Protein AF-A0A9P5R6T9-F1 (afdb_monomer_lite)

Organism: NCBI:txid64567

pLDDT: mean 70.82, std 24.65, range [28.92, 97.56]

Secondary structure (DSSP, 8-state):
-PPP-------------PPP----------HHHHHHHHHHHHHHHHHHHHHHHHHHHHHHHHHHHHHHHHHHHHHHHHHHHHHHHHHHHHHHHHHHHHHHHHHHHHHHHHHHHHHHHHHHHHHHHHHHHHHHHHHHHHHHHHHHHHHHHHHHHHHHHHTTS-S--TTTHHHHHHHHHHHHHHHHHHHHHHHHHHHHHHHHTTTT-------------------------------------PPPP------------HHHHHHHHHHHHHHHHHHHHTPPPPPPP----HHHHHHHHHHHHHHHHHHHHHHHHHHHHHHHH--HHHHHHHHHHHHHHHHHHHHGGGT--SS-HHHHHHHHHHHHHHHHHHHHHHHHHHH------PPP----------------------------------------------------------------------------------------

Radius of gyration: 55.45 Å; chains: 1; bounding box: 126×115×166 Å

Structure (mmCIF, N/CA/C/O backbone):
data_AF-A0A9P5R6T9-F1
#
_entry.id   AF-A0A9P5R6T9-F1
#
loop_
_atom_site.group_PDB
_atom_site.id
_atom_site.type_symbol
_atom_site.label_atom_id
_atom_site.label_alt_id
_atom_site.label_comp_id
_atom_site.label_asym_id
_atom_site.label_entity_id
_atom_site.label_seq_id
_atom_site.pdbx_PDB_ins_code
_atom_site.Cartn_x
_atom_site.Cartn_y
_atom_site.Cartn_z
_atom_site.occupancy
_atom_site.B_iso_or_equiv
_atom_site.auth_seq_id
_atom_site.auth_comp_id
_atom_site.auth_asym_id
_atom_site.auth_atom_id
_atom_site.pdbx_PDB_model_num
ATOM 1 N N . MET A 1 1 ? 32.211 8.532 -21.595 1.00 44.50 1 MET A N 1
ATOM 2 C CA . MET A 1 1 ? 33.312 9.165 -22.358 1.00 44.50 1 MET A CA 1
ATOM 3 C C . MET A 1 1 ? 33.066 8.912 -23.836 1.00 44.50 1 MET A C 1
ATOM 5 O O . MET A 1 1 ? 32.585 7.833 -24.157 1.00 44.50 1 MET A O 1
ATOM 9 N N . VAL A 1 2 ? 33.325 9.889 -24.707 1.00 40.09 2 VAL A N 1
ATOM 10 C CA . VAL A 1 2 ? 33.076 9.775 -26.157 1.00 40.09 2 VAL A CA 1
ATOM 11 C C . VAL A 1 2 ? 34.384 9.386 -26.859 1.00 40.09 2 VAL A C 1
ATOM 13 O O . VAL A 1 2 ? 35.378 10.079 -26.640 1.00 40.09 2 VAL A O 1
ATOM 16 N N . PRO A 1 3 ? 34.430 8.317 -27.676 1.00 58.09 3 PRO A N 1
ATOM 17 C CA . PRO A 1 3 ? 35.602 8.021 -28.494 1.00 58.09 3 PRO A CA 1
ATOM 18 C C . PRO A 1 3 ? 35.717 9.045 -29.632 1.00 58.09 3 PRO A C 1
ATOM 20 O O . PRO A 1 3 ? 34.727 9.379 -30.283 1.00 58.09 3 PRO A O 1
ATOM 23 N N . GLN A 1 4 ? 36.923 9.560 -29.870 1.00 46.44 4 GLN A N 1
ATOM 24 C CA . GLN A 1 4 ? 37.165 10.563 -30.910 1.00 46.44 4 GLN A CA 1
ATOM 25 C C . GLN A 1 4 ? 36.967 9.975 -32.313 1.00 46.44 4 GLN A C 1
ATOM 27 O O . GLN A 1 4 ? 37.387 8.852 -32.597 1.00 46.44 4 GLN A O 1
ATOM 32 N N . ALA A 1 5 ? 36.388 10.768 -33.217 1.00 46.50 5 ALA A N 1
ATOM 33 C CA . ALA A 1 5 ? 36.327 10.435 -34.634 1.00 46.50 5 ALA A CA 1
ATOM 34 C C . ALA A 1 5 ? 37.737 10.492 -35.245 1.00 46.50 5 ALA A C 1
ATOM 36 O O . ALA A 1 5 ? 38.254 11.570 -35.540 1.00 46.50 5 ALA A O 1
ATOM 37 N N . ASN A 1 6 ? 38.366 9.330 -35.437 1.00 44.59 6 ASN A N 1
ATOM 38 C CA . ASN A 1 6 ? 39.660 9.229 -36.110 1.00 44.59 6 ASN A CA 1
ATOM 39 C C . ASN A 1 6 ? 39.474 9.277 -37.638 1.00 44.59 6 ASN A C 1
ATOM 41 O O . ASN A 1 6 ? 39.642 8.278 -38.338 1.00 44.59 6 ASN A O 1
ATOM 45 N N . THR A 1 7 ? 39.064 10.442 -38.146 1.00 48.03 7 THR A N 1
ATOM 46 C CA . THR A 1 7 ? 38.859 10.703 -39.578 1.00 48.03 7 THR A CA 1
ATOM 47 C C . THR A 1 7 ? 40.209 10.785 -40.288 1.00 48.03 7 THR A C 1
ATOM 49 O O . THR A 1 7 ? 40.734 11.867 -40.556 1.00 48.03 7 THR A O 1
ATOM 52 N N . GLN A 1 8 ? 40.802 9.626 -40.573 1.00 47.12 8 GLN A N 1
ATOM 53 C CA . GLN A 1 8 ? 42.080 9.546 -41.267 1.00 47.12 8 GLN A CA 1
ATOM 54 C C . GLN A 1 8 ? 41.912 10.010 -42.720 1.00 47.12 8 GLN A C 1
ATOM 56 O O . GLN A 1 8 ? 41.405 9.278 -43.569 1.00 47.12 8 GLN A O 1
ATOM 61 N N . MET A 1 9 ? 42.353 11.239 -43.009 1.00 45.03 9 MET A N 1
ATOM 62 C CA . MET A 1 9 ? 42.434 11.775 -44.368 1.00 45.03 9 MET A CA 1
ATOM 63 C C . MET A 1 9 ? 43.420 10.952 -45.200 1.00 45.03 9 MET A C 1
ATOM 65 O O . MET A 1 9 ? 44.615 11.244 -45.250 1.00 45.03 9 MET A O 1
ATOM 69 N N . GLN A 1 10 ? 42.916 9.925 -45.880 1.00 49.75 10 GLN A N 1
ATOM 70 C CA . GLN A 1 10 ? 43.674 9.193 -46.885 1.00 49.75 10 GLN A CA 1
ATOM 71 C C . GLN A 1 10 ? 43.697 10.029 -48.170 1.00 49.75 10 GLN A C 1
ATOM 73 O O . GLN A 1 10 ? 42.886 9.861 -49.079 1.00 49.75 10 GLN A O 1
ATOM 78 N N . LEU A 1 11 ? 44.596 11.016 -48.180 1.00 45.94 11 LEU A N 1
ATOM 79 C CA . LEU A 1 11 ? 44.782 11.951 -49.279 1.00 45.94 11 LEU A CA 1
ATOM 80 C C . LEU A 1 11 ? 45.221 11.176 -50.530 1.00 45.94 11 LEU A C 1
ATOM 82 O O . LEU A 1 11 ? 46.373 10.752 -50.630 1.00 45.94 11 LEU A O 1
ATOM 86 N N . ASN A 1 12 ? 44.302 10.994 -51.483 1.00 43.62 12 ASN A N 1
ATOM 87 C CA . ASN A 1 12 ? 44.602 10.393 -52.780 1.00 43.62 12 ASN A CA 1
ATOM 88 C C . ASN A 1 12 ? 45.628 11.263 -53.517 1.00 43.62 12 ASN A C 1
ATOM 90 O O . ASN A 1 12 ? 45.273 12.243 -54.175 1.00 43.62 12 ASN A O 1
ATOM 94 N N . GLN A 1 13 ? 46.908 10.903 -53.411 1.00 43.53 13 GLN A N 1
ATOM 95 C CA . GLN A 1 13 ? 47.971 11.538 -54.178 1.00 43.53 13 GLN A CA 1
ATOM 96 C C . GLN A 1 13 ? 47.786 11.189 -55.653 1.00 43.53 13 GLN A C 1
ATOM 98 O O . GLN A 1 13 ? 48.180 10.117 -56.119 1.00 43.53 13 GLN A O 1
ATOM 103 N N . ALA A 1 14 ? 47.170 12.116 -56.387 1.00 44.53 14 ALA A N 1
ATOM 104 C CA . ALA A 1 14 ? 47.051 12.057 -57.831 1.00 44.53 14 ALA A CA 1
ATOM 105 C C . ALA A 1 14 ? 48.454 11.910 -58.433 1.00 44.53 14 ALA A C 1
ATOM 107 O O . ALA A 1 14 ? 49.233 12.866 -58.481 1.00 44.53 14 ALA A O 1
ATOM 108 N N . THR A 1 15 ? 48.785 10.690 -58.867 1.00 54.41 15 THR A N 1
ATOM 109 C CA . THR A 1 15 ? 50.095 10.362 -59.436 1.00 54.41 15 THR A CA 1
ATOM 110 C C . THR A 1 15 ? 50.171 10.973 -60.828 1.00 54.41 15 THR A C 1
ATOM 112 O O . THR A 1 15 ? 49.876 10.340 -61.840 1.00 54.41 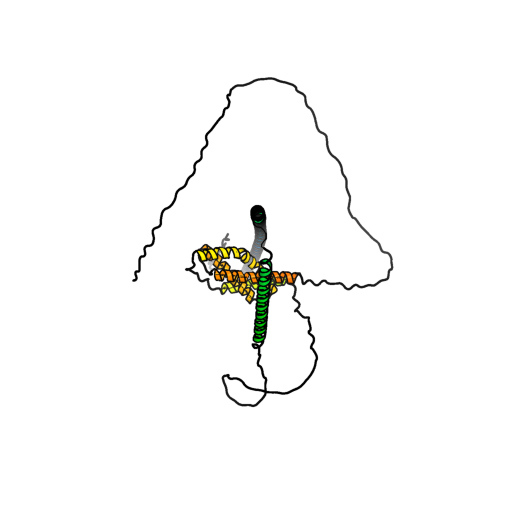15 THR A O 1
ATOM 115 N N . THR A 1 16 ? 50.504 12.262 -60.850 1.00 50.28 16 THR A N 1
ATOM 116 C CA . THR A 1 16 ? 50.553 13.106 -62.042 1.00 50.28 16 THR A CA 1
ATOM 117 C C . THR A 1 16 ? 51.776 12.705 -62.853 1.00 50.28 16 THR A C 1
ATOM 119 O O . THR A 1 16 ? 52.848 13.293 -62.733 1.00 50.28 16 THR A O 1
ATOM 122 N N . GLN A 1 17 ? 51.621 11.640 -63.638 1.00 43.62 17 GLN A N 1
ATOM 123 C CA . GLN A 1 17 ? 52.671 11.060 -64.464 1.00 43.62 17 GLN A CA 1
ATOM 124 C C . GLN A 1 17 ? 53.011 12.023 -65.611 1.00 43.62 17 GLN A C 1
ATOM 126 O O . GLN A 1 17 ? 52.458 11.945 -66.710 1.00 43.62 17 GLN A O 1
ATOM 131 N N . GLN A 1 18 ? 53.903 12.971 -65.322 1.00 45.81 18 GLN A N 1
ATOM 132 C CA . GLN A 1 18 ? 54.442 13.913 -66.294 1.00 45.81 18 GLN A CA 1
ATOM 133 C C . GLN A 1 18 ? 55.076 13.133 -67.448 1.00 45.81 18 GLN A C 1
ATOM 135 O O . GLN A 1 18 ? 56.031 12.382 -67.253 1.00 45.81 18 GLN A O 1
ATOM 140 N N . ARG A 1 19 ? 54.550 13.313 -68.663 1.00 45.69 19 ARG A N 1
ATOM 141 C CA . ARG A 1 19 ? 55.180 12.771 -69.869 1.00 45.69 19 ARG A CA 1
ATOM 142 C C . ARG A 1 19 ? 56.381 13.653 -70.219 1.00 45.69 19 ARG A C 1
ATOM 144 O O . ARG A 1 19 ? 56.161 14.831 -70.506 1.00 45.69 19 ARG A O 1
ATOM 151 N N . PRO A 1 20 ? 57.620 13.135 -70.257 1.00 47.53 20 PRO A N 1
ATOM 152 C CA . PRO A 1 20 ? 58.711 13.867 -70.878 1.00 47.53 20 PRO A CA 1
ATOM 153 C C . PRO A 1 20 ? 58.434 13.972 -72.382 1.00 47.53 20 PRO A C 1
ATOM 155 O O . PRO A 1 20 ? 58.334 12.964 -73.083 1.00 47.53 20 PRO A O 1
ATOM 158 N N . ILE A 1 21 ? 58.305 15.199 -72.882 1.00 52.38 21 ILE A N 1
ATOM 159 C CA . ILE A 1 21 ? 58.229 15.481 -74.317 1.00 52.38 21 ILE A CA 1
ATOM 160 C C . ILE A 1 21 ? 59.602 15.257 -74.960 1.00 52.38 21 ILE A C 1
ATOM 162 O O . ILE A 1 21 ? 60.427 16.163 -75.020 1.00 52.38 21 ILE A O 1
ATOM 166 N N . GLN A 1 22 ? 59.846 14.045 -75.457 1.00 42.41 22 GLN A N 1
ATOM 167 C CA . GLN A 1 22 ? 60.947 13.783 -76.382 1.00 42.41 22 GLN A CA 1
ATOM 168 C C . GLN A 1 22 ? 60.394 13.620 -77.797 1.00 42.41 22 GLN A C 1
ATOM 170 O O . GLN A 1 22 ? 59.603 12.720 -78.072 1.00 42.41 22 GLN A O 1
ATOM 175 N N . ALA A 1 23 ? 60.809 14.513 -78.695 1.00 52.50 23 ALA A N 1
ATOM 176 C CA . ALA A 1 23 ? 60.601 14.331 -80.122 1.00 52.50 23 ALA A CA 1
ATOM 177 C C . ALA A 1 23 ? 61.530 13.215 -80.620 1.00 52.50 23 ALA A C 1
ATOM 179 O O . ALA A 1 23 ? 62.699 13.158 -80.238 1.00 52.50 23 ALA A O 1
ATOM 180 N N . THR A 1 24 ? 61.040 12.325 -81.480 1.00 47.81 24 THR A N 1
ATOM 181 C CA . THR A 1 24 ? 61.881 11.291 -82.096 1.00 47.81 24 THR A CA 1
ATOM 182 C C . THR A 1 24 ? 61.506 11.104 -83.560 1.00 47.81 24 THR A C 1
ATOM 184 O O . THR A 1 24 ? 60.334 11.098 -83.932 1.00 47.81 24 THR A O 1
ATOM 187 N N . VAL A 1 25 ? 62.545 11.013 -84.388 1.00 52.53 25 VAL A N 1
ATOM 188 C CA . VAL A 1 25 ? 62.497 10.905 -85.851 1.00 52.53 25 VAL A CA 1
ATOM 189 C C . VAL A 1 25 ? 61.764 9.619 -86.275 1.00 52.53 25 VAL A C 1
ATOM 191 O O . VAL A 1 25 ? 61.969 8.584 -85.639 1.00 52.53 25 VAL A O 1
ATOM 194 N N . PRO A 1 26 ? 60.954 9.625 -87.355 1.00 48.91 26 PRO A N 1
ATOM 195 C CA . PRO A 1 26 ? 60.348 8.405 -87.889 1.00 48.91 26 PRO A CA 1
ATOM 196 C C . PRO A 1 26 ? 61.426 7.478 -88.474 1.00 48.91 26 PRO A C 1
ATOM 198 O O . PRO A 1 26 ? 61.849 7.636 -89.618 1.00 48.91 26 PRO A O 1
ATOM 201 N N . GLY A 1 27 ? 61.883 6.507 -87.680 1.00 50.19 27 GLY A N 1
ATOM 202 C CA . GLY A 1 27 ? 62.983 5.616 -88.042 1.00 50.19 27 GLY A CA 1
ATOM 203 C C . GLY A 1 27 ? 62.749 4.168 -87.623 1.00 50.19 27 GLY A C 1
ATOM 204 O O . GLY A 1 27 ? 62.982 3.825 -86.474 1.00 50.19 27 GLY A O 1
ATOM 205 N N . ARG A 1 28 ? 62.367 3.332 -88.601 1.00 55.91 28 ARG A N 1
ATOM 206 C CA . ARG A 1 28 ? 62.479 1.856 -88.625 1.00 55.91 28 ARG A CA 1
ATOM 207 C C . ARG A 1 28 ? 61.884 1.103 -87.414 1.00 55.91 28 ARG A C 1
ATOM 209 O O . ARG A 1 28 ? 62.506 0.974 -86.368 1.00 55.91 28 ARG A O 1
ATOM 216 N N . ASN A 1 29 ? 60.706 0.503 -87.611 1.00 54.03 29 ASN A N 1
ATOM 217 C CA . ASN A 1 29 ? 60.069 -0.385 -86.630 1.00 54.03 29 ASN A CA 1
ATOM 218 C C . ASN A 1 29 ? 60.934 -1.626 -86.349 1.00 54.03 29 ASN A C 1
ATOM 220 O O . ASN A 1 29 ? 60.885 -2.590 -87.113 1.00 54.03 29 ASN A O 1
ATOM 224 N N . ASP A 1 30 ? 61.687 -1.613 -85.251 1.00 58.16 30 ASP A N 1
ATOM 225 C CA . ASP A 1 30 ? 62.461 -2.764 -84.788 1.00 58.16 30 ASP A CA 1
ATOM 226 C C . ASP A 1 30 ? 61.652 -3.546 -83.727 1.00 58.16 30 ASP A C 1
ATOM 228 O O . ASP A 1 30 ? 61.455 -3.055 -82.606 1.00 58.16 30 ASP A O 1
ATOM 232 N N . PRO A 1 31 ? 61.094 -4.731 -84.056 1.00 67.38 31 PRO A N 1
ATOM 233 C CA . PRO A 1 31 ? 60.093 -5.397 -83.217 1.00 67.38 31 PRO A CA 1
ATOM 234 C C . PRO A 1 31 ? 60.647 -5.869 -81.865 1.00 67.38 31 PRO A C 1
ATOM 236 O O . PRO A 1 31 ? 59.881 -6.047 -80.914 1.00 67.38 31 PRO A O 1
ATOM 239 N N . LEU A 1 32 ? 61.971 -6.023 -81.749 1.00 71.50 32 LEU A N 1
ATOM 240 C CA . LEU A 1 32 ? 62.636 -6.449 -80.519 1.00 71.50 32 LEU A CA 1
ATOM 241 C C . LEU A 1 32 ? 62.435 -5.444 -79.370 1.00 71.50 32 LEU A C 1
ATOM 243 O O . LEU A 1 32 ? 62.255 -5.841 -78.217 1.00 71.50 32 LEU A O 1
ATOM 247 N N . LEU A 1 33 ? 62.415 -4.142 -79.680 1.00 74.25 33 LEU A N 1
ATOM 248 C CA . LEU A 1 33 ? 62.308 -3.082 -78.675 1.00 74.25 33 LEU A CA 1
ATOM 249 C C . LEU A 1 33 ? 60.892 -2.989 -78.084 1.00 74.25 33 LEU A C 1
ATOM 251 O O . LEU A 1 33 ? 60.737 -2.823 -76.873 1.00 74.25 33 LEU A O 1
ATOM 255 N N . MET A 1 34 ? 59.857 -3.180 -78.913 1.00 75.69 34 MET A N 1
ATOM 256 C CA . MET A 1 34 ? 58.469 -3.286 -78.438 1.00 75.69 34 MET A CA 1
ATOM 257 C C . MET A 1 34 ? 58.273 -4.502 -77.527 1.00 75.69 34 MET A C 1
ATOM 259 O O . MET A 1 34 ? 57.606 -4.386 -76.499 1.00 75.69 34 MET A O 1
ATOM 263 N N . LEU A 1 35 ? 58.889 -5.646 -77.846 1.00 78.50 35 LEU A N 1
ATOM 264 C CA . LEU A 1 35 ? 58.815 -6.838 -76.997 1.00 78.50 35 LEU A CA 1
ATOM 265 C C . LEU A 1 35 ? 59.484 -6.613 -75.628 1.00 78.50 35 LEU A C 1
ATOM 267 O O . LEU A 1 35 ? 58.970 -7.083 -74.611 1.00 78.50 35 LEU A O 1
ATOM 271 N N . HIS A 1 36 ? 60.585 -5.857 -75.578 1.00 83.12 36 HIS A N 1
ATOM 272 C CA . HIS A 1 36 ? 61.239 -5.491 -74.319 1.00 83.12 36 HIS A CA 1
ATOM 273 C C . HIS A 1 36 ? 60.385 -4.519 -73.485 1.00 83.12 36 HIS A C 1
ATOM 275 O O . HIS A 1 36 ? 60.162 -4.762 -72.299 1.00 83.12 36 HIS A O 1
ATOM 281 N N . GLN A 1 37 ? 59.827 -3.472 -74.106 1.00 85.06 37 GLN A N 1
ATOM 282 C CA . GLN A 1 37 ? 58.917 -2.530 -73.438 1.00 85.06 37 GLN A CA 1
ATOM 283 C C . GLN A 1 37 ? 57.652 -3.230 -72.908 1.00 85.06 37 GLN A C 1
ATOM 285 O O . GLN A 1 37 ? 57.215 -2.960 -71.789 1.00 85.06 37 GLN A O 1
ATOM 290 N N . HIS A 1 38 ? 57.091 -4.174 -73.671 1.00 85.50 38 HIS A N 1
ATOM 291 C CA . HIS A 1 38 ? 55.942 -4.966 -73.237 1.00 85.50 38 HIS A CA 1
ATOM 292 C C . HIS A 1 38 ? 56.278 -5.844 -72.021 1.00 85.50 38 HIS A C 1
ATOM 294 O O . HIS A 1 38 ? 55.526 -5.846 -71.049 1.00 85.50 38 HIS A O 1
ATOM 300 N N . ASN A 1 39 ? 57.431 -6.527 -72.022 1.00 88.81 39 ASN A N 1
ATOM 301 C CA . ASN A 1 39 ? 57.886 -7.303 -70.863 1.00 88.81 39 ASN A CA 1
ATOM 302 C C . ASN A 1 39 ? 58.109 -6.424 -69.624 1.00 88.81 39 ASN A C 1
ATOM 304 O O . ASN A 1 39 ? 57.662 -6.791 -68.538 1.00 88.81 39 ASN A O 1
ATOM 308 N N . GLN A 1 40 ? 58.725 -5.248 -69.781 1.00 90.56 40 GLN A N 1
ATOM 309 C CA . GLN A 1 40 ? 58.912 -4.295 -68.684 1.00 90.56 40 GLN A CA 1
ATOM 310 C C . GLN A 1 40 ? 57.567 -3.846 -68.092 1.00 90.56 40 GLN A C 1
ATOM 312 O O . GLN A 1 40 ? 57.403 -3.868 -66.871 1.00 90.56 40 GLN A O 1
ATOM 317 N N . LYS A 1 41 ? 56.574 -3.520 -68.935 1.00 89.56 41 LYS A N 1
ATOM 318 C CA . LYS A 1 41 ? 55.224 -3.178 -68.462 1.00 89.56 41 LYS A CA 1
ATOM 319 C C . LYS A 1 41 ? 54.566 -4.354 -67.733 1.00 89.56 41 LYS A C 1
ATOM 321 O O . LYS A 1 41 ? 54.070 -4.165 -66.630 1.00 89.56 41 LYS A O 1
ATOM 326 N N . VAL A 1 42 ? 54.605 -5.566 -68.291 1.00 91.75 42 VAL A N 1
ATOM 327 C CA . VAL A 1 42 ? 54.033 -6.772 -67.655 1.00 91.75 42 VAL A CA 1
ATOM 328 C C . VAL A 1 42 ? 54.702 -7.075 -66.307 1.00 91.75 42 VAL A C 1
ATOM 330 O O . VAL A 1 42 ? 54.034 -7.506 -65.367 1.00 91.75 42 VAL A O 1
ATOM 333 N N . GLN A 1 43 ? 56.006 -6.822 -66.174 1.00 91.56 43 GLN A N 1
ATOM 334 C CA . GLN A 1 43 ? 56.726 -6.966 -64.908 1.00 91.56 43 GLN A CA 1
ATOM 335 C C . GLN A 1 43 ? 56.293 -5.908 -63.879 1.00 91.56 43 GLN A C 1
ATOM 337 O O . GLN A 1 43 ? 56.087 -6.248 -62.713 1.00 91.56 43 GLN A O 1
ATOM 342 N N . GLN A 1 44 ? 56.089 -4.659 -64.308 1.00 91.56 44 GLN A N 1
ATOM 343 C CA . GLN A 1 44 ? 55.607 -3.564 -63.460 1.00 91.56 44 GLN A CA 1
ATOM 344 C C . GLN A 1 44 ? 54.139 -3.756 -63.034 1.00 91.56 44 GLN A C 1
ATOM 346 O O . GLN A 1 44 ? 53.824 -3.610 -61.854 1.00 91.56 44 GLN A O 1
ATOM 351 N N . ASP A 1 45 ? 53.262 -4.172 -63.954 1.00 91.62 45 ASP A N 1
ATOM 352 C CA . ASP A 1 45 ? 51.866 -4.533 -63.670 1.00 91.62 45 ASP A CA 1
ATOM 353 C C . ASP A 1 45 ? 51.808 -5.666 -62.626 1.00 91.62 45 ASP A C 1
ATOM 355 O O . ASP A 1 45 ? 51.067 -5.578 -61.646 1.00 91.62 45 ASP A O 1
ATOM 359 N N . ARG A 1 46 ? 52.646 -6.707 -62.779 1.00 92.88 46 ARG A N 1
ATOM 360 C CA . ARG A 1 46 ? 52.733 -7.827 -61.825 1.00 92.88 46 ARG A CA 1
ATOM 361 C C . ARG A 1 46 ? 53.245 -7.383 -60.448 1.00 92.88 46 ARG A C 1
ATOM 363 O O . ARG A 1 46 ? 52.748 -7.874 -59.436 1.00 92.88 46 ARG A O 1
ATOM 370 N N . GLN A 1 47 ? 54.201 -6.453 -60.385 1.00 93.62 47 GLN A N 1
ATOM 371 C CA . GLN A 1 47 ? 54.669 -5.872 -59.118 1.00 93.62 47 GLN A CA 1
ATOM 372 C C . GLN A 1 47 ? 53.571 -5.058 -58.421 1.00 93.62 47 GLN A C 1
ATOM 374 O O . GLN A 1 47 ? 53.345 -5.250 -57.227 1.00 93.62 47 GLN A O 1
ATOM 379 N N . ALA A 1 48 ? 52.846 -4.210 -59.156 1.00 92.25 48 ALA A N 1
ATOM 380 C CA . ALA A 1 48 ? 51.721 -3.446 -58.616 1.00 92.25 48 ALA A CA 1
ATOM 381 C C . ALA A 1 48 ? 50.597 -4.369 -58.106 1.00 92.25 48 ALA A C 1
ATOM 383 O O . ALA A 1 48 ? 50.056 -4.158 -57.021 1.00 92.25 48 ALA A O 1
ATOM 384 N N . GLN A 1 49 ? 50.293 -5.445 -58.839 1.00 95.44 49 GLN A N 1
ATOM 385 C CA . GLN A 1 49 ? 49.291 -6.436 -58.445 1.00 95.44 49 GLN A CA 1
ATOM 386 C C . GLN A 1 49 ? 49.701 -7.219 -57.182 1.00 95.44 49 GLN A C 1
ATOM 388 O O . GLN A 1 49 ? 48.860 -7.473 -56.318 1.00 95.44 49 GLN A O 1
ATOM 393 N N . ALA A 1 50 ? 50.991 -7.537 -57.020 1.00 93.88 50 ALA A N 1
ATOM 394 C CA . ALA A 1 50 ? 51.519 -8.146 -55.797 1.00 93.88 50 ALA A CA 1
ATOM 395 C C . ALA A 1 50 ? 51.461 -7.184 -54.592 1.00 93.88 50 ALA A C 1
ATOM 397 O O . ALA A 1 50 ? 51.038 -7.580 -53.506 1.00 93.88 50 ALA A O 1
ATOM 398 N N . GLN A 1 51 ? 51.812 -5.906 -54.781 1.00 95.50 51 GLN A N 1
ATOM 399 C CA . GLN A 1 51 ? 51.676 -4.876 -53.741 1.00 95.50 51 GLN A CA 1
ATOM 400 C C . GLN A 1 51 ? 50.212 -4.683 -53.314 1.00 95.50 51 GLN A C 1
ATOM 402 O O . GLN A 1 51 ? 49.932 -4.575 -52.120 1.00 95.50 51 GLN A O 1
ATOM 407 N N . ALA A 1 52 ? 49.268 -4.718 -54.260 1.00 94.75 52 ALA A N 1
ATOM 408 C CA . ALA A 1 52 ? 47.838 -4.653 -53.967 1.00 94.75 52 ALA A CA 1
ATOM 409 C C . ALA A 1 52 ? 47.355 -5.850 -53.122 1.00 94.75 52 ALA A C 1
ATOM 411 O O . ALA A 1 52 ? 46.621 -5.649 -52.155 1.00 94.75 52 ALA A O 1
ATOM 412 N N . GLN A 1 53 ? 47.808 -7.077 -53.419 1.00 95.88 53 GLN A N 1
ATOM 413 C CA . GLN A 1 53 ? 47.497 -8.255 -52.593 1.00 95.88 53 GLN A CA 1
ATOM 414 C C . GLN A 1 53 ? 48.070 -8.145 -51.172 1.00 95.88 53 GLN A C 1
ATOM 416 O O . GLN A 1 53 ? 47.362 -8.437 -50.208 1.00 95.88 53 GLN A O 1
ATOM 421 N N . ILE A 1 54 ? 49.317 -7.683 -51.023 1.00 94.88 54 ILE A N 1
ATOM 422 C CA . ILE A 1 54 ? 49.952 -7.474 -49.710 1.00 94.88 54 ILE A CA 1
ATOM 423 C C . ILE A 1 54 ? 49.182 -6.425 -48.892 1.00 94.88 54 ILE A C 1
ATOM 425 O O . ILE A 1 54 ? 48.909 -6.643 -47.712 1.00 94.88 54 ILE A O 1
ATOM 429 N N . SER A 1 55 ? 48.783 -5.316 -49.522 1.00 96.81 55 SER A N 1
ATOM 430 C CA . SER A 1 55 ? 48.007 -4.249 -48.879 1.00 96.81 55 SER A CA 1
ATOM 431 C C . SER A 1 55 ? 46.621 -4.733 -48.426 1.00 96.81 55 SER A C 1
ATOM 433 O O . SER A 1 55 ? 46.223 -4.499 -47.285 1.00 96.81 55 SER A O 1
ATOM 435 N N . LEU A 1 56 ? 45.918 -5.502 -49.268 1.00 97.06 56 LEU A N 1
ATOM 436 C CA . LEU A 1 56 ? 44.622 -6.100 -48.925 1.00 97.06 56 LEU A CA 1
ATOM 437 C C . LEU A 1 56 ? 44.731 -7.095 -47.755 1.00 97.06 56 LEU A C 1
ATOM 439 O O . LEU A 1 56 ? 43.895 -7.079 -46.850 1.00 97.06 56 LEU A O 1
ATOM 443 N N . LEU A 1 57 ? 45.774 -7.931 -47.735 1.00 97.25 57 LEU A N 1
ATOM 444 C CA . LEU A 1 57 ? 46.025 -8.871 -46.638 1.00 97.25 57 LEU A CA 1
ATOM 445 C C . LEU A 1 57 ? 46.342 -8.139 -45.322 1.00 97.25 57 LEU A C 1
ATOM 447 O O . LEU A 1 57 ? 45.845 -8.525 -44.263 1.00 97.25 57 LEU A O 1
ATOM 451 N N . GLN A 1 58 ? 47.118 -7.052 -45.383 1.00 96.62 58 GLN A N 1
ATOM 452 C CA . GLN A 1 58 ? 47.415 -6.212 -44.222 1.00 96.62 58 GLN A CA 1
ATOM 453 C C . GLN A 1 58 ? 46.154 -5.513 -43.683 1.00 96.62 58 GLN A C 1
ATOM 455 O O . GLN A 1 58 ? 45.928 -5.514 -42.472 1.00 96.62 58 GLN A O 1
ATOM 460 N N . GLN A 1 59 ? 45.294 -4.991 -44.564 1.00 96.38 59 GLN A N 1
ATOM 461 C CA . GLN A 1 59 ? 44.001 -4.408 -44.191 1.00 96.38 59 GLN A CA 1
ATOM 462 C C . GLN A 1 59 ? 43.083 -5.441 -43.514 1.00 96.38 59 GLN A C 1
ATOM 464 O O . GLN A 1 59 ? 42.499 -5.155 -42.467 1.00 96.38 59 GLN A O 1
ATOM 469 N N . GLN A 1 60 ? 42.999 -6.662 -44.054 1.00 97.06 60 GLN A N 1
ATOM 470 C CA . GLN A 1 60 ? 42.222 -7.749 -43.448 1.00 97.06 60 GLN A CA 1
ATOM 471 C C . GLN A 1 60 ? 42.743 -8.111 -42.045 1.00 97.06 60 GLN A C 1
ATOM 473 O O . GLN A 1 60 ? 41.951 -8.316 -41.123 1.00 97.06 60 GLN A O 1
ATOM 478 N N . GLN A 1 61 ? 44.066 -8.154 -41.855 1.00 96.56 61 GLN A N 1
ATOM 479 C CA . GLN A 1 61 ? 44.664 -8.460 -40.553 1.00 96.56 61 GLN A CA 1
ATOM 480 C C . GLN A 1 61 ? 44.392 -7.354 -39.515 1.00 96.56 61 GLN A C 1
ATOM 482 O O . GLN A 1 61 ? 44.052 -7.662 -38.371 1.00 96.56 61 GLN A O 1
ATOM 487 N N . GLN A 1 62 ? 44.456 -6.076 -39.912 1.00 96.50 62 GLN A N 1
ATOM 488 C CA . GLN A 1 62 ? 44.067 -4.952 -39.048 1.00 96.50 62 GLN A CA 1
ATOM 489 C C . GLN A 1 62 ? 42.588 -5.031 -38.637 1.00 96.50 62 GLN A C 1
ATOM 491 O O . GLN A 1 62 ? 42.266 -4.828 -37.465 1.00 96.50 62 GLN A O 1
ATOM 496 N N . GLN A 1 63 ? 41.696 -5.383 -39.569 1.00 96.69 63 GLN A N 1
ATOM 497 C CA . GLN A 1 63 ? 40.264 -5.525 -39.291 1.00 96.69 63 GLN A CA 1
ATOM 498 C C . GLN A 1 63 ? 39.977 -6.655 -38.286 1.00 96.69 63 GLN A C 1
ATOM 500 O O . GLN A 1 63 ? 39.191 -6.458 -37.358 1.00 96.69 63 GLN A O 1
ATOM 505 N N . GLN A 1 64 ? 40.658 -7.804 -38.398 1.00 96.69 64 GLN A N 1
ATOM 506 C CA . GLN A 1 64 ? 40.554 -8.873 -37.394 1.00 96.69 64 GLN A CA 1
ATOM 507 C C . GLN A 1 64 ? 41.073 -8.434 -36.016 1.00 96.69 64 GLN A C 1
ATOM 509 O O . GLN A 1 64 ? 40.418 -8.698 -35.006 1.00 96.69 64 GLN A O 1
ATOM 514 N N . HIS A 1 65 ? 42.207 -7.726 -35.954 1.00 96.94 65 HIS A N 1
ATOM 515 C CA . HIS A 1 65 ? 42.757 -7.238 -34.685 1.00 96.94 65 HIS A CA 1
ATOM 516 C C . HIS A 1 65 ? 41.807 -6.252 -33.984 1.00 96.94 65 HIS A C 1
ATOM 518 O O . HIS A 1 65 ? 41.576 -6.359 -32.779 1.00 96.94 65 HIS A O 1
ATOM 524 N N . GLN A 1 66 ? 41.195 -5.332 -34.738 1.00 97.00 66 GLN A N 1
ATOM 525 C CA . GLN A 1 66 ? 40.229 -4.370 -34.205 1.00 97.00 66 GLN A CA 1
ATOM 526 C C . GLN A 1 66 ? 38.954 -5.050 -33.674 1.00 97.00 66 GLN A C 1
ATOM 528 O O . GLN A 1 66 ? 38.452 -4.671 -32.614 1.00 97.00 66 GLN A O 1
ATOM 533 N N . LEU A 1 67 ? 38.459 -6.092 -34.354 1.00 97.00 67 LEU A N 1
ATOM 534 C CA . LEU A 1 67 ? 37.311 -6.877 -33.889 1.00 97.00 67 LEU A CA 1
ATOM 535 C C . LEU A 1 67 ? 37.638 -7.676 -32.615 1.00 97.00 67 LEU A C 1
ATOM 537 O O . LEU A 1 67 ? 36.830 -7.708 -31.687 1.00 97.00 67 LEU A O 1
ATOM 541 N N . HIS A 1 68 ? 38.837 -8.261 -32.525 1.00 97.56 68 HIS A N 1
ATOM 542 C CA . HIS A 1 68 ? 39.283 -8.974 -31.324 1.00 97.56 68 HIS A CA 1
ATOM 543 C C . HIS A 1 68 ? 39.429 -8.033 -30.114 1.00 97.56 68 HIS A C 1
ATOM 545 O O . HIS A 1 68 ? 38.940 -8.339 -29.027 1.00 97.56 68 HIS A O 1
ATOM 551 N N . GLN A 1 69 ? 40.010 -6.843 -30.312 1.00 97.19 69 GLN A N 1
ATOM 552 C CA . GLN A 1 69 ? 40.109 -5.810 -29.275 1.00 97.19 69 GLN A CA 1
ATOM 553 C C . GLN A 1 69 ? 38.722 -5.357 -28.779 1.00 97.19 69 GLN A C 1
ATOM 555 O O . GLN A 1 69 ? 38.512 -5.216 -27.573 1.00 97.19 69 GLN A O 1
ATOM 560 N N . GLN A 1 70 ? 37.752 -5.185 -29.685 1.00 97.38 70 GLN A N 1
ATOM 561 C CA . GLN A 1 70 ? 36.374 -4.839 -29.318 1.00 97.38 70 GLN A CA 1
ATOM 562 C C . GLN A 1 70 ? 35.700 -5.946 -28.488 1.00 97.38 70 GLN A C 1
ATOM 564 O O . GLN A 1 70 ? 35.040 -5.649 -27.491 1.00 97.38 70 GLN A O 1
ATOM 569 N N . GLN A 1 71 ? 35.901 -7.217 -28.850 1.00 97.31 71 GLN A N 1
ATOM 570 C CA . GLN A 1 71 ? 35.378 -8.362 -28.100 1.00 97.31 71 GLN A CA 1
ATOM 571 C C . GLN A 1 71 ? 35.984 -8.456 -26.687 1.00 97.31 71 GLN A C 1
ATOM 573 O O . GLN A 1 71 ? 35.255 -8.675 -25.717 1.00 97.31 71 GLN A O 1
ATOM 578 N N . GLN A 1 72 ? 37.294 -8.227 -26.548 1.00 97.31 72 GLN A N 1
ATOM 579 C CA . GLN A 1 72 ? 37.976 -8.230 -25.250 1.00 97.31 72 GLN A CA 1
ATOM 5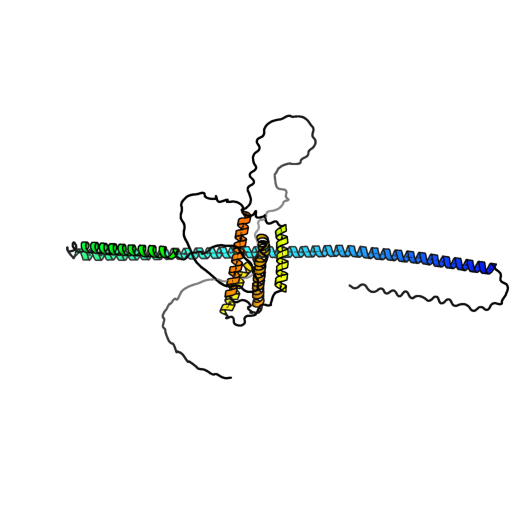80 C C . GLN A 1 72 ? 37.483 -7.094 -24.336 1.00 97.31 72 GLN A C 1
ATOM 582 O O . GLN A 1 72 ? 37.188 -7.326 -23.160 1.00 97.31 72 GLN A O 1
ATOM 587 N N . ALA A 1 73 ? 37.316 -5.883 -24.880 1.00 96.88 73 ALA A N 1
ATOM 588 C CA . ALA A 1 73 ? 36.756 -4.747 -24.146 1.00 96.88 73 ALA A CA 1
ATOM 589 C C . ALA A 1 73 ? 35.308 -5.009 -23.686 1.00 96.88 73 ALA A C 1
ATOM 591 O O . ALA A 1 73 ? 34.937 -4.656 -22.565 1.00 96.88 73 ALA A O 1
ATOM 592 N N . GLN A 1 74 ? 34.499 -5.679 -24.514 1.00 97.38 74 GLN A N 1
ATOM 593 C CA . GLN A 1 74 ? 33.125 -6.048 -24.168 1.00 97.38 74 GLN A CA 1
ATOM 594 C C . GLN A 1 74 ? 33.065 -7.075 -23.021 1.00 97.38 74 GLN A C 1
ATOM 596 O O . GLN A 1 74 ? 32.224 -6.931 -22.132 1.00 97.38 74 GLN A O 1
ATOM 601 N N . GLN A 1 75 ? 33.978 -8.056 -22.975 1.00 97.25 75 GLN A N 1
ATOM 602 C CA . GLN A 1 75 ? 34.080 -8.981 -21.835 1.00 97.25 75 GLN A CA 1
ATOM 603 C C . GLN A 1 75 ? 34.479 -8.270 -20.532 1.00 97.25 75 GLN A C 1
ATOM 605 O O . GLN A 1 75 ? 33.855 -8.515 -19.498 1.00 97.25 75 GLN A O 1
ATOM 610 N N . GLN A 1 76 ? 35.466 -7.365 -20.565 1.00 97.44 76 GLN A N 1
ATOM 611 C CA . GLN A 1 76 ? 35.855 -6.596 -19.373 1.00 97.44 76 GLN A CA 1
ATOM 612 C C . GLN A 1 76 ? 34.704 -5.726 -18.852 1.00 97.44 76 GLN A C 1
ATOM 614 O O . GLN A 1 76 ? 34.407 -5.756 -17.657 1.00 97.44 76 GLN A O 1
ATOM 619 N N . ALA A 1 77 ? 34.002 -5.015 -19.741 1.00 96.50 77 ALA A N 1
ATOM 620 C CA . ALA A 1 77 ? 32.838 -4.212 -19.370 1.00 96.50 77 ALA A CA 1
ATOM 621 C C . ALA A 1 77 ? 31.722 -5.063 -18.733 1.00 96.50 77 ALA A C 1
ATOM 623 O O . ALA A 1 77 ? 31.111 -4.647 -17.748 1.00 96.50 77 ALA A O 1
ATOM 624 N N . GLN A 1 78 ? 31.483 -6.275 -19.248 1.00 97.44 78 GLN A N 1
ATOM 625 C CA . GLN A 1 78 ? 30.478 -7.190 -18.705 1.00 97.44 78 GLN A CA 1
ATOM 626 C C . GLN A 1 78 ? 30.857 -7.723 -17.311 1.00 97.44 78 GLN A C 1
ATOM 628 O O . GLN A 1 78 ? 30.000 -7.752 -16.426 1.00 97.44 78 GLN A O 1
ATOM 633 N N . GLN A 1 79 ? 32.127 -8.078 -17.074 1.00 97.38 79 GLN A N 1
ATOM 634 C CA . GLN A 1 79 ? 32.602 -8.468 -15.737 1.00 97.38 79 GLN A CA 1
ATOM 635 C C . GLN A 1 79 ? 32.504 -7.311 -14.732 1.00 97.38 79 GLN A C 1
ATOM 637 O O . GLN A 1 79 ? 32.027 -7.505 -13.613 1.00 97.38 79 GLN A O 1
ATOM 642 N N . GLN A 1 80 ? 32.901 -6.098 -15.131 1.00 97.38 80 GLN A N 1
ATOM 643 C CA . GLN A 1 80 ? 32.858 -4.921 -14.261 1.00 97.38 80 GLN A CA 1
ATOM 644 C C . GLN A 1 80 ? 31.416 -4.550 -13.875 1.00 97.38 80 GLN A C 1
ATOM 646 O O . GLN A 1 80 ? 31.134 -4.319 -12.698 1.00 97.38 80 GLN A O 1
ATOM 651 N N . ALA A 1 81 ? 30.484 -4.579 -14.834 1.00 96.00 81 ALA A N 1
ATOM 652 C CA . ALA A 1 81 ? 29.061 -4.370 -14.572 1.00 96.00 81 ALA A CA 1
ATOM 653 C C . ALA A 1 81 ? 28.478 -5.437 -13.625 1.00 96.00 81 ALA A C 1
ATOM 655 O O . ALA A 1 81 ? 27.689 -5.113 -12.737 1.00 96.00 81 ALA A O 1
ATOM 656 N N . GLN A 1 82 ? 28.893 -6.702 -13.767 1.00 97.31 82 GLN A N 1
ATOM 657 C CA . GLN A 1 82 ? 28.431 -7.795 -12.910 1.00 97.31 82 GLN A CA 1
ATOM 658 C C . GLN A 1 82 ? 28.932 -7.656 -11.460 1.00 97.31 82 GLN A C 1
ATOM 660 O O . GLN A 1 82 ? 28.150 -7.859 -10.531 1.00 97.31 82 GLN A O 1
ATOM 665 N N . GLN A 1 83 ? 30.186 -7.234 -11.247 1.00 97.12 83 GLN A N 1
ATOM 666 C CA . GLN A 1 83 ? 30.695 -6.907 -9.907 1.00 97.12 83 GLN A CA 1
ATOM 667 C C . GLN A 1 83 ? 29.951 -5.718 -9.282 1.00 97.12 83 GLN A C 1
ATOM 669 O O . GLN A 1 83 ? 29.557 -5.780 -8.116 1.00 97.12 83 GLN A O 1
ATOM 674 N N . GLN A 1 84 ? 29.712 -4.652 -10.054 1.00 97.00 84 GLN A N 1
ATOM 675 C CA . GLN A 1 84 ? 29.030 -3.454 -9.559 1.00 97.00 84 GLN A CA 1
ATOM 676 C C . GLN A 1 84 ? 27.574 -3.747 -9.155 1.00 97.00 84 GLN A C 1
ATOM 678 O O . GLN A 1 84 ? 27.137 -3.334 -8.080 1.00 97.00 84 GLN A O 1
ATOM 683 N N . ALA A 1 85 ? 26.850 -4.537 -9.956 1.00 94.88 85 ALA A N 1
ATOM 684 C CA . ALA A 1 85 ? 25.506 -5.006 -9.617 1.00 94.88 85 ALA A CA 1
ATOM 685 C C . ALA A 1 85 ? 25.492 -5.875 -8.343 1.00 94.88 85 ALA A C 1
ATOM 687 O O . ALA A 1 85 ? 24.591 -5.747 -7.514 1.00 94.88 85 ALA A O 1
ATOM 688 N N . GLN A 1 86 ? 26.505 -6.727 -8.149 1.00 97.25 86 GLN A N 1
ATOM 689 C CA . GLN A 1 86 ? 26.611 -7.589 -6.969 1.00 97.25 86 GLN A CA 1
ATOM 690 C C . GLN A 1 86 ? 26.894 -6.793 -5.680 1.00 97.25 86 GLN A C 1
ATOM 692 O O . GLN A 1 86 ? 26.299 -7.090 -4.643 1.00 97.25 86 GLN A O 1
ATOM 697 N N . GLN A 1 87 ? 27.717 -5.738 -5.742 1.00 96.88 87 GLN A N 1
ATOM 698 C CA . GLN A 1 87 ? 27.906 -4.807 -4.618 1.00 96.88 87 GLN A CA 1
ATOM 699 C C . GLN A 1 87 ? 26.618 -4.038 -4.287 1.00 96.88 87 GLN A C 1
ATOM 701 O O . GLN A 1 87 ? 26.244 -3.934 -3.117 1.00 96.88 87 GLN A O 1
ATOM 706 N N . GLN A 1 88 ? 25.907 -3.539 -5.303 1.00 96.38 88 GLN A N 1
ATOM 707 C CA . GLN A 1 88 ? 24.657 -2.801 -5.105 1.00 96.38 88 GLN A CA 1
ATOM 708 C C . GLN A 1 88 ? 23.564 -3.689 -4.480 1.00 96.38 88 GLN A C 1
ATOM 710 O O . GLN A 1 88 ? 22.864 -3.256 -3.564 1.00 96.38 88 GLN A O 1
ATOM 715 N N . ALA A 1 89 ? 23.478 -4.957 -4.898 1.00 94.06 89 ALA A N 1
ATOM 716 C CA . ALA A 1 89 ? 22.588 -5.948 -4.295 1.00 94.06 89 ALA A CA 1
ATOM 717 C C . ALA A 1 89 ? 22.927 -6.237 -2.818 1.00 94.06 89 ALA A C 1
ATOM 719 O O . ALA A 1 89 ? 22.015 -6.336 -1.996 1.00 94.06 89 ALA A O 1
ATOM 720 N N . GLN A 1 90 ? 24.215 -6.323 -2.450 1.00 96.94 90 GLN A N 1
ATOM 721 C CA . GLN A 1 90 ? 24.620 -6.487 -1.046 1.00 96.94 90 GLN A CA 1
ATOM 722 C C . GLN A 1 90 ? 24.227 -5.279 -0.184 1.00 96.94 90 GLN A C 1
ATOM 724 O O . GLN A 1 90 ? 23.656 -5.469 0.890 1.00 96.94 90 GLN A O 1
ATOM 729 N N . GLN A 1 91 ? 24.461 -4.049 -0.656 1.00 96.19 91 GLN A N 1
ATOM 730 C CA . GLN A 1 91 ? 24.050 -2.837 0.067 1.00 96.19 91 GLN A CA 1
ATOM 731 C C . GLN A 1 91 ? 22.531 -2.792 0.283 1.00 96.19 91 GLN A C 1
ATOM 733 O O . GLN A 1 91 ? 22.069 -2.527 1.394 1.00 96.19 91 GLN A O 1
ATOM 738 N N . GLN A 1 92 ? 21.746 -3.114 -0.749 1.00 95.19 92 GLN A N 1
ATOM 739 C CA . GLN A 1 92 ? 20.285 -3.106 -0.667 1.00 95.19 92 GLN A CA 1
ATOM 740 C C . GLN A 1 92 ? 19.745 -4.197 0.278 1.00 95.19 92 GLN A C 1
ATOM 742 O O . GLN A 1 92 ? 18.825 -3.938 1.056 1.00 95.19 92 GLN A O 1
ATOM 747 N N . ALA A 1 93 ? 20.350 -5.390 0.281 1.00 93.69 93 ALA A N 1
ATOM 748 C CA . ALA A 1 93 ? 20.021 -6.452 1.234 1.00 93.69 93 ALA A CA 1
ATOM 749 C C . ALA A 1 93 ? 20.354 -6.055 2.685 1.00 93.69 93 ALA A C 1
ATOM 751 O O . ALA A 1 93 ? 19.559 -6.296 3.595 1.00 93.69 93 ALA A O 1
ATOM 752 N N . GLN A 1 94 ? 21.495 -5.398 2.904 1.00 96.50 94 GLN A N 1
ATOM 753 C CA . GLN A 1 94 ? 21.934 -4.958 4.229 1.00 96.50 94 GLN A CA 1
ATOM 754 C C . GLN A 1 94 ? 21.059 -3.815 4.779 1.00 96.50 94 GLN A C 1
ATOM 756 O O . GLN A 1 94 ? 20.704 -3.826 5.958 1.00 96.50 94 GLN A O 1
ATOM 761 N N . GLN A 1 95 ? 20.616 -2.889 3.920 1.00 94.94 95 GLN A N 1
ATOM 762 C CA . GLN A 1 95 ? 19.632 -1.861 4.274 1.00 94.94 95 GLN A CA 1
ATOM 763 C C . GLN A 1 95 ? 18.269 -2.476 4.641 1.00 94.94 95 GLN A C 1
ATOM 765 O O . GLN A 1 95 ? 17.673 -2.100 5.652 1.00 94.94 95 GLN A O 1
ATOM 770 N N . ALA A 1 96 ? 17.794 -3.463 3.871 1.00 92.25 96 ALA A N 1
ATOM 771 C CA . ALA A 1 96 ? 16.551 -4.175 4.171 1.00 92.25 96 ALA A CA 1
ATOM 772 C C . ALA A 1 96 ? 16.621 -4.935 5.512 1.00 92.25 96 ALA A C 1
ATOM 774 O O . ALA A 1 96 ? 15.656 -4.926 6.278 1.00 92.25 96 ALA A O 1
ATOM 775 N N . GLN A 1 97 ? 17.772 -5.537 5.836 1.00 96.12 97 GLN A N 1
ATOM 776 C CA . GLN A 1 97 ? 17.997 -6.208 7.119 1.00 96.12 97 GLN A CA 1
ATOM 777 C C . GLN A 1 97 ? 17.934 -5.227 8.302 1.00 96.12 97 GLN A C 1
ATOM 779 O O . GLN A 1 97 ? 17.256 -5.511 9.290 1.00 96.12 97 GLN A O 1
ATOM 784 N N . GLN A 1 98 ? 18.569 -4.053 8.190 1.00 94.06 98 GLN A N 1
ATOM 785 C CA . GLN A 1 98 ? 18.485 -3.000 9.212 1.00 94.06 98 GLN A CA 1
ATOM 786 C C . GLN A 1 98 ? 17.045 -2.499 9.401 1.00 94.06 98 GLN A C 1
ATOM 788 O O . GLN A 1 98 ? 16.581 -2.365 10.534 1.00 94.06 98 GLN A O 1
ATOM 793 N N . GLN A 1 99 ? 16.309 -2.278 8.306 1.00 93.50 99 GLN A N 1
ATOM 794 C CA . GLN A 1 99 ? 14.919 -1.820 8.367 1.00 93.50 99 GLN A CA 1
ATOM 795 C C . GLN A 1 99 ? 14.000 -2.853 9.043 1.00 93.50 99 GLN A C 1
ATOM 797 O O . GLN A 1 99 ? 13.181 -2.483 9.886 1.00 93.50 99 GLN A O 1
ATOM 802 N N . ALA A 1 100 ? 14.171 -4.144 8.739 1.00 91.31 100 ALA A N 1
ATOM 803 C CA . ALA A 1 100 ? 13.437 -5.224 9.398 1.00 91.31 100 ALA A CA 1
ATOM 804 C C . ALA A 1 100 ? 13.756 -5.313 10.904 1.00 91.31 100 ALA A C 1
ATOM 806 O O . ALA A 1 100 ? 12.853 -5.494 11.721 1.00 91.31 100 ALA A O 1
ATOM 807 N N . GLN A 1 101 ? 15.025 -5.134 11.287 1.00 95.62 101 GLN A N 1
ATOM 808 C CA . GLN A 1 101 ? 15.458 -5.179 12.686 1.00 95.62 101 GLN A CA 1
ATOM 809 C C . GLN A 1 101 ? 14.903 -4.000 13.506 1.00 95.62 101 GLN A C 1
ATOM 811 O O . GLN A 1 101 ? 14.402 -4.203 14.614 1.00 95.62 101 GLN A O 1
ATOM 816 N N . ALA A 1 102 ? 14.899 -2.789 12.938 1.00 92.25 102 ALA A N 1
ATOM 817 C CA . ALA A 1 102 ? 14.270 -1.615 13.546 1.00 92.25 102 ALA A CA 1
ATOM 818 C C . ALA A 1 102 ? 12.744 -1.783 13.692 1.00 92.25 102 ALA A C 1
ATOM 820 O O . ALA A 1 102 ? 12.171 -1.444 14.728 1.00 92.25 102 ALA A O 1
ATOM 821 N N . GLN A 1 103 ? 12.080 -2.361 12.684 1.00 92.75 103 GLN A N 1
ATOM 822 C CA . GLN A 1 103 ? 10.640 -2.623 12.726 1.00 92.75 103 GLN A CA 1
ATOM 823 C C . GLN A 1 103 ? 10.271 -3.665 13.800 1.00 92.75 103 GLN A C 1
ATOM 825 O O . GLN A 1 103 ? 9.266 -3.495 14.492 1.00 92.75 103 GLN A O 1
ATOM 830 N N . ALA A 1 104 ? 11.107 -4.689 14.003 1.00 91.88 104 ALA A N 1
ATOM 831 C CA . ALA A 1 104 ? 10.938 -5.669 15.076 1.00 91.88 104 ALA A CA 1
ATOM 832 C C . ALA A 1 104 ? 11.105 -5.049 16.480 1.00 91.88 104 ALA A C 1
ATOM 834 O O . ALA A 1 104 ? 10.290 -5.320 17.365 1.00 91.88 104 ALA A O 1
ATOM 835 N N . GLN A 1 105 ? 12.101 -4.173 16.683 1.00 94.75 105 GLN A N 1
ATOM 836 C CA . GLN A 1 105 ? 12.264 -3.433 17.945 1.00 94.75 105 GLN A CA 1
ATOM 837 C C . GLN A 1 105 ? 11.056 -2.538 18.250 1.00 94.75 105 GLN A C 1
ATOM 839 O O . GLN A 1 105 ? 10.514 -2.599 19.355 1.00 94.75 105 GLN A O 1
ATOM 844 N N . ALA A 1 106 ? 10.587 -1.761 17.269 1.00 90.44 106 ALA A N 1
ATOM 845 C CA . ALA A 1 106 ? 9.405 -0.914 17.431 1.00 90.44 106 ALA A CA 1
ATOM 846 C C . ALA A 1 106 ? 8.152 -1.736 17.795 1.00 90.44 106 ALA A C 1
ATOM 848 O O . ALA A 1 106 ? 7.347 -1.317 18.629 1.00 90.44 106 ALA A O 1
ATOM 849 N N . GLN A 1 107 ? 8.004 -2.934 17.217 1.00 93.25 107 GLN A N 1
ATOM 850 C CA . GLN A 1 107 ? 6.885 -3.827 17.509 1.00 93.25 107 GLN A CA 1
ATOM 851 C C . GLN A 1 107 ? 6.955 -4.420 18.929 1.00 93.25 107 GLN A C 1
ATOM 853 O O . GLN A 1 107 ? 5.929 -4.447 19.611 1.00 93.25 107 GLN A O 1
ATOM 858 N N . GLN A 1 108 ? 8.141 -4.814 19.415 1.00 93.25 108 GLN A N 1
ATOM 859 C CA . GLN A 1 108 ? 8.324 -5.214 20.820 1.00 93.25 108 GLN A CA 1
ATOM 860 C C . GLN A 1 108 ? 8.031 -4.065 21.792 1.00 93.25 108 GLN A C 1
ATOM 862 O O . GLN A 1 108 ? 7.330 -4.271 22.782 1.00 93.25 108 GLN A O 1
ATOM 867 N N . GLN A 1 109 ? 8.526 -2.854 21.512 1.00 94.31 109 GLN A N 1
ATOM 868 C CA . GLN A 1 109 ? 8.317 -1.697 22.384 1.00 94.31 109 GLN A CA 1
ATOM 869 C C . GLN A 1 109 ? 6.827 -1.337 22.497 1.00 94.31 109 GLN A C 1
ATOM 871 O O . GLN A 1 109 ? 6.324 -1.146 23.605 1.00 94.31 109 GLN A O 1
ATOM 876 N N . ALA A 1 110 ? 6.100 -1.330 21.375 1.00 90.50 110 ALA A N 1
ATOM 877 C CA . ALA A 1 110 ? 4.655 -1.109 21.363 1.00 90.50 110 ALA A CA 1
ATOM 878 C C . ALA A 1 110 ? 3.886 -2.202 22.132 1.00 90.50 110 ALA A C 1
ATOM 880 O O . ALA A 1 110 ? 2.944 -1.897 22.864 1.00 90.50 110 ALA A O 1
ATOM 881 N N . GLN A 1 111 ? 4.298 -3.470 22.011 1.00 93.94 111 GLN A N 1
ATOM 882 C CA . GLN A 1 111 ? 3.663 -4.583 22.721 1.00 93.94 111 GLN A CA 1
ATOM 883 C C . GLN A 1 111 ? 3.892 -4.505 24.240 1.00 93.94 111 GLN A C 1
ATOM 885 O O . GLN A 1 111 ? 2.942 -4.673 25.005 1.00 93.94 111 GLN A O 1
ATOM 890 N N . ALA A 1 112 ? 5.111 -4.177 24.679 1.00 92.62 112 ALA A N 1
ATOM 891 C CA . ALA A 1 112 ? 5.428 -3.961 26.091 1.00 92.62 112 ALA A CA 1
ATOM 892 C C . ALA A 1 112 ? 4.649 -2.771 26.683 1.00 92.62 112 ALA A C 1
ATOM 894 O O . ALA A 1 112 ? 4.094 -2.875 27.778 1.00 92.62 112 ALA A O 1
ATOM 895 N N . GLN A 1 113 ? 4.546 -1.660 25.944 1.00 95.00 113 GLN A N 1
ATOM 896 C CA . GLN A 1 113 ? 3.801 -0.477 26.381 1.00 95.00 113 GLN A CA 1
ATOM 897 C C . GLN A 1 113 ? 2.295 -0.758 26.510 1.00 95.00 113 GLN A C 1
ATOM 899 O O . GLN A 1 113 ? 1.687 -0.387 27.514 1.00 95.00 113 GLN A O 1
ATOM 904 N N . ALA A 1 114 ? 1.703 -1.478 25.549 1.00 91.56 114 ALA A N 1
ATOM 905 C CA . ALA A 1 114 ? 0.305 -1.902 25.616 1.00 91.56 114 ALA A CA 1
ATOM 906 C C . ALA A 1 114 ? 0.037 -2.856 26.796 1.00 91.56 114 ALA A C 1
ATOM 908 O O . ALA A 1 114 ? -0.980 -2.727 27.477 1.00 91.56 114 ALA A O 1
ATOM 909 N N . GLN A 1 115 ? 0.960 -3.783 27.077 1.00 95.31 115 GLN A N 1
ATOM 910 C CA . GLN A 1 115 ? 0.835 -4.719 28.196 1.00 95.31 115 GLN A CA 1
ATOM 911 C C . GLN A 1 115 ? 0.915 -4.003 29.555 1.00 95.31 115 GLN A C 1
ATOM 913 O O . GLN A 1 115 ? 0.085 -4.263 30.426 1.00 95.31 115 GLN A O 1
ATOM 918 N N . ALA A 1 116 ? 1.839 -3.049 29.713 1.00 93.00 116 ALA A N 1
ATOM 919 C CA . ALA A 1 116 ? 1.932 -2.214 30.912 1.00 93.00 116 ALA A CA 1
ATOM 920 C C . ALA A 1 116 ? 0.671 -1.353 31.122 1.00 93.00 116 ALA A C 1
ATOM 922 O O . ALA A 1 116 ? 0.156 -1.267 32.238 1.00 93.00 116 ALA A O 1
ATOM 923 N N . GLN A 1 117 ? 0.130 -0.760 30.051 1.00 95.00 117 GLN A N 1
ATOM 924 C CA . GLN A 1 117 ? -1.086 0.055 30.119 1.00 95.00 117 GLN A CA 1
ATOM 925 C C . GLN A 1 117 ? -2.318 -0.778 30.509 1.00 95.00 117 GLN A C 1
ATOM 927 O O . GLN A 1 117 ? -3.089 -0.362 31.375 1.00 95.00 117 GLN A O 1
ATOM 932 N N . ALA A 1 118 ? -2.471 -1.979 29.941 1.00 92.88 118 ALA A N 1
ATOM 933 C CA . ALA A 1 118 ? -3.539 -2.908 30.309 1.00 92.88 118 ALA A CA 1
ATOM 934 C C . ALA A 1 118 ? -3.431 -3.367 31.776 1.00 92.88 118 ALA A C 1
ATOM 936 O O . ALA A 1 118 ? -4.439 -3.426 32.480 1.00 92.88 118 ALA A O 1
ATOM 937 N N . GLN A 1 119 ? -2.215 -3.643 32.260 1.00 96.06 119 GLN A N 1
ATOM 938 C CA . GLN A 1 119 ? -1.977 -4.066 33.642 1.00 96.06 119 GLN A CA 1
ATOM 939 C C . GLN A 1 119 ? -2.303 -2.949 34.649 1.00 96.06 119 GLN A C 1
ATOM 941 O O . GLN A 1 119 ? -2.985 -3.205 35.643 1.00 96.06 119 GLN A O 1
ATOM 946 N N . ALA A 1 120 ? -1.909 -1.704 34.358 1.00 93.06 120 ALA A N 1
ATOM 947 C CA . ALA A 1 120 ? -2.269 -0.538 35.166 1.00 93.06 120 ALA A CA 1
ATOM 948 C C . ALA A 1 120 ? -3.791 -0.295 35.194 1.00 93.06 120 ALA A C 1
ATOM 950 O O . ALA A 1 120 ? -4.358 -0.023 36.254 1.00 93.06 120 ALA A O 1
ATOM 951 N N . GLN A 1 121 ? -4.473 -0.445 34.052 1.00 95.44 121 GLN A N 1
ATOM 952 C CA . GLN A 1 121 ? -5.925 -0.271 33.962 1.00 95.44 121 GLN A CA 1
ATOM 953 C C . GLN A 1 121 ? -6.688 -1.344 34.759 1.00 95.44 121 GLN A C 1
ATOM 955 O O . GLN A 1 121 ? -7.613 -1.007 35.499 1.00 95.44 121 GLN A O 1
ATOM 960 N N . ALA A 1 122 ? -6.267 -2.612 34.681 1.00 93.50 122 ALA A N 1
ATOM 961 C CA . ALA A 1 122 ? -6.830 -3.695 35.492 1.00 93.50 122 ALA A CA 1
ATOM 962 C C . ALA A 1 122 ? -6.622 -3.463 37.000 1.00 93.50 122 ALA A C 1
ATOM 964 O O . ALA A 1 122 ? -7.545 -3.673 37.789 1.00 93.50 122 ALA A O 1
ATOM 965 N N . GLN A 1 123 ? -5.440 -2.989 37.409 1.00 96.19 123 GLN A N 1
ATOM 966 C CA . GLN A 1 123 ? -5.140 -2.711 38.816 1.00 96.19 123 GLN A CA 1
ATOM 967 C C . GLN A 1 123 ? -5.998 -1.560 39.371 1.00 96.19 123 GLN A C 1
ATOM 969 O O . GLN A 1 123 ? -6.568 -1.691 40.454 1.00 96.19 123 GLN A O 1
ATOM 974 N N . ALA A 1 124 ? -6.168 -0.477 38.604 1.00 93.56 124 ALA A N 1
ATOM 975 C CA . ALA A 1 124 ? -7.054 0.630 38.966 1.00 93.56 124 ALA A CA 1
ATOM 976 C C . ALA A 1 124 ? -8.529 0.191 39.063 1.00 93.56 124 ALA A C 1
ATOM 978 O O . ALA A 1 124 ? -9.232 0.574 40.000 1.00 93.56 124 ALA A O 1
ATOM 979 N N . GLN A 1 125 ? -8.995 -0.652 38.134 1.00 95.94 125 GLN A N 1
ATOM 980 C CA . GLN A 1 125 ? -10.369 -1.159 38.134 1.00 95.94 125 GLN A CA 1
ATOM 981 C C . GLN A 1 125 ? -10.648 -2.072 39.340 1.00 95.94 125 GLN A C 1
ATOM 983 O O . GLN A 1 125 ? -11.681 -1.920 39.993 1.00 95.94 125 GLN A O 1
ATOM 988 N N . ALA A 1 126 ? -9.708 -2.958 39.691 1.00 93.81 126 ALA A N 1
ATOM 989 C CA . ALA A 1 126 ? -9.804 -3.797 40.886 1.00 93.81 126 ALA A CA 1
ATOM 990 C C . ALA A 1 126 ? -9.820 -2.964 42.182 1.00 93.81 126 ALA A C 1
ATOM 992 O O . ALA A 1 126 ? -10.616 -3.234 43.083 1.00 93.81 126 ALA A O 1
ATOM 993 N N . GLN A 1 127 ? -8.991 -1.917 42.265 1.00 96.44 127 GLN A N 1
ATOM 994 C CA . GLN A 1 127 ? -8.939 -1.028 43.429 1.00 96.44 127 GLN A CA 1
ATOM 995 C C . GLN A 1 127 ? -10.248 -0.239 43.609 1.00 96.44 127 GLN A C 1
ATOM 997 O O . GLN A 1 127 ? -10.780 -0.182 44.719 1.00 96.44 127 GLN A O 1
ATOM 1002 N N . ALA A 1 128 ? -10.816 0.293 42.521 1.00 93.75 128 ALA A N 1
ATOM 1003 C CA . ALA A 1 128 ? -12.116 0.965 42.542 1.00 93.75 128 ALA A CA 1
ATOM 1004 C C . ALA A 1 128 ? -13.259 0.015 42.951 1.00 93.75 128 ALA A C 1
ATOM 1006 O O . ALA A 1 128 ? -14.121 0.387 43.749 1.00 93.75 128 ALA A O 1
ATOM 1007 N N . GLN A 1 129 ? -13.250 -1.228 42.456 1.00 95.88 129 GLN A N 1
ATOM 1008 C CA . GLN A 1 129 ? -14.267 -2.227 42.792 1.00 95.88 129 GLN A CA 1
ATOM 1009 C C . GLN A 1 129 ? -14.206 -2.639 44.273 1.00 95.88 129 GLN A C 1
ATOM 1011 O O . GLN A 1 129 ? -15.245 -2.701 44.931 1.00 95.88 129 GLN A O 1
ATOM 1016 N N . ALA A 1 130 ? -13.003 -2.837 44.824 1.00 93.94 130 ALA A N 1
ATOM 1017 C CA . ALA A 1 130 ? -12.809 -3.112 46.248 1.00 93.94 130 ALA A CA 1
ATOM 1018 C C . ALA A 1 130 ? -13.276 -1.942 47.136 1.00 93.94 130 ALA A C 1
ATOM 1020 O O . ALA A 1 130 ? -13.943 -2.156 48.150 1.00 93.94 130 ALA A O 1
ATOM 1021 N N . GLN A 1 131 ? -12.983 -0.699 46.736 1.00 96.25 131 GLN A N 1
ATOM 1022 C CA . GLN A 1 131 ? -13.398 0.498 47.472 1.00 96.25 131 GLN A CA 1
ATOM 1023 C C . GLN A 1 131 ? -14.928 0.670 47.477 1.00 96.25 131 GLN A C 1
ATOM 1025 O O . GLN A 1 131 ? -15.511 0.930 48.531 1.00 96.25 131 GLN A O 1
ATOM 1030 N N . ALA A 1 132 ? -15.589 0.445 46.337 1.00 93.62 132 ALA A N 1
ATOM 1031 C CA . ALA A 1 132 ? -17.049 0.461 46.238 1.00 93.62 132 ALA A CA 1
ATOM 1032 C C . ALA A 1 132 ? -17.704 -0.643 47.091 1.00 93.62 132 ALA A C 1
ATOM 1034 O O . ALA A 1 132 ? -18.695 -0.391 47.778 1.00 93.62 132 ALA A O 1
ATOM 1035 N N . GLN A 1 133 ? -17.132 -1.852 47.103 1.00 95.94 133 GLN A N 1
ATOM 1036 C CA . GLN A 1 133 ? -17.646 -2.970 47.898 1.00 95.94 133 GLN A CA 1
ATOM 1037 C C . GLN A 1 133 ? -17.529 -2.704 49.409 1.00 95.94 133 GLN A C 1
ATOM 1039 O O . GLN A 1 133 ? -18.490 -2.935 50.144 1.00 95.94 133 GLN A O 1
ATOM 1044 N N . ALA A 1 134 ? -16.403 -2.144 49.866 1.00 93.75 134 ALA A N 1
ATOM 1045 C CA . ALA A 1 134 ? -16.225 -1.726 51.258 1.00 93.75 134 ALA A CA 1
ATOM 1046 C C . ALA A 1 134 ? -17.219 -0.619 51.665 1.00 93.75 134 ALA A C 1
ATOM 1048 O O . ALA A 1 134 ? -17.814 -0.680 52.742 1.00 93.75 134 ALA A O 1
ATOM 1049 N N . GLN A 1 135 ? -17.454 0.366 50.790 1.00 95.81 135 GLN A N 1
ATOM 1050 C CA . GLN A 1 135 ? -18.390 1.463 51.052 1.00 95.81 135 GLN A CA 1
ATOM 1051 C C . GLN A 1 135 ? -19.850 0.979 51.136 1.00 95.81 135 GLN A C 1
ATOM 1053 O O . GLN A 1 135 ? -20.587 1.402 52.030 1.00 95.81 135 GLN A O 1
ATOM 1058 N N . ALA A 1 136 ? -20.252 0.042 50.271 1.00 93.62 136 ALA A N 1
ATOM 1059 C CA . ALA A 1 136 ? -21.564 -0.601 50.333 1.00 93.62 136 ALA A CA 1
ATOM 1060 C C . ALA A 1 136 ? -21.743 -1.433 51.618 1.00 93.62 136 ALA A C 1
ATOM 1062 O O . ALA A 1 136 ? -22.793 -1.373 52.260 1.00 93.62 136 ALA A O 1
ATOM 1063 N N . GLN A 1 137 ? -20.709 -2.169 52.040 1.00 95.50 137 GLN A N 1
ATOM 1064 C CA . GLN A 1 137 ? -20.750 -2.974 53.263 1.00 95.50 137 GLN A CA 1
ATOM 1065 C C . GLN A 1 137 ? -20.851 -2.099 54.527 1.00 95.50 137 GLN A C 1
ATOM 1067 O O . GLN A 1 137 ? -21.608 -2.430 55.442 1.00 95.50 137 GLN A O 1
ATOM 1072 N N . ALA A 1 138 ? -20.176 -0.944 54.548 1.00 92.75 138 ALA A N 1
ATOM 1073 C CA . ALA A 1 138 ? -20.303 0.048 55.616 1.00 92.75 138 ALA A CA 1
ATOM 1074 C C . ALA A 1 138 ? -21.716 0.666 55.685 1.00 92.75 138 ALA A C 1
ATOM 1076 O O . ALA A 1 138 ? -22.287 0.772 56.772 1.00 92.75 138 ALA A O 1
ATOM 1077 N N . GLN A 1 139 ? -22.324 1.014 54.541 1.00 94.38 139 GLN A N 1
ATOM 1078 C CA . GLN A 1 139 ? -23.715 1.496 54.506 1.00 94.38 139 GLN A CA 1
ATOM 1079 C C . GLN A 1 139 ? -24.712 0.438 55.000 1.00 94.38 139 GLN A C 1
ATOM 1081 O O . GLN A 1 139 ? -25.613 0.768 55.771 1.00 94.38 139 GLN A O 1
ATOM 1086 N N . ALA A 1 140 ? -24.532 -0.831 54.618 1.00 92.12 140 ALA A N 1
ATOM 1087 C CA . ALA A 1 140 ? -25.387 -1.924 55.076 1.00 92.12 140 ALA A CA 1
ATOM 1088 C C . ALA A 1 140 ? -25.317 -2.117 56.605 1.00 92.12 140 ALA A C 1
ATOM 1090 O O . ALA A 1 140 ? -26.353 -2.263 57.256 1.00 92.12 140 ALA A O 1
ATOM 1091 N N . GLN A 1 141 ? -24.119 -2.052 57.201 1.00 93.94 141 GLN A N 1
ATOM 1092 C CA . GLN A 1 141 ? -23.956 -2.127 58.660 1.00 93.94 141 GLN A CA 1
ATOM 1093 C C . GLN A 1 141 ? -24.588 -0.929 59.387 1.00 93.94 141 GLN A C 1
ATOM 1095 O O . GLN A 1 141 ? -25.240 -1.120 60.416 1.00 93.94 141 GLN A O 1
ATOM 1100 N N . ALA A 1 142 ? -24.453 0.284 58.838 1.00 91.25 142 ALA A N 1
ATOM 1101 C CA . ALA A 1 142 ? -25.067 1.489 59.395 1.00 91.25 142 ALA A CA 1
ATOM 1102 C C . ALA A 1 142 ? -26.607 1.419 59.378 1.00 91.25 142 ALA A C 1
ATOM 1104 O O . ALA A 1 142 ? -27.246 1.685 60.397 1.00 91.25 142 ALA A O 1
ATOM 1105 N N . GLN A 1 143 ? -27.207 0.991 58.259 1.00 92.31 143 GLN A N 1
ATOM 1106 C CA . GLN A 1 143 ? -28.659 0.791 58.166 1.00 92.31 143 GLN A CA 1
ATOM 1107 C C . GLN A 1 143 ? -29.156 -0.304 59.120 1.00 92.31 143 GLN A C 1
ATOM 1109 O O . GLN A 1 143 ? -30.184 -0.118 59.771 1.00 92.31 143 GLN A O 1
ATOM 1114 N N . ALA A 1 144 ? -28.419 -1.412 59.258 1.00 89.12 144 ALA A N 1
ATOM 1115 C CA . ALA A 1 144 ? -28.766 -2.483 60.191 1.00 89.12 144 ALA A CA 1
ATOM 1116 C C . ALA A 1 144 ? -28.784 -1.993 61.652 1.00 89.12 144 ALA A C 1
ATOM 1118 O O . ALA A 1 144 ? -29.762 -2.233 62.361 1.00 89.12 144 ALA A O 1
ATOM 1119 N N . HIS A 1 145 ? -27.763 -1.239 62.084 1.00 90.00 145 HIS A N 1
ATOM 1120 C CA . HIS A 1 145 ? -27.734 -0.631 63.421 1.00 90.00 145 HIS A CA 1
ATOM 1121 C C . HIS A 1 145 ? -28.902 0.338 63.643 1.00 90.00 145 HIS A C 1
ATOM 1123 O O . HIS A 1 145 ? -29.576 0.265 64.672 1.00 90.00 145 HIS A O 1
ATOM 1129 N N . GLN A 1 146 ? -29.186 1.215 62.675 1.00 89.25 146 GLN A N 1
ATOM 1130 C CA . GLN A 1 146 ? -30.273 2.189 62.795 1.00 89.25 146 GLN A CA 1
ATOM 1131 C C . GLN A 1 146 ? -31.651 1.506 62.877 1.00 89.25 146 GLN A C 1
ATOM 1133 O O . GLN A 1 146 ? -32.493 1.902 63.683 1.00 89.25 146 GLN A O 1
ATOM 1138 N N . GLN A 1 147 ? -31.872 0.441 62.100 1.00 89.31 147 GLN A N 1
ATOM 1139 C CA . GLN A 1 147 ? -33.114 -0.333 62.130 1.00 89.31 147 GLN A CA 1
ATOM 1140 C C . GLN A 1 147 ? -33.275 -1.124 63.441 1.00 89.31 147 GLN A C 1
ATOM 1142 O O . GLN A 1 147 ? -34.373 -1.174 63.997 1.00 89.31 147 GLN A O 1
ATOM 1147 N N . GLN A 1 148 ? -32.187 -1.684 63.979 1.00 88.38 148 GLN A N 1
ATOM 1148 C CA . GLN A 1 148 ? -32.193 -2.393 65.262 1.00 88.38 148 GLN A CA 1
ATOM 1149 C C . GLN A 1 148 ? -32.467 -1.441 66.442 1.00 88.38 148 GLN A C 1
ATOM 1151 O O . GLN A 1 148 ? -33.253 -1.768 67.332 1.00 88.38 148 GLN A O 1
ATOM 1156 N N . GLN A 1 149 ? -31.897 -0.232 66.417 1.00 88.25 149 GLN A N 1
ATOM 1157 C CA . GLN A 1 149 ? -32.160 0.810 67.416 1.00 88.25 149 GLN A CA 1
ATOM 1158 C C . GLN A 1 149 ? -33.615 1.317 67.350 1.00 88.25 149 GLN A C 1
ATOM 1160 O O . GLN A 1 149 ? -34.255 1.499 68.388 1.00 88.25 149 GLN A O 1
ATOM 1165 N N . ALA A 1 150 ? -34.176 1.461 66.143 1.00 82.88 150 ALA A N 1
ATOM 1166 C CA . ALA A 1 150 ? -35.587 1.801 65.951 1.00 82.88 150 ALA A CA 1
ATOM 1167 C C . ALA A 1 150 ? -36.537 0.705 66.478 1.00 82.88 150 ALA A C 1
ATOM 1169 O O . ALA A 1 150 ? -37.540 1.023 67.119 1.00 82.88 150 ALA A O 1
ATOM 1170 N N . GLN A 1 151 ? -36.215 -0.582 66.283 1.00 83.50 151 GLN A N 1
ATOM 1171 C CA . GLN A 1 151 ? -37.004 -1.683 66.855 1.00 83.50 151 GLN A CA 1
ATOM 1172 C C . GLN A 1 151 ? -36.985 -1.690 68.391 1.00 83.50 151 GLN A C 1
ATOM 1174 O O . GLN A 1 151 ? -38.027 -1.930 69.000 1.00 83.50 151 GLN A O 1
ATOM 1179 N N . GLN A 1 152 ? -35.851 -1.374 69.025 1.00 80.69 152 GLN A N 1
ATOM 1180 C CA . GLN A 1 152 ? -35.778 -1.263 70.488 1.00 80.69 152 GLN A CA 1
ATOM 1181 C C . GLN A 1 152 ? -36.660 -0.123 71.026 1.00 80.69 152 GLN A C 1
ATOM 1183 O O . GLN A 1 152 ? -37.389 -0.329 71.996 1.00 80.69 152 GLN A O 1
ATOM 1188 N N . GLN A 1 153 ? -36.683 1.045 70.370 1.00 80.69 153 GLN A N 1
ATOM 1189 C CA . GLN A 1 153 ? -37.622 2.119 70.732 1.00 80.69 153 GLN A CA 1
ATOM 1190 C C . GLN A 1 153 ? -39.091 1.725 70.499 1.00 80.69 153 GLN A C 1
ATOM 1192 O O . GLN A 1 153 ? -39.942 2.024 71.338 1.00 80.69 153 GLN A O 1
ATOM 1197 N N . ALA A 1 154 ? -39.400 1.019 69.407 1.00 72.50 154 ALA A N 1
ATOM 1198 C CA . ALA A 1 154 ? -40.760 0.563 69.116 1.00 72.50 154 ALA A CA 1
ATOM 1199 C C . ALA A 1 154 ? -41.275 -0.463 70.146 1.00 72.50 154 ALA A C 1
ATOM 1201 O O . ALA A 1 154 ? -42.420 -0.368 70.589 1.00 72.50 154 ALA A O 1
ATOM 1202 N N . GLN A 1 155 ? -40.432 -1.409 70.579 1.00 70.00 155 GLN A N 1
ATOM 1203 C CA . GLN A 1 155 ? -40.781 -2.364 71.638 1.00 70.00 155 GLN A CA 1
ATOM 1204 C C . GLN A 1 155 ? -40.945 -1.680 73.003 1.00 70.00 155 GLN A C 1
ATOM 1206 O O . GLN A 1 155 ? -41.893 -1.991 73.724 1.00 70.00 155 GLN A O 1
ATOM 1211 N N . ALA A 1 156 ? -40.092 -0.700 73.327 1.00 64.56 156 ALA A N 1
ATOM 1212 C CA . ALA A 1 156 ? -40.226 0.093 74.549 1.00 64.56 156 ALA A CA 1
ATOM 1213 C C . ALA A 1 156 ? -41.564 0.858 74.610 1.00 64.56 156 ALA A C 1
ATOM 1215 O O . ALA A 1 156 ? -42.179 0.918 75.670 1.00 64.56 156 ALA A O 1
ATOM 1216 N N . GLN A 1 157 ? -42.058 1.384 73.480 1.00 59.75 157 GLN A N 1
ATOM 1217 C CA . GLN A 1 157 ? -43.384 2.016 73.422 1.00 59.75 157 GLN A CA 1
ATOM 1218 C C . GLN A 1 157 ? -44.538 0.999 73.458 1.00 59.75 157 GLN A C 1
ATOM 1220 O O . GLN A 1 157 ? -45.534 1.239 74.141 1.00 59.75 157 GLN A O 1
ATOM 1225 N N . GLN A 1 158 ? -44.422 -0.155 72.784 1.00 52.38 158 GLN A N 1
ATOM 1226 C CA . GLN A 1 158 ? -45.475 -1.184 72.819 1.00 52.38 158 GLN A CA 1
ATOM 1227 C C . GLN A 1 158 ? -45.728 -1.737 74.226 1.00 52.38 158 GLN A C 1
ATOM 1229 O O . GLN A 1 158 ? -46.875 -2.021 74.565 1.00 52.38 158 GLN A O 1
ATOM 1234 N N . GLN A 1 159 ? -44.700 -1.842 75.073 1.00 51.34 159 GLN A N 1
ATOM 1235 C CA . GLN A 1 159 ? -44.863 -2.361 76.435 1.00 51.34 159 GLN A CA 1
ATOM 1236 C C . GLN A 1 159 ? -45.667 -1.425 77.368 1.00 51.34 159 GLN A C 1
ATOM 1238 O O . GLN A 1 159 ? -46.013 -1.829 78.477 1.00 51.34 159 GLN A O 1
ATOM 1243 N N . GLN A 1 160 ? -46.033 -0.218 76.912 1.00 47.84 160 GLN A N 1
ATOM 1244 C CA . GLN A 1 160 ? -46.888 0.727 77.640 1.00 47.84 160 GLN A CA 1
ATOM 1245 C C . GLN A 1 160 ? -48.319 0.865 77.063 1.00 47.84 160 GLN A C 1
ATOM 1247 O O . GLN A 1 160 ? -49.143 1.555 77.663 1.00 47.84 160 GLN A O 1
ATOM 1252 N N . LEU A 1 161 ? -48.666 0.188 75.954 1.00 45.06 161 LEU A N 1
ATOM 1253 C CA . LEU A 1 161 ? -50.026 0.192 75.378 1.00 45.06 161 LEU A CA 1
ATOM 1254 C C . LEU A 1 161 ? -50.617 -1.225 75.254 1.00 45.06 161 LEU A C 1
ATOM 1256 O O . LEU A 1 161 ? -50.500 -1.905 74.236 1.00 45.06 161 LEU A O 1
ATOM 1260 N N . LEU A 1 162 ? -51.294 -1.639 76.327 1.00 42.22 162 LEU A N 1
ATOM 1261 C CA . LEU A 1 162 ? -52.025 -2.904 76.459 1.00 42.22 162 LEU A CA 1
ATOM 1262 C C . LEU A 1 162 ? -53.330 -2.932 75.599 1.00 42.22 162 LEU A C 1
ATOM 1264 O O . LEU A 1 162 ? -53.661 -1.970 74.907 1.00 42.22 162 LEU A O 1
ATOM 1268 N N . PRO A 1 163 ? -54.069 -4.052 75.553 1.00 47.94 163 PRO A N 1
ATOM 1269 C CA . PRO A 1 163 ? -54.031 -5.019 74.464 1.00 47.94 163 PRO A CA 1
ATOM 1270 C C . PRO A 1 163 ? -55.177 -4.830 73.445 1.00 47.94 163 PRO A C 1
ATOM 1272 O O . PRO A 1 163 ? -56.297 -5.273 73.687 1.00 47.94 163 PRO A O 1
ATOM 1275 N N . THR A 1 164 ? -54.906 -4.242 72.270 1.00 43.50 164 THR A N 1
ATOM 1276 C CA . THR A 1 164 ? -55.941 -4.034 71.225 1.00 43.50 164 THR A CA 1
ATOM 1277 C C . THR A 1 164 ? -55.405 -4.215 69.789 1.00 43.50 164 THR A C 1
ATOM 1279 O O . THR A 1 164 ? -55.263 -3.242 69.055 1.00 43.50 164 THR A O 1
ATOM 1282 N N . GLN A 1 165 ? -55.074 -5.445 69.357 1.00 43.97 165 GLN A N 1
ATOM 1283 C CA . GLN A 1 165 ? -54.519 -5.672 67.998 1.00 43.97 165 GLN A CA 1
ATOM 1284 C C . GLN A 1 165 ? -54.986 -6.947 67.254 1.00 43.97 165 GLN A C 1
ATOM 1286 O O . GLN A 1 165 ? -54.469 -7.263 66.187 1.00 43.97 165 GLN A O 1
ATOM 1291 N N . SER A 1 166 ? -55.996 -7.675 67.738 1.00 48.28 166 SER A N 1
ATOM 1292 C CA . SER A 1 166 ? -56.476 -8.903 67.071 1.00 48.28 166 SER A CA 1
ATOM 1293 C C . SER A 1 166 ? -57.316 -8.670 65.802 1.00 48.28 166 SER A C 1
ATOM 1295 O O . SER A 1 166 ? -57.506 -9.600 65.024 1.00 48.28 166 SER A O 1
ATOM 1297 N N . GLN A 1 167 ? -57.822 -7.452 65.568 1.00 49.50 167 GLN A N 1
ATOM 1298 C CA . GLN A 1 167 ? -58.828 -7.189 64.524 1.00 49.50 167 GLN A CA 1
ATOM 1299 C C . GLN A 1 167 ? -58.261 -6.607 63.212 1.00 49.50 167 GLN A C 1
ATOM 1301 O O . GLN A 1 167 ? -58.885 -6.741 62.162 1.00 49.50 167 GLN A O 1
ATOM 1306 N N . GLN A 1 168 ? -57.073 -5.990 63.227 1.00 50.75 168 GLN A N 1
ATOM 1307 C CA . GLN A 1 168 ? -56.536 -5.287 62.049 1.00 50.75 168 GLN A CA 1
ATOM 1308 C C . GLN A 1 168 ? -55.823 -6.217 61.048 1.00 50.75 168 GLN A C 1
ATOM 1310 O O . GLN A 1 168 ? -55.844 -5.966 59.842 1.00 50.75 168 GLN A O 1
ATOM 1315 N N . GLN A 1 169 ? -55.232 -7.321 61.522 1.00 54.53 169 GLN A N 1
ATOM 1316 C CA . GLN A 1 169 ? -54.438 -8.235 60.689 1.00 54.53 169 GLN A CA 1
ATOM 1317 C C . GLN A 1 169 ? -55.284 -8.975 59.632 1.00 54.53 169 GLN A C 1
ATOM 1319 O O . GLN A 1 169 ? -54.806 -9.240 58.529 1.00 54.53 169 GLN A O 1
ATOM 1324 N N . GLN A 1 170 ? -56.563 -9.239 59.925 1.00 57.16 170 GLN A N 1
ATOM 1325 C CA . GLN A 1 170 ? -57.482 -9.919 59.005 1.00 57.16 170 GLN A CA 1
ATOM 1326 C C . GLN A 1 170 ? -57.812 -9.069 57.761 1.00 57.16 170 GLN A C 1
ATOM 1328 O O . GLN A 1 170 ? -57.982 -9.608 56.668 1.00 57.16 170 GLN A O 1
ATOM 1333 N N . HIS A 1 171 ? -57.849 -7.738 57.895 1.00 57.78 171 HIS A N 1
ATOM 1334 C CA . HIS A 1 171 ? -58.221 -6.840 56.796 1.00 57.78 171 HIS A CA 1
ATOM 1335 C C . HIS A 1 171 ? -57.116 -6.722 55.729 1.00 57.78 171 HIS A C 1
ATOM 1337 O O . HIS A 1 171 ? -57.395 -6.641 54.532 1.00 57.78 171 HIS A O 1
ATOM 1343 N N . GLN A 1 172 ? -55.844 -6.779 56.143 1.00 61.22 172 GLN A N 1
ATOM 1344 C CA . GLN A 1 172 ? -54.700 -6.672 55.230 1.00 61.22 172 GLN A CA 1
ATOM 1345 C C . GLN A 1 172 ? -54.538 -7.916 54.336 1.00 61.22 172 GLN A C 1
ATOM 1347 O O . GLN A 1 172 ? -54.175 -7.794 53.165 1.00 61.22 172 GLN A O 1
ATOM 1352 N N . GLN A 1 173 ? -54.878 -9.107 54.843 1.00 63.62 173 GLN A N 1
ATOM 1353 C CA . GLN A 1 173 ? -54.851 -10.340 54.049 1.00 63.62 173 GLN A CA 1
ATOM 1354 C C . GLN A 1 173 ? -55.903 -10.326 52.922 1.00 63.62 173 GLN A C 1
ATOM 1356 O O . GLN A 1 173 ? -55.634 -10.812 51.823 1.00 63.62 173 GLN A O 1
ATOM 1361 N N . GLN A 1 174 ? -57.067 -9.707 53.154 1.00 68.12 174 GLN A N 1
ATOM 1362 C CA . GLN A 1 174 ? -58.141 -9.626 52.159 1.00 68.12 174 GLN A CA 1
ATOM 1363 C C . GLN A 1 174 ? -57.817 -8.660 51.001 1.00 68.12 174 GLN A C 1
ATOM 1365 O O . GLN A 1 174 ? -58.130 -8.967 49.849 1.00 68.12 174 GLN A O 1
ATOM 1370 N N . GLN A 1 175 ? -57.124 -7.542 51.264 1.00 68.44 175 GLN A N 1
ATOM 1371 C CA . GLN A 1 175 ? -56.666 -6.630 50.201 1.00 68.44 175 GLN A CA 1
ATOM 1372 C C . GLN A 1 175 ? -55.648 -7.285 49.255 1.00 68.44 175 GLN A C 1
ATOM 1374 O O . GLN A 1 175 ? -55.765 -7.143 48.036 1.00 68.44 175 GLN A O 1
ATOM 1379 N N . MET A 1 176 ? -54.683 -8.050 49.786 1.00 68.69 176 MET A N 1
ATOM 1380 C CA . MET A 1 176 ? -53.693 -8.744 48.948 1.00 68.69 176 MET A CA 1
ATOM 1381 C C . MET A 1 176 ? -54.363 -9.738 47.983 1.00 68.69 176 MET A C 1
ATOM 1383 O O . MET A 1 176 ? -53.949 -9.875 46.830 1.00 68.69 176 MET A O 1
ATOM 1387 N N . GLN A 1 177 ? -55.437 -10.393 48.432 1.00 72.25 177 GLN A N 1
ATOM 1388 C CA . GLN A 1 177 ? -56.173 -11.374 47.639 1.00 72.25 177 GLN A CA 1
ATOM 1389 C C . GLN A 1 177 ? -56.960 -10.724 46.484 1.00 72.25 177 GLN A C 1
ATOM 1391 O O . GLN A 1 177 ? -56.981 -11.275 45.383 1.00 72.25 177 GLN A O 1
ATOM 1396 N N . GLN A 1 178 ? -57.523 -9.523 46.685 1.00 73.94 178 GLN A N 1
ATOM 1397 C CA . GLN A 1 178 ? -58.138 -8.744 45.598 1.00 73.94 178 GLN A CA 1
ATOM 1398 C C . GLN A 1 178 ? -57.106 -8.264 44.567 1.00 73.94 178 GLN A C 1
ATOM 1400 O O . GLN A 1 178 ? -57.337 -8.398 43.365 1.00 73.94 178 GLN A O 1
ATOM 1405 N N . HIS A 1 179 ? -55.951 -7.754 45.011 1.00 76.38 179 HIS A N 1
ATOM 1406 C CA . HIS A 1 179 ? -54.920 -7.251 44.098 1.00 76.38 179 HIS A CA 1
ATOM 1407 C C . HIS A 1 179 ? -54.361 -8.356 43.183 1.00 76.38 179 HIS A C 1
ATOM 1409 O O . HIS A 1 179 ? -54.224 -8.159 41.976 1.00 76.38 179 HIS A O 1
ATOM 1415 N N . ASN A 1 180 ? -54.116 -9.552 43.732 1.00 78.31 180 ASN A N 1
ATOM 1416 C CA . ASN A 1 180 ? -53.609 -10.688 42.958 1.00 78.31 180 ASN A CA 1
ATOM 1417 C C . ASN A 1 180 ? -54.633 -11.188 41.911 1.00 78.31 180 ASN A C 1
ATOM 1419 O O . ASN A 1 180 ? -54.273 -11.479 40.770 1.00 78.31 180 ASN A O 1
ATOM 1423 N N . ALA A 1 181 ? -55.929 -11.200 42.251 1.00 77.19 181 ALA A N 1
ATOM 1424 C CA . ALA A 1 181 ? -56.994 -11.527 41.298 1.00 77.19 181 ALA A CA 1
ATOM 1425 C C . ALA A 1 181 ? -57.073 -10.521 40.130 1.00 77.19 181 ALA A C 1
ATOM 1427 O O . ALA A 1 181 ? -57.298 -10.909 38.981 1.00 77.19 181 ALA A O 1
ATOM 1428 N N . GLN A 1 182 ? -56.840 -9.234 40.407 1.00 81.94 182 GLN A N 1
ATOM 1429 C CA . GLN A 1 182 ? -56.845 -8.174 39.397 1.00 81.94 182 GLN A CA 1
ATOM 1430 C C . GLN A 1 182 ? -55.648 -8.289 38.433 1.00 81.94 182 GLN A C 1
ATOM 1432 O O . GLN A 1 182 ? -55.807 -8.118 37.223 1.00 81.94 182 GLN A O 1
ATOM 1437 N N . LEU A 1 183 ? -54.469 -8.660 38.950 1.00 79.06 183 LEU A N 1
ATOM 1438 C CA . LEU A 1 183 ? -53.263 -8.901 38.151 1.00 79.06 183 LEU A CA 1
ATOM 1439 C C . LEU A 1 183 ? -53.437 -10.091 37.185 1.00 79.06 183 LEU A C 1
ATOM 1441 O O . LEU A 1 183 ? -53.070 -10.002 36.012 1.00 79.06 183 LEU A O 1
ATOM 1445 N N . PHE A 1 184 ? -54.062 -11.179 37.650 1.00 79.56 184 PHE A N 1
ATOM 1446 C CA . PHE A 1 184 ? -54.338 -12.364 36.829 1.00 79.56 184 PHE A CA 1
ATOM 1447 C C . PHE A 1 184 ? -55.289 -12.057 35.656 1.00 79.56 184 PHE A C 1
ATOM 1449 O O . PHE A 1 184 ? -55.060 -12.502 34.529 1.00 79.56 184 PHE A O 1
ATOM 1456 N N . GLN A 1 185 ? -56.319 -11.234 35.886 1.00 80.31 185 GLN A N 1
ATOM 1457 C CA . GLN A 1 185 ? -57.257 -10.820 34.835 1.00 80.31 185 GLN A CA 1
ATOM 1458 C C . GLN A 1 185 ? -56.581 -9.961 33.749 1.00 80.31 185 GLN A C 1
ATOM 1460 O O . GLN A 1 185 ? -56.872 -10.129 32.563 1.00 80.31 185 GLN A O 1
ATOM 1465 N N . GLN A 1 186 ? -55.637 -9.090 34.126 1.00 80.81 186 GLN A N 1
ATOM 1466 C CA . GLN A 1 186 ? -54.875 -8.278 33.170 1.00 80.81 186 GLN A CA 1
ATOM 1467 C C . GLN A 1 186 ? -53.986 -9.143 32.257 1.00 80.81 186 GLN A C 1
ATOM 1469 O O . GLN A 1 186 ? -53.938 -8.921 31.046 1.00 80.81 186 GLN A O 1
ATOM 1474 N N . GLN A 1 187 ? -53.330 -10.169 32.812 1.00 79.94 187 GLN A N 1
ATOM 1475 C CA . GLN A 1 187 ? -52.476 -11.078 32.039 1.00 79.94 187 GLN A CA 1
ATOM 1476 C C . GLN A 1 187 ? -53.271 -11.879 30.989 1.00 79.94 187 GLN A C 1
ATOM 1478 O O . GLN A 1 187 ? -52.781 -12.098 29.879 1.00 79.94 187 GLN A O 1
ATOM 1483 N N . GLN A 1 188 ? -54.517 -12.260 31.293 1.00 78.12 188 GLN A N 1
ATOM 1484 C CA . GLN A 1 188 ? -55.371 -13.013 30.369 1.00 78.12 188 GLN A CA 1
ATOM 1485 C C . GLN A 1 188 ? -55.779 -12.201 29.123 1.00 78.12 188 GLN A C 1
ATOM 1487 O O . GLN A 1 188 ? -55.777 -12.745 28.017 1.00 78.12 188 GLN A O 1
ATOM 1492 N N . GLN A 1 189 ? -56.065 -10.897 29.256 1.00 76.19 189 GLN A N 1
ATOM 1493 C CA . GLN A 1 189 ? -56.357 -10.045 28.090 1.00 76.19 189 GLN A CA 1
ATOM 1494 C C . GLN A 1 189 ? -55.149 -9.899 27.151 1.00 76.19 189 GLN A C 1
ATOM 1496 O O . GLN A 1 189 ? -55.312 -9.841 25.930 1.00 76.19 189 GLN A O 1
ATOM 1501 N N . GLN A 1 190 ? -53.931 -9.876 27.701 1.00 75.31 190 GLN A N 1
ATOM 1502 C CA . GLN A 1 190 ? -52.720 -9.660 26.911 1.00 75.31 190 GLN A CA 1
ATOM 1503 C C . GLN A 1 190 ? -52.393 -10.851 25.987 1.00 75.31 190 GLN A C 1
ATOM 1505 O O . GLN A 1 190 ? -51.875 -10.642 24.889 1.00 75.31 190 GLN A O 1
ATOM 1510 N N . GLN A 1 191 ? -52.768 -12.084 26.360 1.00 72.69 191 GLN A N 1
ATOM 1511 C CA . GLN A 1 191 ? -52.631 -13.253 25.476 1.00 72.69 191 GLN A CA 1
ATOM 1512 C C . GLN A 1 191 ? -53.608 -13.226 24.287 1.00 72.69 191 GLN A C 1
ATOM 1514 O O . GLN A 1 191 ? -53.196 -13.523 23.164 1.00 72.69 191 GLN A O 1
ATOM 1519 N N . GLN A 1 192 ? -54.870 -12.814 24.481 1.00 71.06 192 GLN A N 1
ATOM 1520 C CA . GLN A 1 192 ? -55.838 -12.752 23.371 1.00 71.06 192 GLN A CA 1
ATOM 1521 C C . GLN A 1 192 ? -55.414 -11.764 22.273 1.00 71.06 192 GLN A C 1
ATOM 1523 O O . GLN A 1 192 ? -55.559 -12.069 21.088 1.00 71.06 192 GLN A O 1
ATOM 1528 N N . GLN A 1 193 ? -54.830 -10.613 22.631 1.00 68.25 193 GLN A N 1
ATOM 1529 C CA . GLN A 1 193 ? -54.356 -9.651 21.626 1.00 68.25 193 GLN A CA 1
ATOM 1530 C C . GLN A 1 193 ? -53.187 -10.183 20.783 1.00 68.25 193 GLN A C 1
ATOM 1532 O O . GLN A 1 193 ? -53.127 -9.886 19.588 1.00 68.25 193 GLN A O 1
ATOM 1537 N N . GLN A 1 194 ? -52.288 -10.996 21.351 1.00 66.94 194 GLN A N 1
ATOM 1538 C CA . GLN A 1 194 ? -51.205 -11.620 20.578 1.00 66.94 194 GLN A CA 1
ATOM 1539 C C . GLN A 1 194 ? -51.743 -12.664 19.589 1.00 66.94 194 GLN A C 1
ATOM 1541 O O . GLN A 1 194 ? -51.318 -12.692 18.432 1.00 66.94 194 GLN A O 1
ATOM 1546 N N . GLN A 1 195 ? -52.732 -13.466 19.999 1.00 61.12 195 GLN A N 1
ATOM 1547 C CA . GLN A 1 195 ? -53.353 -14.462 19.121 1.00 61.12 195 GLN A CA 1
ATOM 1548 C C . GLN A 1 195 ? -54.094 -13.815 17.934 1.00 61.12 195 GLN A C 1
ATOM 1550 O O . GLN A 1 195 ? -54.044 -14.341 16.823 1.00 61.12 195 GLN A O 1
ATOM 1555 N N . TYR A 1 196 ? -54.704 -12.640 18.133 1.00 61.56 196 TYR A N 1
ATOM 1556 C CA . TYR A 1 196 ? -55.365 -11.884 17.060 1.00 61.56 196 TYR A CA 1
ATOM 1557 C C . TYR A 1 196 ? -54.381 -11.332 16.011 1.00 61.56 196 TYR A C 1
ATOM 1559 O O . TYR A 1 196 ? -54.657 -11.383 14.812 1.00 61.56 196 TYR A O 1
ATOM 1567 N N . HIS A 1 197 ? -53.206 -10.848 16.435 1.00 58.59 197 HIS A N 1
ATOM 1568 C CA . HIS A 1 197 ? -52.186 -10.331 15.512 1.00 58.59 197 HIS A CA 1
ATOM 1569 C C . HIS A 1 197 ? -51.525 -11.438 14.676 1.00 58.59 197 HIS A C 1
ATOM 1571 O O . HIS A 1 197 ? -51.216 -11.217 13.505 1.00 58.59 197 HIS A O 1
ATOM 1577 N N . ALA A 1 198 ? -51.361 -12.641 15.236 1.00 56.06 198 ALA A N 1
ATOM 1578 C CA . ALA A 1 198 ? -50.786 -13.780 14.520 1.00 56.06 198 ALA A CA 1
ATOM 1579 C C . ALA A 1 198 ? -51.631 -14.224 13.307 1.00 56.06 198 ALA A C 1
ATOM 1581 O O . ALA A 1 198 ? -51.077 -14.664 12.300 1.00 56.06 198 ALA A O 1
ATOM 1582 N N . GLN A 1 199 ? -52.962 -14.088 13.372 1.00 56.12 199 GLN A N 1
ATOM 1583 C CA . GLN A 1 199 ? -53.856 -14.547 12.303 1.00 56.12 199 GLN A CA 1
ATOM 1584 C C . GLN A 1 199 ? -53.920 -13.585 11.103 1.00 56.12 199 GLN A C 1
ATOM 1586 O O . GLN A 1 199 ? -54.097 -14.032 9.970 1.00 56.12 199 GLN A O 1
ATOM 1591 N N . GLN A 1 200 ? -53.735 -12.276 11.311 1.00 57.66 200 GLN A N 1
ATOM 1592 C CA . GLN A 1 200 ? -53.859 -11.288 10.230 1.00 57.66 200 GLN A CA 1
ATOM 1593 C C . GLN A 1 200 ? -52.660 -11.301 9.257 1.00 57.66 200 GLN A C 1
ATOM 1595 O O . GLN A 1 200 ? -52.806 -10.955 8.086 1.00 57.66 200 GLN A O 1
ATOM 1600 N N . GLN A 1 201 ? -51.480 -11.750 9.699 1.00 53.62 201 GLN A N 1
ATOM 1601 C CA . GLN A 1 201 ? -50.248 -11.673 8.899 1.00 53.62 201 GLN A CA 1
ATOM 1602 C C . GLN A 1 201 ? -50.124 -12.760 7.804 1.00 53.62 201 GLN A C 1
ATOM 1604 O O . GLN A 1 201 ? -49.222 -12.683 6.973 1.00 53.62 201 GLN A O 1
ATOM 1609 N N . GLN A 1 202 ? -51.039 -13.739 7.735 1.00 52.47 202 GLN A N 1
ATOM 1610 C CA . GLN A 1 202 ? -51.038 -14.770 6.680 1.00 52.47 202 GLN A CA 1
ATOM 1611 C C . GLN A 1 202 ? -51.812 -14.390 5.399 1.00 52.47 202 GLN A C 1
ATOM 1613 O O . GLN A 1 202 ? -51.721 -15.111 4.409 1.00 52.47 202 GLN A O 1
ATOM 1618 N N . GLN A 1 203 ? -52.536 -13.264 5.356 1.00 49.53 203 GLN A N 1
ATOM 1619 C CA . GLN A 1 203 ? -53.349 -12.884 4.181 1.00 49.53 203 GLN A CA 1
ATOM 1620 C C . GLN A 1 203 ? -52.592 -12.130 3.064 1.00 49.53 203 GLN A C 1
ATOM 1622 O O . GLN A 1 203 ? -53.192 -11.788 2.047 1.00 49.53 203 GLN A O 1
ATOM 1627 N N . ALA A 1 204 ? -51.285 -11.887 3.208 1.00 43.69 204 ALA A N 1
ATOM 1628 C CA . ALA A 1 204 ? -50.515 -11.010 2.313 1.00 43.69 204 ALA A CA 1
ATOM 1629 C C . ALA A 1 204 ? -49.728 -11.714 1.180 1.00 43.69 204 ALA A C 1
ATOM 1631 O O . ALA A 1 204 ? -48.975 -11.050 0.470 1.00 43.69 204 ALA A O 1
ATOM 1632 N N . LEU A 1 205 ? -49.861 -13.036 0.994 1.00 46.25 205 LEU A N 1
ATOM 1633 C CA . LEU A 1 205 ? -49.071 -13.804 0.015 1.00 46.25 205 LEU A CA 1
ATOM 1634 C C . LEU A 1 205 ? -49.946 -14.661 -0.917 1.00 46.25 205 LEU A C 1
ATOM 1636 O O . LEU A 1 205 ? -50.199 -15.832 -0.651 1.00 46.25 205 LEU A O 1
ATOM 1640 N N . GLN A 1 206 ? -50.347 -14.083 -2.055 1.00 40.59 206 GLN A N 1
ATOM 1641 C CA . GLN A 1 206 ? -50.908 -14.811 -3.202 1.00 40.59 206 GLN A CA 1
ATOM 1642 C C . GLN A 1 206 ? -50.062 -14.567 -4.467 1.00 40.59 206 GLN A C 1
ATOM 1644 O O . GLN A 1 206 ? -50.045 -13.443 -4.969 1.00 40.59 206 GLN A O 1
ATOM 1649 N N . PRO A 1 207 ? -49.387 -15.591 -5.023 1.00 43.78 207 PRO A N 1
ATOM 1650 C CA . PRO A 1 207 ? -48.808 -15.538 -6.363 1.00 43.78 207 PRO A CA 1
ATOM 1651 C C . PRO A 1 207 ? -49.839 -16.002 -7.409 1.00 43.78 207 PRO A C 1
ATOM 1653 O O . PRO A 1 207 ? -50.329 -17.127 -7.346 1.00 43.78 207 PRO A O 1
ATOM 1656 N N . ASN A 1 208 ? -50.162 -15.153 -8.387 1.00 35.22 208 ASN A N 1
ATOM 1657 C CA . ASN A 1 208 ? -51.182 -15.434 -9.406 1.00 35.22 208 ASN A CA 1
ATOM 1658 C C . ASN A 1 208 ? -50.560 -15.749 -10.781 1.00 35.22 208 ASN A C 1
ATOM 1660 O O . ASN A 1 208 ? -49.894 -14.889 -11.354 1.00 35.22 208 ASN A O 1
ATOM 1664 N N . VAL A 1 209 ? -50.814 -16.946 -11.331 1.00 49.25 209 VAL A N 1
ATOM 1665 C CA . VAL A 1 209 ? -50.352 -17.400 -12.664 1.00 49.25 209 VAL A CA 1
ATOM 1666 C C . VAL A 1 209 ? -51.345 -18.381 -13.311 1.00 49.25 209 VAL A C 1
ATOM 1668 O O . VAL A 1 209 ? -51.854 -19.270 -12.635 1.00 49.25 209 VAL A O 1
ATOM 1671 N N . ILE A 1 210 ? -51.594 -18.238 -14.624 1.00 44.03 210 ILE A N 1
ATOM 1672 C CA . ILE A 1 210 ? -52.440 -19.116 -15.471 1.00 44.03 210 ILE A CA 1
ATOM 1673 C C . ILE A 1 210 ? -51.780 -19.250 -16.879 1.00 44.03 210 ILE A C 1
ATOM 1675 O O . ILE A 1 210 ? -51.151 -18.275 -17.299 1.00 44.03 210 ILE A O 1
ATOM 1679 N N . PRO A 1 211 ? -51.867 -20.391 -17.618 1.00 46.88 211 PRO A N 1
ATOM 1680 C CA . PRO A 1 211 ? -51.052 -20.632 -18.828 1.00 46.88 211 PRO A CA 1
ATOM 1681 C C . PRO A 1 211 ? -51.792 -20.913 -20.174 1.00 46.88 211 PRO A C 1
ATOM 1683 O O . PRO A 1 211 ? -52.745 -21.678 -20.206 1.00 46.88 211 PRO A O 1
ATOM 1686 N N . GLY A 1 212 ? -51.235 -20.390 -21.287 1.00 41.84 212 GLY A N 1
ATOM 1687 C CA . GLY A 1 212 ? -51.056 -20.999 -22.641 1.00 41.84 212 GLY A CA 1
ATOM 1688 C C . GLY A 1 212 ? -52.221 -21.522 -23.533 1.00 41.84 212 GLY A C 1
ATOM 1689 O O . GLY A 1 212 ? -53.005 -22.358 -23.105 1.00 41.84 212 GLY A O 1
ATOM 1690 N N . GLY A 1 213 ? -52.223 -21.181 -24.846 1.00 38.28 213 GLY A N 1
ATOM 1691 C CA . GLY A 1 213 ? -53.075 -21.850 -25.870 1.00 38.28 213 GLY A CA 1
ATOM 1692 C C . GLY A 1 213 ? -53.084 -21.307 -27.333 1.00 38.28 213 GLY A C 1
ATOM 1693 O O . GLY A 1 213 ? -53.864 -20.426 -27.652 1.00 38.28 213 GLY A O 1
ATOM 1694 N N . LEU A 1 214 ? -52.238 -21.883 -28.206 1.00 36.59 214 LEU A N 1
ATOM 1695 C CA . LEU A 1 214 ? -52.157 -21.933 -29.703 1.00 36.59 214 LEU A CA 1
ATOM 1696 C C . LEU A 1 214 ? -53.180 -21.272 -30.699 1.00 36.59 214 LEU A C 1
ATOM 1698 O O . LEU A 1 214 ? -54.374 -21.522 -30.620 1.00 36.59 214 LEU A O 1
ATOM 1702 N N . GLN A 1 215 ? -52.614 -20.724 -31.809 1.00 37.44 215 GLN A N 1
ATOM 1703 C CA . GLN A 1 215 ? -53.156 -20.509 -33.198 1.00 37.44 215 GLN A CA 1
ATOM 1704 C C . GLN A 1 215 ? -54.293 -19.454 -33.403 1.00 37.44 215 GLN A C 1
ATOM 1706 O O . GLN A 1 215 ? -55.068 -19.223 -32.491 1.00 37.44 215 GLN A O 1
ATOM 1711 N N . THR A 1 216 ? -54.474 -18.730 -34.536 1.00 30.80 216 THR A N 1
ATOM 1712 C CA . THR A 1 216 ? -53.923 -18.743 -35.930 1.00 30.80 216 THR A CA 1
ATOM 1713 C C . THR A 1 216 ? -53.453 -17.348 -36.458 1.00 30.80 216 THR A C 1
ATOM 1715 O O . THR A 1 216 ? -53.496 -16.350 -35.752 1.00 30.80 216 THR A O 1
ATOM 1718 N N . GLN A 1 217 ? -52.991 -17.289 -37.721 1.00 39.06 217 GLN A N 1
ATOM 1719 C CA . GLN A 1 217 ? -52.430 -16.146 -38.489 1.00 39.06 217 GLN A CA 1
ATOM 1720 C C . GLN A 1 217 ? -53.300 -14.859 -38.561 1.00 39.06 217 GLN A C 1
ATOM 1722 O O . GLN A 1 217 ? -54.494 -14.984 -38.803 1.00 39.06 217 GLN A O 1
ATOM 1727 N N . THR A 1 218 ? -52.698 -13.649 -38.508 1.00 30.47 218 THR A N 1
ATOM 1728 C CA . THR A 1 218 ? -52.382 -12.766 -39.681 1.00 30.47 218 THR A CA 1
ATOM 1729 C C . THR A 1 218 ? -51.786 -11.386 -39.292 1.00 30.47 218 THR A C 1
ATOM 1731 O O . THR A 1 218 ? -52.364 -10.697 -38.467 1.00 30.47 218 THR A O 1
ATOM 1734 N N . THR A 1 219 ? -50.707 -10.976 -39.984 1.00 36.28 219 THR A N 1
ATOM 1735 C CA . THR A 1 219 ? -50.298 -9.596 -40.403 1.00 36.28 219 THR A CA 1
ATOM 1736 C C . THR A 1 219 ? -50.090 -8.431 -39.387 1.00 36.28 219 THR A C 1
ATOM 1738 O O . THR A 1 219 ? -50.835 -8.230 -38.441 1.00 36.28 219 THR A O 1
ATOM 1741 N N . THR A 1 220 ? -49.123 -7.547 -39.713 1.00 32.97 220 THR A N 1
ATOM 1742 C CA . THR A 1 220 ? -48.937 -6.132 -39.258 1.00 32.97 220 THR A CA 1
ATOM 1743 C C . THR A 1 220 ? -48.461 -5.798 -37.822 1.00 32.97 220 THR A C 1
ATOM 1745 O O . THR A 1 220 ? -49.245 -5.491 -36.940 1.00 32.97 220 THR A O 1
ATOM 1748 N N . VAL A 1 221 ? -47.129 -5.707 -37.673 1.00 37.91 221 VAL A N 1
ATOM 1749 C CA . VAL A 1 221 ? -46.349 -4.521 -37.213 1.00 37.91 221 VAL A CA 1
ATOM 1750 C C . VAL A 1 221 ? -46.788 -3.720 -35.952 1.00 37.91 221 VAL A C 1
ATOM 1752 O O . VAL A 1 221 ? -47.731 -2.939 -35.998 1.00 37.91 221 VAL A O 1
ATOM 1755 N N . SER A 1 222 ? -45.891 -3.740 -34.946 1.00 41.50 222 SER A N 1
ATOM 1756 C CA . SER A 1 222 ? -45.622 -2.741 -33.874 1.00 41.50 222 SER A CA 1
ATOM 1757 C C . SER A 1 222 ? -46.439 -2.703 -32.562 1.00 41.50 222 SER A C 1
ATOM 1759 O O . SER A 1 222 ? -47.652 -2.549 -32.557 1.00 41.50 222 SER A O 1
ATOM 1761 N N . ASN A 1 223 ? -45.670 -2.628 -31.458 1.00 36.19 223 ASN A N 1
ATOM 1762 C CA . ASN A 1 223 ? -46.005 -2.246 -30.068 1.00 36.19 223 ASN A CA 1
ATOM 1763 C C . ASN A 1 223 ? -46.928 -3.195 -29.256 1.00 36.19 223 ASN A C 1
ATOM 1765 O O . ASN A 1 223 ? -47.737 -3.927 -29.810 1.00 36.19 223 ASN A O 1
ATOM 1769 N N . GLN A 1 224 ? -46.743 -3.237 -27.924 1.00 32.66 224 GLN A N 1
ATOM 1770 C CA . GLN A 1 224 ? -47.328 -4.241 -27.005 1.00 32.66 224 GLN A CA 1
ATOM 1771 C C . GLN A 1 224 ? -47.843 -3.615 -25.690 1.00 32.66 224 GLN A C 1
ATOM 1773 O O . GLN A 1 224 ? -47.183 -2.723 -25.161 1.00 32.66 224 GLN A O 1
ATOM 1778 N N . ASP A 1 225 ? -48.978 -4.111 -25.165 1.00 39.38 225 ASP A N 1
ATOM 1779 C CA . ASP A 1 225 ? -49.650 -3.705 -23.905 1.00 39.38 225 ASP A CA 1
ATOM 1780 C C . ASP A 1 225 ? -50.672 -4.802 -23.431 1.00 39.38 225 ASP A C 1
ATOM 1782 O O . ASP A 1 225 ? -50.787 -5.835 -24.094 1.00 39.38 225 ASP A O 1
ATOM 1786 N N . ALA A 1 226 ? -51.451 -4.551 -22.358 1.00 47.88 226 ALA A N 1
ATOM 1787 C CA . ALA A 1 226 ? -52.705 -5.212 -21.899 1.00 47.88 226 ALA A CA 1
ATOM 1788 C C . ALA A 1 226 ? -52.693 -6.468 -20.959 1.00 47.88 226 ALA A C 1
ATOM 1790 O O . ALA A 1 226 ? -51.651 -7.036 -20.637 1.00 47.88 226 ALA A O 1
ATOM 1791 N N . THR A 1 227 ? -53.880 -6.822 -20.399 1.00 38.28 227 THR A N 1
ATOM 1792 C CA . THR A 1 227 ? -54.068 -7.523 -19.088 1.00 38.28 227 THR A CA 1
ATOM 1793 C C . THR A 1 227 ? -55.349 -8.416 -18.900 1.00 38.28 227 THR A C 1
ATOM 1795 O O . THR A 1 227 ? -56.361 -8.190 -19.547 1.00 38.28 227 THR A O 1
ATOM 1798 N N . HIS A 1 228 ? -55.291 -9.389 -17.950 1.00 46.06 228 HIS A N 1
ATOM 1799 C CA . HIS A 1 228 ? -56.334 -10.101 -17.116 1.00 46.06 228 HIS A CA 1
ATOM 1800 C C . HIS A 1 228 ? -57.676 -10.728 -17.648 1.00 46.06 228 HIS A C 1
ATOM 1802 O O . HIS A 1 228 ? -58.488 -10.001 -18.205 1.00 46.06 228 HIS A O 1
ATOM 1808 N N . THR A 1 229 ? -58.037 -11.991 -17.248 1.00 37.44 229 THR A N 1
ATOM 1809 C CA . THR A 1 229 ? -59.222 -12.408 -16.376 1.00 37.44 229 THR A CA 1
ATOM 1810 C C . THR A 1 229 ? -59.622 -13.940 -16.283 1.00 37.44 229 THR A C 1
ATOM 1812 O O . THR A 1 229 ? -59.512 -14.663 -17.260 1.00 37.44 229 THR A O 1
ATOM 1815 N N . MET A 1 230 ? -60.141 -14.379 -15.099 1.00 37.53 230 MET A N 1
ATOM 1816 C CA . MET A 1 230 ? -61.212 -15.391 -14.721 1.00 37.53 230 MET A CA 1
ATOM 1817 C C . MET A 1 230 ? -61.221 -16.964 -14.947 1.00 37.53 230 MET A C 1
ATOM 1819 O O . MET A 1 230 ? -61.390 -17.425 -16.065 1.00 37.53 230 MET A O 1
ATOM 1823 N N . THR A 1 231 ? -61.186 -17.743 -13.821 1.00 39.25 231 THR A N 1
ATOM 1824 C CA . THR A 1 231 ? -62.069 -18.868 -13.263 1.00 39.25 231 THR A CA 1
ATOM 1825 C C . THR A 1 231 ? -62.709 -20.050 -14.089 1.00 39.25 231 THR A C 1
ATOM 1827 O O . THR A 1 231 ? -62.859 -19.905 -15.294 1.00 39.25 231 THR A O 1
ATOM 1830 N N . PRO A 1 232 ? -63.282 -21.164 -13.492 1.00 60.59 232 PRO A N 1
ATOM 1831 C CA . PRO A 1 232 ? -62.984 -21.971 -12.256 1.00 60.59 232 PRO A CA 1
ATOM 1832 C C . PRO A 1 232 ? -63.238 -23.548 -12.278 1.00 60.59 232 PRO A C 1
ATOM 1834 O O . PRO A 1 232 ? -63.893 -24.074 -13.167 1.00 60.59 232 PRO A O 1
ATOM 1837 N N . GLN A 1 233 ? -62.873 -24.254 -11.172 1.00 37.56 233 GLN A N 1
ATOM 1838 C CA . GLN A 1 233 ? -63.532 -25.441 -10.504 1.00 37.56 233 GLN A CA 1
ATOM 1839 C C . GLN A 1 233 ? -63.407 -26.927 -11.013 1.00 37.56 233 GLN A C 1
ATOM 1841 O O . GLN A 1 233 ? -63.784 -27.246 -12.132 1.00 37.56 233 GLN A O 1
ATOM 1846 N N . GLY A 1 234 ? -63.022 -27.886 -10.124 1.00 33.28 234 GLY A N 1
ATOM 1847 C CA . GLY A 1 234 ? -63.139 -29.365 -10.334 1.00 33.28 234 GLY A CA 1
ATOM 1848 C C . GLY A 1 234 ? -62.420 -30.301 -9.307 1.00 33.28 234 GLY A C 1
ATOM 1849 O O . GLY A 1 234 ? -61.246 -30.110 -9.022 1.00 33.28 234 GLY A O 1
ATOM 1850 N N . LEU A 1 235 ? -63.111 -31.315 -8.746 1.00 37.44 235 LEU A N 1
ATOM 1851 C CA . LEU A 1 235 ? -62.689 -32.251 -7.656 1.00 37.44 235 LEU A CA 1
ATOM 1852 C C . LEU A 1 235 ? -61.796 -33.458 -8.088 1.00 37.44 235 LEU A C 1
ATOM 1854 O O . LEU A 1 235 ? -62.134 -34.065 -9.096 1.00 37.44 235 LEU A O 1
ATOM 1858 N N . VAL A 1 236 ? -60.791 -33.907 -7.288 1.00 35.75 236 VAL A N 1
ATOM 1859 C CA . VAL A 1 236 ? -60.785 -35.133 -6.401 1.00 35.75 236 VAL A CA 1
ATOM 1860 C C . VAL A 1 236 ? -59.395 -35.576 -5.825 1.00 35.75 236 VAL A C 1
ATOM 1862 O O . VAL A 1 236 ? -58.366 -35.480 -6.475 1.00 35.75 236 VAL A O 1
ATOM 1865 N N . HIS A 1 237 ? -59.436 -36.108 -4.589 1.00 36.47 237 HIS A N 1
ATOM 1866 C CA . HIS A 1 237 ? -58.588 -37.057 -3.810 1.00 36.47 237 HIS A CA 1
ATOM 1867 C C . HIS A 1 237 ? -57.169 -37.602 -4.194 1.00 36.47 237 HIS A C 1
ATOM 1869 O O . HIS A 1 237 ? -56.948 -38.162 -5.257 1.00 36.47 237 HIS A O 1
ATOM 1875 N N . ASN A 1 238 ? -56.348 -37.699 -3.123 1.00 33.81 238 ASN A N 1
ATOM 1876 C CA . ASN A 1 238 ? -55.372 -38.746 -2.702 1.00 33.81 238 ASN A CA 1
ATOM 1877 C C . ASN A 1 238 ? -53.966 -38.978 -3.340 1.00 33.81 238 ASN A C 1
ATOM 1879 O O . ASN A 1 238 ? -53.813 -39.639 -4.356 1.00 33.81 238 ASN A O 1
ATOM 1883 N N . ALA A 1 239 ? -52.955 -38.684 -2.500 1.00 32.53 239 ALA A N 1
ATOM 1884 C CA . ALA A 1 239 ? -51.879 -39.583 -2.021 1.00 32.53 239 ALA A CA 1
ATOM 1885 C C . ALA A 1 239 ? -50.672 -40.014 -2.909 1.00 32.53 239 ALA A C 1
ATOM 1887 O O . ALA A 1 239 ? -50.709 -41.049 -3.564 1.00 32.53 239 ALA A O 1
ATOM 1888 N N . LEU A 1 240 ? -49.523 -39.359 -2.636 1.00 37.06 240 LEU A N 1
ATOM 1889 C CA . LEU A 1 240 ? -48.121 -39.828 -2.794 1.00 37.06 240 LEU A CA 1
ATOM 1890 C C . LEU A 1 240 ? -47.568 -40.053 -4.231 1.00 37.06 240 LEU A C 1
ATOM 1892 O O . LEU A 1 240 ? -48.344 -40.194 -5.169 1.00 37.06 240 LEU A O 1
ATOM 1896 N N . PRO A 1 241 ? -46.222 -40.098 -4.431 1.00 49.09 241 PRO A N 1
ATOM 1897 C CA . PRO A 1 241 ? -45.136 -40.045 -3.439 1.00 49.09 241 PRO A CA 1
ATOM 1898 C C . PRO A 1 241 ? -44.190 -38.827 -3.523 1.00 49.09 241 PRO A C 1
ATOM 1900 O O . PRO A 1 241 ? -44.176 -38.046 -4.469 1.00 49.09 241 PRO A O 1
ATOM 1903 N N . ASN A 1 242 ? -43.352 -38.716 -2.491 1.00 51.84 242 ASN A N 1
ATOM 1904 C CA . ASN A 1 242 ? -42.295 -37.722 -2.305 1.00 51.84 242 ASN A CA 1
ATOM 1905 C C . ASN A 1 242 ? -41.074 -37.964 -3.230 1.00 51.84 242 ASN A C 1
ATOM 1907 O O . ASN A 1 242 ? -40.489 -39.048 -3.145 1.00 51.84 242 ASN A O 1
ATOM 1911 N N . PRO A 1 243 ? -40.611 -36.986 -4.035 1.00 45.38 243 PRO A N 1
ATOM 1912 C CA . PRO A 1 243 ? -39.294 -37.047 -4.665 1.00 45.38 243 PRO A CA 1
ATOM 1913 C C . PRO A 1 243 ? -38.211 -36.736 -3.620 1.00 45.38 243 PRO A C 1
ATOM 1915 O O . PRO A 1 243 ? -38.181 -35.655 -3.033 1.00 45.38 243 PRO A O 1
ATOM 1918 N N . ALA A 1 244 ? -37.319 -37.693 -3.363 1.00 38.78 244 ALA A N 1
ATOM 1919 C CA . ALA A 1 244 ? -36.280 -37.538 -2.349 1.00 38.78 244 ALA A CA 1
ATOM 1920 C C . ALA A 1 244 ? -35.286 -36.414 -2.696 1.00 38.78 244 ALA A C 1
ATOM 1922 O O . ALA A 1 244 ? -34.847 -36.275 -3.838 1.00 38.78 244 ALA A O 1
ATOM 1923 N N . GLN A 1 245 ? -34.875 -35.654 -1.679 1.00 47.50 245 GLN A N 1
ATOM 1924 C CA . GLN A 1 245 ? -33.750 -34.727 -1.783 1.00 47.50 245 GLN A CA 1
ATOM 1925 C C . GLN A 1 245 ? -32.468 -35.509 -2.112 1.00 47.50 245 GLN A C 1
ATOM 1927 O O . GLN A 1 245 ? -32.144 -36.472 -1.419 1.00 47.50 245 GLN A O 1
ATOM 1932 N N . GLN A 1 246 ? -31.707 -35.066 -3.117 1.00 42.97 246 GLN A N 1
ATOM 1933 C CA . GLN A 1 246 ? -30.322 -35.497 -3.328 1.00 42.97 246 GLN A CA 1
ATOM 1934 C C . GLN A 1 246 ? -29.354 -34.454 -2.745 1.00 42.97 246 GLN A C 1
ATOM 1936 O O . GLN A 1 246 ? -29.133 -33.413 -3.367 1.00 42.97 246 GLN A O 1
ATOM 1941 N N . PRO A 1 247 ? -28.751 -34.697 -1.568 1.00 53.47 247 PRO A N 1
ATOM 1942 C CA . PRO A 1 247 ? -27.665 -33.870 -1.062 1.00 53.47 247 PRO A CA 1
ATOM 1943 C C . PRO A 1 247 ? -26.322 -34.348 -1.637 1.00 53.47 247 PRO A C 1
ATOM 1945 O O . PRO A 1 247 ? -25.798 -35.373 -1.210 1.00 53.47 247 PRO A O 1
ATOM 1948 N N . GLY A 1 248 ? -25.722 -33.591 -2.563 1.00 48.97 248 GLY A N 1
ATOM 1949 C CA . GLY A 1 248 ? -24.308 -33.796 -2.907 1.00 48.97 248 GLY A CA 1
ATOM 1950 C C . GLY A 1 248 ? -23.878 -33.421 -4.322 1.00 48.97 248 GLY A C 1
ATOM 1951 O O . GLY A 1 248 ? -23.804 -34.291 -5.179 1.00 48.97 248 GLY A O 1
ATOM 1952 N N . ALA A 1 249 ? -23.503 -32.152 -4.522 1.00 39.44 249 ALA A N 1
ATOM 1953 C CA . ALA A 1 249 ? -22.503 -31.716 -5.510 1.00 39.44 249 ALA A CA 1
ATOM 1954 C C . ALA A 1 249 ? -22.186 -30.214 -5.338 1.00 39.44 249 ALA A C 1
ATOM 1956 O O . ALA A 1 249 ? -22.532 -29.390 -6.185 1.00 39.44 249 ALA A O 1
ATOM 1957 N N . THR A 1 250 ? -21.520 -29.818 -4.247 1.00 52.91 250 THR A N 1
ATOM 1958 C CA . THR A 1 250 ? -20.810 -28.527 -4.270 1.00 52.91 250 THR A CA 1
ATOM 1959 C C . THR A 1 250 ? -19.657 -28.637 -5.278 1.00 52.91 250 THR A C 1
ATOM 1961 O O . THR A 1 250 ? -18.945 -29.644 -5.267 1.00 52.91 250 THR A O 1
ATOM 1964 N N . PRO A 1 251 ? -19.461 -27.660 -6.185 1.00 51.31 251 PRO A N 1
ATOM 1965 C CA . PRO A 1 251 ? -18.422 -27.761 -7.205 1.00 51.31 251 PRO A CA 1
ATOM 1966 C C . PRO A 1 251 ? -17.041 -27.840 -6.547 1.00 51.31 251 PRO A C 1
ATOM 1968 O O . PRO A 1 251 ? -16.718 -27.035 -5.670 1.00 51.31 251 PRO A O 1
ATOM 1971 N N . ALA A 1 252 ? -16.233 -28.819 -6.964 1.00 47.88 252 ALA A N 1
ATOM 1972 C CA . ALA A 1 252 ? -14.938 -29.113 -6.359 1.00 47.88 252 ALA A CA 1
ATOM 1973 C C . ALA A 1 252 ? -13.986 -27.908 -6.467 1.00 47.88 252 ALA A C 1
ATOM 1975 O O . ALA A 1 252 ? -13.414 -27.615 -7.519 1.00 47.88 252 ALA A O 1
ATOM 1976 N N . ARG A 1 253 ? -13.837 -27.189 -5.353 1.00 57.16 253 ARG A N 1
ATOM 1977 C CA . ARG A 1 253 ? -13.054 -25.958 -5.245 1.00 57.16 253 ARG A CA 1
ATOM 1978 C C . ARG A 1 253 ? -11.563 -26.276 -5.353 1.00 57.16 253 ARG A C 1
ATOM 1980 O O . ARG A 1 253 ? -10.958 -26.748 -4.395 1.00 57.16 253 ARG A O 1
ATOM 1987 N N . MET A 1 254 ? -10.980 -26.019 -6.524 1.00 57.09 254 MET A N 1
ATOM 1988 C CA . MET A 1 254 ? -9.562 -26.289 -6.779 1.00 57.09 254 MET A CA 1
ATOM 1989 C C . MET A 1 254 ? -8.646 -25.549 -5.781 1.00 57.09 254 MET A C 1
ATOM 1991 O O . MET A 1 254 ? -8.902 -24.382 -5.468 1.00 57.09 254 MET A O 1
ATOM 1995 N N . PRO A 1 255 ? -7.564 -26.189 -5.297 1.00 68.31 255 PRO A N 1
ATOM 1996 C CA . PRO A 1 255 ? -6.621 -25.557 -4.381 1.00 68.31 255 PRO A CA 1
ATOM 1997 C C . PRO A 1 255 ? -5.869 -24.405 -5.065 1.00 68.31 255 PRO A C 1
ATOM 1999 O O . PRO A 1 255 ? -5.448 -24.509 -6.219 1.00 68.31 255 PRO A O 1
ATOM 2002 N N . ILE A 1 256 ? -5.665 -23.301 -4.340 1.00 73.19 256 ILE A N 1
ATOM 2003 C CA . ILE A 1 256 ? -4.959 -22.121 -4.860 1.00 73.19 256 ILE A CA 1
ATOM 2004 C C . ILE A 1 256 ? -3.466 -22.438 -4.983 1.00 73.19 256 ILE A C 1
ATOM 2006 O O . ILE A 1 256 ? -2.729 -22.431 -3.996 1.00 73.19 256 ILE A O 1
ATOM 2010 N N . THR A 1 257 ? -3.010 -22.691 -6.206 1.00 83.75 257 THR A N 1
ATOM 2011 C CA . THR A 1 257 ? -1.595 -22.924 -6.504 1.00 83.75 257 THR A CA 1
ATOM 2012 C C . THR A 1 257 ? -0.795 -21.617 -6.470 1.00 83.75 257 THR A C 1
ATOM 2014 O O . THR A 1 257 ? -1.325 -20.520 -6.660 1.00 83.75 257 THR A O 1
ATOM 2017 N N . ASN A 1 258 ? 0.527 -21.708 -6.287 1.00 82.62 258 ASN A N 1
ATOM 2018 C CA . ASN A 1 258 ? 1.394 -20.532 -6.437 1.00 82.62 258 ASN A CA 1
ATOM 2019 C C . ASN A 1 258 ? 1.323 -19.948 -7.862 1.00 82.62 258 ASN A C 1
ATOM 2021 O O . ASN A 1 258 ? 1.381 -18.731 -8.021 1.00 82.62 258 ASN A O 1
ATOM 2025 N N . ALA A 1 259 ? 1.114 -20.788 -8.883 1.00 84.62 259 ALA A N 1
ATOM 2026 C CA . ALA A 1 259 ? 0.929 -20.344 -10.263 1.00 84.62 259 ALA A CA 1
ATOM 2027 C C . ALA A 1 259 ? -0.331 -19.475 -10.435 1.00 84.62 259 ALA A C 1
ATOM 2029 O O . ALA A 1 259 ? -0.240 -18.393 -11.019 1.00 84.62 259 ALA A O 1
ATOM 2030 N N . SER A 1 260 ? -1.482 -19.880 -9.877 1.00 85.94 260 SER A N 1
ATOM 2031 C CA . SER A 1 260 ? -2.702 -19.063 -9.966 1.00 85.94 260 SER A CA 1
ATOM 2032 C C . SER A 1 260 ? -2.581 -17.758 -9.175 1.00 85.94 260 SER A C 1
ATOM 2034 O O . SER A 1 260 ? -3.090 -16.733 -9.622 1.00 85.94 260 SER A O 1
ATOM 2036 N N . ARG A 1 261 ? -1.830 -17.741 -8.062 1.00 85.50 261 ARG A N 1
ATOM 2037 C CA . ARG A 1 261 ? -1.524 -16.506 -7.317 1.00 85.50 261 ARG A CA 1
ATOM 2038 C C . ARG A 1 261 ? -0.675 -15.520 -8.132 1.00 85.50 261 ARG A C 1
ATOM 2040 O O . ARG A 1 261 ? -0.962 -14.326 -8.114 1.00 85.50 261 ARG A O 1
ATOM 2047 N N . ILE A 1 262 ? 0.333 -16.002 -8.866 1.00 88.75 262 ILE A N 1
ATOM 2048 C CA . ILE A 1 262 ? 1.176 -15.168 -9.745 1.00 88.75 262 ILE A CA 1
ATOM 2049 C C . ILE A 1 262 ? 0.343 -14.592 -10.900 1.00 88.75 262 ILE A C 1
ATOM 2051 O O . ILE A 1 262 ? 0.385 -13.388 -11.152 1.00 88.75 262 ILE A O 1
ATOM 2055 N N . GLN A 1 263 ? -0.474 -15.423 -11.556 1.00 90.12 263 GLN A N 1
ATOM 2056 C CA . GLN A 1 263 ? -1.382 -14.976 -12.619 1.00 90.12 263 GLN A CA 1
ATOM 2057 C C . GLN A 1 263 ? -2.418 -13.964 -12.105 1.00 90.12 263 GLN A C 1
ATOM 2059 O O . GLN A 1 263 ? -2.674 -12.955 -12.761 1.00 90.12 263 GLN A O 1
ATOM 2064 N N . ALA A 1 264 ? -2.973 -14.186 -10.909 1.00 91.75 264 ALA A N 1
ATOM 2065 C CA . ALA A 1 264 ? -3.903 -13.259 -10.275 1.00 91.75 264 ALA A CA 1
ATOM 2066 C C . ALA A 1 264 ? -3.248 -11.909 -9.944 1.00 91.75 264 ALA A C 1
ATOM 2068 O O . ALA A 1 264 ? -3.861 -10.870 -10.179 1.00 91.75 264 ALA A O 1
ATOM 2069 N N . ALA A 1 265 ? -2.000 -11.900 -9.465 1.00 93.25 265 ALA A N 1
ATOM 2070 C CA . ALA A 1 265 ? -1.252 -10.666 -9.229 1.00 93.25 265 ALA A CA 1
ATOM 2071 C C . ALA A 1 265 ? -1.018 -9.875 -10.529 1.00 93.25 265 ALA A C 1
ATOM 2073 O O . ALA A 1 265 ? -1.286 -8.676 -10.566 1.00 93.25 265 ALA A O 1
ATOM 2074 N N . ALA A 1 266 ? -0.603 -10.539 -11.614 1.00 94.81 266 ALA A N 1
ATOM 2075 C CA . ALA A 1 266 ? -0.422 -9.894 -12.919 1.00 94.81 266 ALA A CA 1
ATOM 2076 C C . ALA A 1 266 ? -1.744 -9.328 -13.478 1.00 94.81 266 ALA A C 1
ATOM 2078 O O . ALA A 1 266 ? -1.792 -8.195 -13.962 1.00 94.81 266 ALA A O 1
ATOM 2079 N N . ALA A 1 267 ? -2.844 -10.075 -13.341 1.00 94.38 267 ALA A N 1
ATOM 2080 C CA . ALA A 1 267 ? -4.173 -9.608 -13.724 1.00 94.38 267 ALA A CA 1
ATOM 2081 C C . ALA A 1 267 ? -4.622 -8.388 -12.898 1.00 94.38 267 ALA A C 1
ATOM 2083 O O . ALA A 1 267 ? -5.152 -7.436 -13.472 1.00 94.38 267 ALA A O 1
ATOM 2084 N N . VAL A 1 268 ? -4.367 -8.374 -11.583 1.00 95.88 268 VAL A N 1
ATOM 2085 C CA . VAL A 1 268 ? -4.618 -7.209 -10.716 1.00 95.88 268 VAL A CA 1
ATOM 2086 C C . VAL A 1 268 ? -3.827 -5.990 -11.188 1.00 95.88 268 VAL A C 1
ATOM 2088 O O . VAL A 1 268 ? -4.440 -4.942 -11.358 1.00 95.88 268 VAL A O 1
ATOM 2091 N N . GLN A 1 269 ? -2.530 -6.116 -11.493 1.00 95.44 269 GLN A N 1
ATOM 2092 C CA . GLN A 1 269 ? -1.737 -4.990 -12.012 1.00 95.44 269 GLN A CA 1
ATOM 2093 C C . GLN A 1 269 ? -2.330 -4.418 -13.312 1.00 95.44 269 GLN A C 1
ATOM 2095 O O . GLN A 1 269 ? -2.544 -3.212 -13.408 1.00 95.44 269 GLN A O 1
ATOM 2100 N N . SER A 1 270 ? -2.734 -5.274 -14.260 1.00 95.81 270 SER A N 1
ATOM 2101 C CA . SER A 1 270 ? -3.392 -4.817 -15.499 1.00 95.81 270 SER A CA 1
ATOM 2102 C C . SER A 1 270 ? -4.738 -4.107 -15.265 1.00 95.81 270 SER A C 1
ATOM 2104 O O . SER A 1 270 ? -5.157 -3.276 -16.070 1.00 95.81 270 SER A O 1
ATOM 2106 N N . MET A 1 271 ? -5.431 -4.408 -14.159 1.00 94.94 271 MET A N 1
ATOM 2107 C CA . MET A 1 271 ? -6.644 -3.692 -13.751 1.00 94.94 271 MET A CA 1
ATOM 2108 C C . MET A 1 271 ? -6.316 -2.370 -13.044 1.00 94.94 271 MET A C 1
ATOM 2110 O O . MET A 1 271 ? -7.023 -1.393 -13.269 1.00 94.94 271 MET A O 1
ATOM 2114 N N . VAL A 1 272 ? -5.236 -2.307 -12.254 1.00 96.31 272 VAL A N 1
ATOM 2115 C CA . VAL A 1 272 ? -4.738 -1.069 -11.627 1.00 96.31 272 VAL A CA 1
ATOM 2116 C C . VAL A 1 272 ? -4.366 -0.043 -12.694 1.00 96.31 272 VAL A C 1
ATOM 2118 O O . VAL A 1 272 ? -4.892 1.065 -12.666 1.00 96.31 272 VAL A O 1
ATOM 2121 N N . GLU A 1 273 ? -3.550 -0.431 -13.673 1.00 96.12 273 GLU A N 1
ATOM 2122 C CA . GLU A 1 273 ? -3.079 0.444 -14.756 1.00 96.12 273 GLU A CA 1
ATOM 2123 C C . GLU A 1 273 ? -4.236 0.971 -15.627 1.00 96.12 273 GLU A C 1
ATOM 2125 O O . GLU A 1 273 ? -4.317 2.166 -15.925 1.00 96.12 273 GLU A O 1
ATOM 2130 N N . ARG A 1 274 ? -5.204 0.107 -15.966 1.00 96.25 274 ARG A N 1
ATOM 2131 C CA . ARG A 1 274 ? -6.415 0.502 -16.707 1.00 96.25 274 ARG A CA 1
ATOM 2132 C C . ARG A 1 274 ? -7.333 1.429 -15.914 1.00 96.25 274 ARG A C 1
ATOM 2134 O O . ARG A 1 274 ? -7.907 2.346 -16.492 1.00 96.25 274 ARG A O 1
ATOM 2141 N N . ILE A 1 275 ? -7.486 1.206 -14.608 1.00 96.19 275 ILE A N 1
ATOM 2142 C CA . ILE A 1 275 ? -8.292 2.091 -13.760 1.00 96.19 275 ILE A CA 1
ATOM 2143 C C . ILE A 1 275 ? -7.593 3.443 -13.629 1.00 96.19 275 ILE A C 1
ATOM 2145 O O . ILE A 1 275 ? -8.234 4.461 -13.867 1.00 96.19 275 ILE A O 1
ATOM 2149 N N . GLN A 1 276 ? -6.285 3.457 -13.358 1.00 94.25 276 GLN A N 1
ATOM 2150 C CA . GLN A 1 276 ? -5.470 4.667 -13.232 1.00 94.25 276 GLN A CA 1
ATOM 2151 C C . GLN A 1 276 ? -5.504 5.539 -14.496 1.00 94.25 276 GLN A C 1
ATOM 2153 O O . GLN A 1 276 ? -5.690 6.747 -14.394 1.00 94.25 276 GLN A O 1
ATOM 2158 N N . THR A 1 277 ? -5.385 4.937 -15.683 1.00 93.88 277 THR A N 1
ATOM 2159 C CA . THR A 1 277 ? -5.446 5.657 -16.973 1.00 93.88 277 THR A CA 1
ATOM 2160 C C . THR A 1 277 ? -6.847 6.179 -17.311 1.00 93.88 277 THR A C 1
ATOM 2162 O O . THR A 1 277 ? -6.970 7.218 -17.950 1.00 93.88 277 THR A O 1
ATOM 2165 N N . SER A 1 278 ? -7.907 5.511 -16.845 1.00 93.62 278 SER A N 1
ATOM 2166 C CA . SER A 1 278 ? -9.304 5.961 -16.997 1.00 93.62 278 SER A CA 1
ATOM 2167 C C . SER A 1 278 ? -9.776 6.988 -15.953 1.00 93.62 278 SER A C 1
ATOM 2169 O O . SER A 1 278 ? -10.939 7.395 -15.972 1.00 93.62 278 SER A O 1
ATOM 2171 N N . ARG A 1 279 ? -8.922 7.362 -14.991 1.00 93.06 279 ARG A N 1
ATOM 2172 C CA . ARG A 1 279 ? -9.354 8.032 -13.761 1.00 93.06 279 ARG A CA 1
ATOM 2173 C C . ARG A 1 279 ? -9.512 9.542 -13.931 1.00 93.06 279 ARG A C 1
ATOM 2175 O O . ARG A 1 279 ? -8.559 10.249 -14.242 1.00 93.06 279 ARG A O 1
ATOM 2182 N N . VAL A 1 280 ? -10.709 10.046 -13.630 1.00 91.12 280 VAL A N 1
ATOM 2183 C CA . VAL A 1 280 ? -10.951 11.487 -13.463 1.00 91.12 280 VAL A CA 1
ATOM 2184 C C . VAL A 1 280 ? -10.272 11.961 -12.163 1.00 91.12 280 VAL A C 1
ATOM 2186 O O . VAL A 1 280 ? -10.393 11.259 -11.151 1.00 91.12 280 VAL A O 1
ATOM 2189 N N . PRO A 1 281 ? -9.572 13.115 -12.153 1.00 87.69 281 PRO A N 1
ATOM 2190 C CA . PRO A 1 281 ? -9.031 13.712 -10.932 1.00 87.69 281 PRO A CA 1
ATOM 2191 C C . PRO A 1 281 ? -10.105 13.918 -9.850 1.00 87.69 281 PRO A C 1
ATOM 2193 O O . PRO A 1 281 ? -11.277 14.120 -10.177 1.00 87.69 281 PRO A O 1
ATOM 2196 N N . PRO A 1 282 ? -9.742 13.875 -8.558 1.00 87.56 282 PRO A N 1
ATOM 2197 C CA . PRO A 1 282 ? -10.709 14.033 -7.483 1.00 87.56 282 PRO A CA 1
ATOM 2198 C C . PRO A 1 282 ? -11.188 15.488 -7.390 1.00 87.56 282 PRO A C 1
ATOM 2200 O O . PRO A 1 282 ? -10.385 16.421 -7.378 1.00 87.56 282 PRO A O 1
ATOM 2203 N N . ASN A 1 283 ? -12.499 15.690 -7.260 1.00 89.81 283 ASN A N 1
ATOM 2204 C CA . ASN A 1 283 ? -13.045 17.014 -6.970 1.00 89.81 283 ASN A CA 1
ATOM 2205 C C . ASN A 1 283 ? -12.689 17.417 -5.530 1.00 89.81 283 ASN A C 1
ATOM 2207 O O . ASN A 1 283 ? -12.942 16.665 -4.587 1.00 89.81 283 ASN A O 1
ATOM 2211 N N . LEU A 1 284 ? -12.118 18.611 -5.366 1.00 91.12 284 LEU A N 1
ATOM 2212 C CA . LEU A 1 284 ? -11.792 19.183 -4.060 1.00 91.12 284 LEU A CA 1
ATOM 2213 C C . LEU A 1 284 ? -13.062 19.715 -3.378 1.00 91.12 284 LEU A C 1
ATOM 2215 O O . LEU A 1 284 ? -13.863 20.402 -4.011 1.00 91.12 284 LEU A O 1
ATOM 2219 N N . LEU A 1 285 ? -13.224 19.448 -2.081 1.00 90.56 285 LEU A N 1
ATOM 2220 C CA . LEU A 1 285 ? -14.270 20.049 -1.253 1.00 90.56 285 LEU A CA 1
ATOM 2221 C C . LEU A 1 285 ? -13.716 21.269 -0.508 1.00 90.56 285 L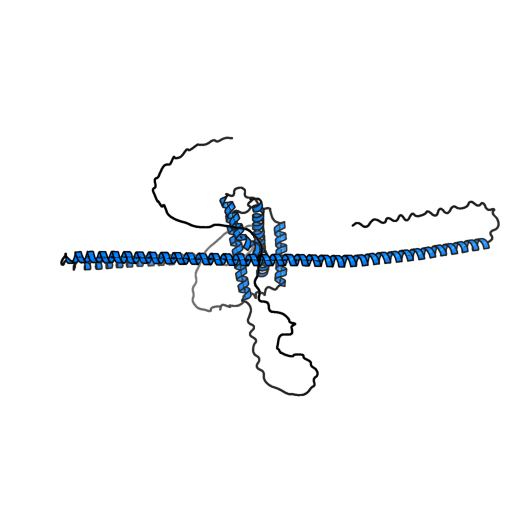EU A C 1
ATOM 2223 O O . LEU A 1 285 ? -12.820 21.128 0.326 1.00 90.56 285 LEU A O 1
ATOM 2227 N N . GLY A 1 286 ? -14.275 22.454 -0.767 1.00 85.19 286 GLY A N 1
ATOM 2228 C CA . GLY A 1 286 ? -13.928 23.674 -0.029 1.00 85.19 286 GLY A CA 1
ATOM 2229 C C . GLY A 1 286 ? -14.531 23.711 1.381 1.00 85.19 286 GLY A C 1
ATOM 2230 O O . GLY A 1 286 ? -13.829 23.937 2.371 1.00 85.19 286 GLY A O 1
ATOM 2231 N N . ASP A 1 287 ? -15.829 23.423 1.477 1.00 87.12 287 ASP A N 1
ATOM 2232 C CA . ASP A 1 287 ? -16.695 23.880 2.576 1.00 87.12 287 ASP A CA 1
ATOM 2233 C C . ASP A 1 287 ? -16.814 22.913 3.770 1.00 87.12 287 ASP A C 1
ATOM 2235 O O . ASP A 1 287 ? -17.838 22.855 4.448 1.00 87.12 287 ASP A O 1
ATOM 2239 N N . LEU A 1 288 ? -15.766 22.132 4.051 1.00 92.69 288 LEU A N 1
ATOM 2240 C CA . LEU A 1 288 ? -15.739 21.243 5.220 1.00 92.69 288 LEU A CA 1
ATOM 2241 C C . LEU A 1 288 ? -15.413 22.017 6.509 1.00 92.69 288 LEU A C 1
ATOM 2243 O O . LEU A 1 288 ? -14.416 22.752 6.576 1.00 92.69 288 LEU A O 1
ATOM 2247 N N . SER A 1 289 ? -16.222 21.796 7.550 1.00 96.44 289 SER A N 1
ATOM 2248 C CA . SER A 1 289 ? -16.039 22.382 8.885 1.00 96.44 289 SER A CA 1
ATOM 2249 C C . SER A 1 289 ? -14.730 21.901 9.542 1.00 96.44 289 SER A C 1
ATOM 2251 O O . SER A 1 289 ? -14.223 20.832 9.185 1.00 96.44 289 SER A O 1
ATOM 2253 N N . PRO A 1 290 ? -14.154 22.635 10.516 1.00 94.75 290 PRO A N 1
ATOM 2254 C CA . PRO A 1 290 ? -12.946 22.184 11.215 1.00 94.75 290 PRO A CA 1
ATOM 2255 C C . PRO A 1 290 ? -13.141 20.830 11.922 1.00 94.75 290 PRO A C 1
ATOM 2257 O O . PRO A 1 290 ? -12.225 20.010 11.936 1.00 94.75 290 PRO A O 1
ATOM 2260 N N . GLU A 1 291 ? -14.343 20.550 12.429 1.00 96.12 291 GLU A N 1
ATOM 2261 C CA . GLU A 1 291 ? -14.696 19.267 13.051 1.00 96.12 291 GLU A CA 1
ATOM 2262 C C . GLU A 1 291 ? -14.761 18.131 12.021 1.00 96.12 291 GLU A C 1
ATOM 2264 O O . GLU A 1 291 ? -14.205 17.055 12.242 1.00 96.12 291 GLU A O 1
ATOM 2269 N N . GLN A 1 292 ? -15.368 18.373 10.851 1.00 95.88 292 GLN A N 1
ATOM 2270 C CA . GLN A 1 292 ? -15.391 17.401 9.752 1.00 95.88 292 GLN A CA 1
ATOM 2271 C C . GLN A 1 292 ? -13.976 17.111 9.237 1.00 95.88 292 GLN A C 1
ATOM 2273 O O . GLN A 1 292 ? -13.625 15.951 9.022 1.00 95.88 292 GLN A O 1
ATOM 2278 N N . LYS A 1 293 ? -13.140 18.148 9.097 1.00 95.69 293 LYS A N 1
ATOM 2279 C CA . LYS A 1 293 ? -11.721 18.034 8.720 1.00 95.69 293 LYS A CA 1
ATOM 2280 C C . LYS A 1 293 ? -10.939 17.181 9.724 1.00 95.69 293 LYS A C 1
ATOM 2282 O O . LYS A 1 293 ? -10.188 16.295 9.314 1.00 95.69 293 LYS A O 1
ATOM 2287 N N . GLN A 1 294 ? -11.169 17.378 11.024 1.00 95.75 294 GLN A N 1
ATOM 2288 C CA . GLN A 1 294 ? -10.572 16.551 12.075 1.00 95.75 294 GLN A CA 1
ATOM 2289 C C . GLN A 1 294 ? -11.085 15.101 12.039 1.00 95.75 294 GLN A C 1
ATOM 2291 O O . GLN A 1 294 ? -10.281 14.175 12.138 1.00 95.75 294 GLN A O 1
ATOM 2296 N N . SER A 1 295 ? -12.386 14.882 11.812 1.00 96.12 295 SER A N 1
ATOM 2297 C CA . SER A 1 295 ? -12.952 13.534 11.659 1.00 96.12 295 SER A CA 1
ATOM 2298 C C . SER A 1 295 ? -12.349 12.791 10.461 1.00 96.12 295 SER A C 1
ATOM 2300 O O . SER A 1 295 ? -11.986 11.624 10.592 1.00 96.12 295 SER A O 1
ATOM 2302 N N . VAL A 1 296 ? -12.151 13.455 9.313 1.00 96.19 296 VAL A N 1
ATOM 2303 C CA . VAL A 1 296 ? -11.454 12.846 8.165 1.00 96.19 296 VAL A CA 1
ATOM 2304 C C . VAL A 1 296 ? -10.003 12.506 8.522 1.00 96.19 296 VAL A C 1
ATOM 2306 O O . VAL A 1 296 ? -9.579 11.383 8.253 1.00 96.19 296 VAL A O 1
ATOM 2309 N N . LYS A 1 297 ? -9.252 13.408 9.179 1.00 95.81 297 LYS A N 1
ATOM 2310 C CA . LYS A 1 297 ? -7.876 13.127 9.647 1.00 95.81 297 LYS A CA 1
ATOM 2311 C C . LYS A 1 297 ? -7.822 11.894 10.563 1.00 95.81 297 LYS A C 1
ATOM 2313 O O . LYS A 1 297 ? -6.972 11.024 10.367 1.00 95.81 297 LYS A O 1
ATOM 2318 N N . GLU A 1 298 ? -8.742 11.774 11.520 1.00 96.50 298 GLU A N 1
ATOM 2319 C CA . GLU A 1 298 ? -8.785 10.636 12.445 1.00 96.50 298 GLU A CA 1
ATOM 2320 C C . GLU A 1 298 ? -9.178 9.324 11.746 1.00 96.50 298 GLU A C 1
ATOM 2322 O O . GLU A 1 298 ? -8.483 8.313 11.880 1.00 96.50 298 GLU A O 1
ATOM 2327 N N . GLN A 1 299 ? -10.255 9.324 10.955 1.00 94.81 299 GLN A N 1
ATOM 2328 C CA . GLN A 1 299 ? -10.706 8.123 10.253 1.00 94.81 299 GLN A CA 1
ATOM 2329 C C . GLN A 1 299 ? -9.670 7.626 9.230 1.00 94.81 299 GLN A C 1
ATOM 2331 O O . GLN A 1 299 ? -9.456 6.417 9.120 1.00 94.81 299 GLN A O 1
ATOM 2336 N N . MET A 1 300 ? -8.970 8.534 8.538 1.00 96.19 300 MET A N 1
ATOM 2337 C CA . MET A 1 300 ? -7.846 8.191 7.659 1.00 96.19 300 MET A CA 1
ATOM 2338 C C . MET A 1 300 ? -6.737 7.454 8.421 1.00 96.19 300 MET A C 1
ATOM 2340 O O . MET A 1 300 ? -6.232 6.438 7.941 1.00 96.19 300 MET A O 1
ATOM 2344 N N . ASN A 1 301 ? -6.406 7.899 9.638 1.00 95.94 301 ASN A N 1
ATOM 2345 C CA . ASN A 1 301 ? -5.430 7.224 10.495 1.00 95.94 301 ASN A CA 1
ATOM 2346 C C . ASN A 1 301 ? -5.914 5.819 10.915 1.00 95.94 301 ASN A C 1
ATOM 2348 O O . ASN A 1 301 ? -5.177 4.841 10.781 1.00 95.94 301 ASN A O 1
ATOM 2352 N N . GLN A 1 302 ? -7.186 5.678 11.315 1.00 94.31 302 GLN A N 1
ATOM 2353 C CA . GLN A 1 302 ? -7.792 4.374 11.638 1.00 94.31 302 GLN A CA 1
ATOM 2354 C C . GLN A 1 302 ? -7.807 3.398 10.440 1.00 94.31 302 GLN A C 1
ATOM 2356 O O . GLN A 1 302 ? -7.751 2.180 10.622 1.00 94.31 302 GLN A O 1
ATOM 2361 N N . MET A 1 303 ? -7.897 3.912 9.211 1.00 94.19 303 MET A N 1
ATOM 2362 C CA . MET A 1 303 ? -7.923 3.122 7.974 1.00 94.19 303 MET A CA 1
ATOM 2363 C C . MET A 1 303 ? -6.532 2.779 7.416 1.00 94.19 303 MET A C 1
ATOM 2365 O O . MET A 1 303 ? -6.406 1.799 6.679 1.00 94.19 303 MET A O 1
ATOM 2369 N N . MET A 1 304 ? -5.479 3.510 7.789 1.00 94.56 304 MET A N 1
ATOM 2370 C CA . MET A 1 304 ? -4.098 3.281 7.338 1.00 94.56 304 MET A CA 1
ATOM 2371 C C . MET A 1 304 ? -3.621 1.806 7.409 1.00 94.56 304 MET A C 1
ATOM 2373 O O . MET A 1 304 ? -3.142 1.288 6.393 1.00 94.56 304 MET A O 1
ATOM 2377 N N . PRO A 1 305 ? -3.786 1.055 8.525 1.00 93.62 305 PRO A N 1
ATOM 2378 C CA . PRO A 1 305 ? -3.370 -0.354 8.589 1.00 93.62 305 PRO A CA 1
ATOM 2379 C C . PRO A 1 305 ? -4.228 -1.297 7.727 1.00 93.62 305 PRO A C 1
ATOM 2381 O O . PRO A 1 305 ? -3.823 -2.430 7.459 1.00 93.62 305 PRO A O 1
ATOM 2384 N N . MET A 1 306 ? -5.413 -0.853 7.300 1.00 91.62 306 MET A N 1
ATOM 2385 C CA . MET A 1 306 ? -6.303 -1.578 6.393 1.00 91.62 306 MET A CA 1
ATOM 2386 C C . MET A 1 306 ? -5.882 -1.354 4.935 1.00 91.62 306 MET A C 1
ATOM 2388 O O . MET A 1 306 ? -5.783 -2.312 4.171 1.00 91.62 306 MET A O 1
ATOM 2392 N N . PHE A 1 307 ? -5.527 -0.114 4.581 1.00 94.06 307 PHE A N 1
ATOM 2393 C CA . PHE A 1 307 ? -4.951 0.249 3.284 1.00 94.06 307 PHE A CA 1
ATOM 2394 C C . PHE A 1 307 ? -3.629 -0.488 3.011 1.00 94.06 307 PHE A C 1
ATOM 2396 O O . PHE A 1 307 ? -3.479 -1.107 1.961 1.00 94.06 307 PHE A O 1
ATOM 2403 N N . MET A 1 308 ? -2.710 -0.537 3.983 1.00 92.94 308 MET A N 1
ATOM 2404 C CA . MET A 1 308 ? -1.445 -1.288 3.862 1.00 92.94 308 MET A CA 1
ATOM 2405 C C . MET A 1 308 ? -1.642 -2.788 3.577 1.00 92.94 308 MET A C 1
ATOM 2407 O O . MET A 1 308 ? -0.819 -3.411 2.910 1.00 92.94 308 MET A O 1
ATOM 2411 N N . LYS A 1 309 ? -2.746 -3.382 4.048 1.00 93.44 309 LYS A N 1
ATOM 2412 C CA . LYS A 1 309 ? -3.092 -4.787 3.779 1.00 93.44 309 LYS A CA 1
ATOM 2413 C C . LYS A 1 309 ? -3.882 -4.978 2.480 1.00 93.44 309 LYS A C 1
ATOM 2415 O O . LYS A 1 309 ? -4.029 -6.113 2.033 1.00 93.44 309 LYS A O 1
ATOM 2420 N N . LEU A 1 310 ? -4.389 -3.907 1.867 1.00 93.38 310 LEU A N 1
ATOM 2421 C CA . LEU A 1 310 ? -5.241 -3.973 0.676 1.00 93.38 310 LEU A CA 1
ATOM 2422 C C . LEU A 1 310 ? -4.454 -4.434 -0.557 1.00 93.38 310 LEU A C 1
ATOM 2424 O O . LEU A 1 310 ? -4.939 -5.283 -1.301 1.00 93.38 310 LEU A O 1
ATOM 2428 N N . ASP A 1 311 ? -3.213 -3.966 -0.718 1.00 90.81 311 ASP A N 1
ATOM 2429 C CA . ASP A 1 311 ? -2.314 -4.422 -1.790 1.00 90.81 311 ASP A CA 1
ATOM 2430 C C . ASP A 1 311 ? -1.945 -5.905 -1.675 1.00 90.81 311 ASP A C 1
ATOM 2432 O O . ASP A 1 311 ? -1.800 -6.586 -2.689 1.00 90.81 311 ASP A O 1
ATOM 2436 N N . GLN A 1 312 ? -1.863 -6.437 -0.452 1.00 91.00 312 GLN A N 1
ATOM 2437 C CA . GLN A 1 312 ? -1.714 -7.877 -0.243 1.00 91.00 312 GLN A CA 1
ATOM 2438 C C . GLN A 1 312 ? -3.022 -8.609 -0.573 1.00 91.00 312 GLN A C 1
ATOM 2440 O O . GLN A 1 312 ? -2.998 -9.622 -1.267 1.00 91.00 312 GLN A O 1
ATOM 2445 N N . LEU A 1 313 ? -4.171 -8.096 -0.113 1.00 92.81 313 LEU A N 1
ATOM 2446 C CA . LEU A 1 313 ? -5.476 -8.744 -0.268 1.00 92.81 313 LEU A CA 1
ATOM 2447 C C . LEU A 1 313 ? -5.956 -8.821 -1.724 1.00 92.81 313 LEU A C 1
ATOM 2449 O O . LEU A 1 313 ? -6.547 -9.834 -2.088 1.00 92.81 313 LEU A O 1
ATOM 2453 N N . MET A 1 314 ? -5.730 -7.804 -2.563 1.00 94.94 314 MET A N 1
ATOM 2454 C CA . MET A 1 314 ? -6.314 -7.755 -3.916 1.00 94.94 314 MET A CA 1
ATOM 2455 C C . MET A 1 314 ? -5.946 -8.971 -4.800 1.00 94.94 314 MET A C 1
ATOM 2457 O O . MET A 1 314 ? -6.873 -9.580 -5.345 1.00 94.94 314 MET A O 1
ATOM 2461 N N . PRO A 1 315 ? -4.671 -9.411 -4.906 1.00 92.75 315 PRO A N 1
ATOM 2462 C CA . PRO A 1 315 ? -4.315 -10.659 -5.591 1.00 92.75 315 PRO A CA 1
ATOM 2463 C C . PRO A 1 315 ? -4.956 -11.918 -4.991 1.00 92.75 315 PRO A C 1
ATOM 2465 O O . PRO A 1 315 ? -5.401 -12.779 -5.747 1.00 92.75 315 PRO A O 1
ATOM 2468 N N . PHE A 1 316 ? -5.050 -12.035 -3.659 1.00 91.50 316 PHE A N 1
ATOM 2469 C CA . PHE A 1 316 ? -5.703 -13.186 -3.015 1.00 91.50 316 PHE A CA 1
ATOM 2470 C C . PHE A 1 316 ? -7.210 -13.214 -3.278 1.00 91.50 316 PHE A C 1
ATOM 2472 O O . PHE A 1 316 ? -7.743 -14.255 -3.648 1.00 91.50 316 PHE A O 1
ATOM 2479 N N . PHE A 1 317 ? -7.893 -12.077 -3.133 1.00 93.56 317 PHE A N 1
ATOM 2480 C CA . PHE A 1 317 ? -9.321 -11.944 -3.412 1.00 93.56 317 PHE A CA 1
ATOM 2481 C C . PHE A 1 317 ? -9.634 -12.270 -4.878 1.00 93.56 317 PHE A C 1
ATOM 2483 O O . PHE A 1 317 ? -10.591 -12.994 -5.158 1.00 93.56 317 PHE A O 1
ATOM 2490 N N . PHE A 1 318 ? -8.803 -11.802 -5.817 1.00 94.69 318 PHE A N 1
ATOM 2491 C CA . PHE A 1 318 ? -8.975 -12.124 -7.231 1.00 94.69 318 PHE A CA 1
ATOM 2492 C C . PHE A 1 318 ? -8.697 -13.609 -7.531 1.00 94.69 318 PHE A C 1
ATOM 2494 O O . PHE A 1 318 ? -9.473 -14.228 -8.253 1.00 94.69 318 PHE A O 1
ATOM 2501 N N . ALA A 1 319 ? -7.670 -14.215 -6.919 1.00 92.00 319 ALA A N 1
ATOM 2502 C CA . ALA A 1 319 ? -7.400 -15.655 -7.029 1.00 92.00 319 ALA A CA 1
ATOM 2503 C C . ALA A 1 319 ? -8.505 -16.538 -6.409 1.00 92.00 319 ALA A C 1
ATOM 2505 O O . ALA A 1 319 ? -8.727 -17.652 -6.876 1.00 92.00 319 ALA A O 1
ATOM 2506 N N . LEU A 1 320 ? -9.186 -16.050 -5.365 1.00 90.38 320 LEU A N 1
ATOM 2507 C CA . LEU A 1 320 ? -10.303 -16.726 -4.692 1.00 90.38 320 LEU A CA 1
ATOM 2508 C C . LEU A 1 320 ? -11.618 -16.658 -5.481 1.00 90.38 320 LEU A C 1
ATOM 2510 O O . LEU A 1 320 ? -12.386 -17.614 -5.449 1.00 90.38 320 LEU A O 1
ATOM 2514 N N . THR A 1 321 ? -11.902 -15.526 -6.133 1.00 92.31 321 THR A N 1
ATOM 2515 C CA . THR A 1 321 ? -13.232 -15.235 -6.708 1.00 92.31 321 THR A CA 1
ATOM 2516 C C . THR A 1 321 ? -13.288 -15.226 -8.232 1.00 92.31 321 THR A C 1
ATOM 2518 O O . THR A 1 321 ? -14.369 -15.373 -8.795 1.00 92.31 321 THR A O 1
ATOM 2521 N N . GLY A 1 322 ? -12.175 -14.926 -8.910 1.00 92.62 322 GLY A N 1
ATOM 2522 C CA . GLY A 1 322 ? -12.172 -14.512 -10.318 1.00 92.62 322 GLY A CA 1
ATOM 2523 C C . GLY A 1 322 ? -12.953 -13.216 -10.610 1.00 92.62 322 GLY A C 1
ATOM 2524 O O . GLY A 1 322 ? -13.072 -12.821 -11.773 1.00 92.62 322 GLY A O 1
ATOM 2525 N N . ASN A 1 323 ? -13.497 -12.533 -9.592 1.00 95.00 323 ASN A N 1
ATOM 2526 C CA . ASN A 1 323 ? -14.455 -11.445 -9.765 1.00 95.00 323 ASN A CA 1
ATOM 2527 C C . ASN A 1 323 ? -13.743 -10.118 -10.067 1.00 95.00 323 ASN A C 1
ATOM 2529 O O . ASN A 1 323 ? -13.446 -9.315 -9.180 1.00 95.00 323 ASN A O 1
ATOM 2533 N N . ARG A 1 324 ? -13.510 -9.887 -11.365 1.00 94.12 324 ARG A N 1
ATOM 2534 C CA . ARG A 1 324 ? -12.882 -8.672 -11.906 1.00 94.12 324 ARG A CA 1
ATOM 2535 C C . ARG A 1 324 ? -13.577 -7.387 -11.456 1.00 94.12 324 ARG A C 1
ATOM 2537 O O . ARG A 1 324 ? -12.896 -6.394 -11.238 1.00 94.12 324 ARG A O 1
ATOM 2544 N N . GLU A 1 325 ? -14.901 -7.390 -11.300 1.00 94.94 325 GLU A N 1
ATOM 2545 C CA . GLU A 1 325 ? -15.647 -6.182 -10.936 1.00 94.94 325 GLU A CA 1
ATOM 2546 C C . GLU A 1 325 ? -15.466 -5.824 -9.455 1.00 94.94 325 GLU A C 1
ATOM 2548 O O . GLU A 1 325 ? -15.171 -4.678 -9.120 1.00 94.94 325 GLU A O 1
ATOM 2553 N N . ALA A 1 326 ? -15.556 -6.805 -8.554 1.00 94.00 326 ALA A N 1
ATOM 2554 C CA . ALA A 1 326 ? -15.281 -6.591 -7.135 1.00 94.00 326 ALA A CA 1
ATOM 2555 C C . ALA A 1 326 ? -13.805 -6.210 -6.893 1.00 94.00 326 ALA A C 1
ATOM 2557 O O . ALA A 1 326 ? -13.523 -5.313 -6.098 1.00 94.00 326 ALA A O 1
ATOM 2558 N N . THR A 1 327 ? -12.868 -6.794 -7.648 1.00 96.25 327 THR A N 1
ATOM 2559 C CA . THR A 1 327 ? -11.461 -6.365 -7.663 1.00 96.25 327 THR A CA 1
ATOM 2560 C C . THR A 1 327 ? -11.294 -4.934 -8.189 1.00 96.25 327 THR A C 1
ATOM 2562 O O . THR A 1 327 ? -10.581 -4.150 -7.571 1.00 96.25 327 THR A O 1
ATOM 2565 N N . ALA A 1 328 ? -11.984 -4.543 -9.265 1.00 96.50 328 ALA A N 1
ATOM 2566 C CA . ALA A 1 328 ? -11.968 -3.166 -9.767 1.00 96.50 328 ALA A CA 1
ATOM 2567 C C . ALA A 1 328 ? -12.520 -2.164 -8.735 1.00 96.50 328 ALA A C 1
ATOM 2569 O O . ALA A 1 328 ? -11.939 -1.097 -8.535 1.00 96.50 328 ALA A O 1
ATOM 2570 N N . ARG A 1 329 ? -13.588 -2.530 -8.011 1.00 95.31 329 ARG A N 1
ATOM 2571 C CA . ARG A 1 329 ? -14.122 -1.740 -6.889 1.00 95.31 329 ARG A CA 1
ATOM 2572 C C . ARG A 1 329 ? -13.095 -1.612 -5.752 1.00 95.31 329 ARG A C 1
ATOM 2574 O O . ARG A 1 329 ? -12.934 -0.516 -5.225 1.00 95.31 329 ARG A O 1
ATOM 2581 N N . LEU A 1 330 ? -12.362 -2.675 -5.400 1.00 96.00 330 LEU A N 1
ATOM 2582 C CA . LEU A 1 330 ? -11.269 -2.625 -4.408 1.00 96.00 330 LEU A CA 1
ATOM 2583 C C . LEU A 1 330 ? -10.126 -1.689 -4.842 1.00 96.00 330 LEU A C 1
ATOM 2585 O O . LEU A 1 330 ? -9.674 -0.875 -4.038 1.00 96.00 330 LEU A O 1
ATOM 2589 N N . ILE A 1 331 ? -9.719 -1.743 -6.113 1.00 96.25 331 ILE A N 1
ATOM 2590 C CA . ILE A 1 331 ? -8.703 -0.850 -6.694 1.00 96.25 331 ILE A CA 1
ATOM 2591 C C . ILE A 1 331 ? -9.172 0.614 -6.664 1.00 96.25 331 ILE A C 1
ATOM 2593 O O . ILE A 1 331 ? -8.415 1.498 -6.266 1.00 96.25 331 ILE A O 1
ATOM 2597 N N . LEU A 1 332 ? -10.430 0.890 -7.022 1.00 95.00 332 LEU A N 1
ATOM 2598 C CA . LEU A 1 332 ? -10.983 2.245 -6.956 1.00 95.00 332 LEU A CA 1
ATOM 2599 C C . LEU A 1 332 ? -11.030 2.769 -5.511 1.00 95.00 332 LEU A C 1
ATOM 2601 O O . LEU A 1 332 ? -10.649 3.911 -5.263 1.00 95.00 332 LEU A O 1
ATOM 2605 N N . MET A 1 333 ? -11.424 1.928 -4.548 1.00 95.00 333 MET A N 1
ATOM 2606 C CA . MET A 1 333 ? -11.406 2.272 -3.121 1.00 95.00 333 MET A CA 1
ATOM 2607 C C . MET A 1 333 ? -9.981 2.525 -2.597 1.00 95.00 333 MET A C 1
ATOM 2609 O O . MET A 1 333 ? -9.799 3.428 -1.779 1.00 95.00 333 MET A O 1
ATOM 2613 N N . LYS A 1 334 ? -8.965 1.807 -3.107 1.00 94.94 334 LYS A N 1
ATOM 2614 C CA . LYS A 1 334 ? -7.550 2.124 -2.856 1.00 94.94 334 LYS A CA 1
ATOM 2615 C C . LYS A 1 334 ? -7.212 3.531 -3.356 1.00 94.94 334 LYS A C 1
ATOM 2617 O O . LYS A 1 334 ? -6.712 4.340 -2.581 1.00 94.94 334 LYS A O 1
ATOM 2622 N N . PHE A 1 335 ? -7.499 3.837 -4.622 1.00 95.75 335 PHE A N 1
ATOM 2623 C CA . PHE A 1 335 ? -7.168 5.143 -5.200 1.00 95.75 335 PHE A CA 1
ATOM 2624 C C . PHE A 1 335 ? -7.907 6.304 -4.517 1.00 95.75 335 PHE A C 1
ATOM 2626 O O . PHE A 1 335 ? -7.304 7.345 -4.291 1.00 95.75 335 PHE A O 1
ATOM 2633 N N . MET A 1 336 ? -9.169 6.125 -4.111 1.00 93.31 336 MET A N 1
ATOM 2634 C CA . MET A 1 336 ? -9.889 7.120 -3.303 1.00 93.31 336 MET A CA 1
ATOM 2635 C C . MET A 1 336 ? -9.156 7.435 -1.989 1.00 93.31 336 MET A C 1
ATOM 2637 O O . MET A 1 336 ? -8.942 8.602 -1.668 1.00 93.31 336 MET A O 1
ATOM 2641 N N . PHE A 1 337 ? -8.721 6.409 -1.251 1.00 95.69 337 PHE A N 1
ATOM 2642 C CA . PHE A 1 337 ? -7.949 6.603 -0.022 1.00 95.69 337 PHE A CA 1
ATOM 2643 C C . PHE A 1 337 ? -6.588 7.265 -0.287 1.00 95.69 337 PHE A C 1
ATOM 2645 O O . PHE A 1 337 ? -6.172 8.151 0.456 1.00 95.69 337 PHE A O 1
ATOM 2652 N N . GLN A 1 338 ? -5.899 6.854 -1.354 1.00 95.25 338 GLN A N 1
ATOM 2653 C CA . GLN A 1 338 ? -4.581 7.377 -1.706 1.00 95.25 338 GLN A CA 1
ATOM 2654 C C . GLN A 1 338 ? -4.628 8.868 -2.073 1.00 95.25 338 GLN A C 1
ATOM 2656 O O . GLN A 1 338 ? -3.775 9.622 -1.612 1.00 95.25 338 GLN A O 1
ATOM 2661 N N . ASP A 1 339 ? -5.648 9.310 -2.810 1.00 95.06 339 ASP A N 1
ATOM 2662 C CA . ASP A 1 339 ? -5.860 10.729 -3.108 1.00 95.06 339 ASP A CA 1
ATOM 2663 C C . ASP A 1 339 ? -6.173 11.532 -1.847 1.00 95.06 339 ASP A C 1
ATOM 2665 O O . ASP A 1 339 ? -5.568 12.573 -1.626 1.00 95.06 339 ASP A O 1
ATOM 2669 N N . GLN A 1 340 ? -7.072 11.050 -0.980 1.00 95.38 340 GLN A N 1
ATOM 2670 C CA . GLN A 1 340 ? -7.382 11.745 0.273 1.00 95.38 340 GLN A CA 1
ATOM 2671 C C . GLN A 1 340 ? -6.152 11.831 1.199 1.00 95.38 340 GLN A C 1
ATOM 2673 O O . GLN A 1 340 ? -6.007 12.807 1.935 1.00 95.38 340 GLN A O 1
ATOM 2678 N N . LEU A 1 341 ? -5.236 10.859 1.141 1.00 95.38 341 LEU A N 1
ATOM 2679 C CA . LEU A 1 341 ? -3.958 10.910 1.855 1.00 95.38 341 LEU A CA 1
ATOM 2680 C C . LEU A 1 341 ? -2.979 11.933 1.252 1.00 95.38 341 LEU A C 1
ATOM 2682 O O . LEU A 1 341 ? -2.220 12.556 1.994 1.00 95.38 341 LEU A O 1
ATOM 2686 N N . ASP A 1 342 ? -2.991 12.120 -0.068 1.00 95.50 342 ASP A N 1
ATOM 2687 C CA . ASP A 1 342 ? -2.144 13.101 -0.752 1.00 95.50 342 ASP A CA 1
ATOM 2688 C C . ASP A 1 342 ? -2.676 14.531 -0.563 1.00 95.50 342 ASP A C 1
ATOM 2690 O O . ASP A 1 342 ? -1.940 15.414 -0.125 1.00 95.50 342 ASP A O 1
ATOM 2694 N N . SER A 1 343 ? -3.986 14.739 -0.746 1.00 94.00 343 SER A N 1
ATOM 2695 C CA . SER A 1 343 ? -4.673 16.011 -0.487 1.00 94.00 343 SER A CA 1
ATOM 2696 C C . SER A 1 343 ? -4.487 16.497 0.956 1.00 94.00 343 SER A C 1
ATOM 2698 O O . SER A 1 343 ? -4.289 17.694 1.172 1.00 94.00 343 SER A O 1
ATOM 2700 N N . LEU A 1 344 ? -4.458 15.588 1.942 1.00 93.81 344 LEU A N 1
ATOM 2701 C CA . LEU A 1 344 ? -4.221 15.936 3.350 1.00 93.81 344 LEU A CA 1
ATOM 2702 C C . LEU A 1 344 ? -2.872 16.633 3.595 1.00 93.81 344 LEU A C 1
ATOM 2704 O O . LEU A 1 344 ? -2.783 17.437 4.521 1.00 93.81 344 LEU A O 1
ATOM 2708 N N . LYS A 1 345 ? -1.845 16.389 2.765 1.00 92.31 345 LYS A N 1
ATOM 2709 C CA . LYS A 1 345 ? -0.541 17.083 2.845 1.00 92.31 345 LYS A CA 1
ATOM 2710 C C . LYS A 1 345 ? -0.650 18.578 2.538 1.00 92.31 345 LYS A C 1
ATOM 2712 O O . LYS A 1 345 ? 0.185 19.359 2.981 1.00 92.31 345 LYS A O 1
ATOM 2717 N N . HIS A 1 346 ? -1.674 18.955 1.777 1.00 94.25 346 HIS A N 1
ATOM 2718 C CA . HIS A 1 346 ? -1.974 20.321 1.350 1.00 94.25 346 HIS A CA 1
ATOM 2719 C C . HIS A 1 346 ? -3.185 20.907 2.099 1.00 94.25 346 HIS A C 1
ATOM 2721 O O . HIS A 1 346 ? -3.740 21.914 1.671 1.00 94.25 346 HIS A O 1
ATOM 2727 N N . GLU A 1 347 ? -3.621 20.251 3.184 1.00 93.19 347 GLU A N 1
ATOM 2728 C CA . GLU A 1 347 ? -4.864 20.532 3.922 1.00 93.19 347 GLU A CA 1
ATOM 2729 C C . GLU A 1 347 ? -6.128 20.579 3.040 1.00 93.19 347 GLU A C 1
ATOM 2731 O O . GLU A 1 347 ? -7.105 21.264 3.346 1.00 93.19 347 GLU A O 1
ATOM 2736 N N . GLN A 1 348 ? -6.124 19.805 1.952 1.00 94.69 348 GLN A N 1
ATOM 2737 C CA . GLN A 1 348 ? -7.245 19.631 1.034 1.00 94.69 348 GLN A CA 1
ATOM 2738 C C . GLN A 1 348 ? -7.976 18.308 1.294 1.00 94.69 348 GLN A C 1
ATOM 2740 O O . GLN A 1 348 ? -7.425 17.347 1.840 1.00 94.69 348 GLN A O 1
ATOM 2745 N N . TYR A 1 349 ? -9.239 18.251 0.878 1.00 95.56 349 TYR A N 1
ATOM 2746 C CA . TYR A 1 349 ? -10.136 17.130 1.143 1.00 95.56 349 TYR A CA 1
ATOM 2747 C C . TYR A 1 349 ? -10.913 16.772 -0.120 1.00 95.56 349 TYR A C 1
ATOM 2749 O O . TYR A 1 349 ? -11.352 17.649 -0.861 1.00 95.56 349 TYR A O 1
ATOM 2757 N N . THR A 1 350 ? -11.064 15.474 -0.360 1.00 95.06 350 THR A N 1
ATOM 2758 C CA . THR A 1 350 ? -11.654 14.888 -1.574 1.00 95.06 350 THR A CA 1
ATOM 2759 C C . THR A 1 350 ? -12.783 13.905 -1.256 1.00 95.06 350 THR A C 1
ATOM 2761 O O . THR A 1 350 ? -13.500 13.469 -2.155 1.00 95.06 350 THR A O 1
ATOM 2764 N N . ILE A 1 351 ? -12.975 13.564 0.025 1.00 94.50 351 ILE A N 1
ATOM 2765 C CA . ILE A 1 351 ? -14.024 12.665 0.512 1.00 94.50 351 ILE A CA 1
ATOM 2766 C C . ILE A 1 351 ? -14.636 13.246 1.796 1.00 94.50 351 ILE A C 1
ATOM 2768 O O . ILE A 1 351 ? -13.919 13.667 2.702 1.00 94.50 351 ILE A O 1
ATOM 2772 N N . THR A 1 352 ? -15.969 13.252 1.898 1.00 94.81 352 THR A N 1
ATOM 2773 C CA . THR A 1 352 ? -16.674 13.650 3.132 1.00 94.81 352 THR A CA 1
ATOM 2774 C C . THR A 1 352 ? -16.531 12.571 4.222 1.00 94.81 352 THR A C 1
ATOM 2776 O O . THR A 1 352 ? -16.416 11.385 3.887 1.00 94.81 352 THR A O 1
ATOM 2779 N N . PRO A 1 353 ? -16.571 12.913 5.526 1.00 94.38 353 PRO A N 1
ATOM 2780 C CA . PRO A 1 353 ? -16.368 11.929 6.592 1.00 94.38 353 PRO A CA 1
ATOM 2781 C C . PRO A 1 353 ? -17.392 10.781 6.577 1.00 94.38 353 PRO A C 1
ATOM 2783 O O . PRO A 1 353 ? -17.037 9.656 6.910 1.00 94.38 353 PRO A O 1
ATOM 2786 N N . GLU A 1 354 ? -18.629 11.001 6.126 1.00 95.56 354 GLU A N 1
ATOM 2787 C CA . GLU A 1 354 ? -19.668 9.960 6.030 1.00 95.56 354 GLU A CA 1
ATOM 2788 C C . GLU A 1 354 ? -19.369 8.963 4.901 1.00 95.56 354 GLU A C 1
ATOM 2790 O O . GLU A 1 354 ? -19.638 7.764 5.013 1.00 95.56 354 GLU A O 1
ATOM 2795 N N . ASN A 1 355 ? -18.786 9.446 3.800 1.00 94.31 355 ASN A N 1
ATOM 2796 C CA . ASN A 1 355 ? -18.326 8.588 2.714 1.00 94.31 355 ASN A CA 1
ATOM 2797 C C . ASN A 1 355 ? -17.039 7.840 3.088 1.00 94.31 355 ASN A C 1
ATOM 2799 O O . ASN A 1 355 ? -16.854 6.713 2.627 1.00 94.31 355 ASN A O 1
ATOM 2803 N N . LEU A 1 356 ? -16.202 8.401 3.968 1.00 95.19 356 LEU A N 1
ATOM 2804 C CA . LEU A 1 356 ? -15.030 7.708 4.503 1.00 95.19 356 LEU A CA 1
ATOM 2805 C C . LEU A 1 356 ? -15.418 6.566 5.468 1.00 95.19 356 LEU A C 1
ATOM 2807 O O . LEU A 1 356 ? -14.865 5.473 5.346 1.00 95.19 356 LEU A O 1
ATOM 2811 N N . VAL A 1 357 ? -16.444 6.744 6.316 1.00 96.25 357 VAL A N 1
ATOM 2812 C CA . VAL A 1 357 ? -17.043 5.637 7.100 1.00 96.25 357 VAL A CA 1
ATOM 2813 C C . VAL A 1 357 ? -17.536 4.528 6.165 1.00 96.25 357 VAL A C 1
ATOM 2815 O O . VAL A 1 357 ? -17.140 3.372 6.297 1.00 96.25 357 VAL A O 1
ATOM 2818 N N . ARG A 1 358 ? -18.320 4.872 5.135 1.00 96.81 358 ARG A N 1
ATOM 2819 C CA . ARG A 1 358 ? -18.816 3.892 4.147 1.00 96.81 358 ARG A CA 1
ATOM 2820 C C . ARG A 1 358 ? -17.686 3.173 3.395 1.00 96.81 358 ARG A C 1
ATOM 2822 O O . ARG A 1 358 ? -17.852 2.014 3.013 1.00 96.81 358 ARG A O 1
ATOM 2829 N N . LEU A 1 359 ? -16.552 3.840 3.169 1.00 95.12 359 LEU A N 1
ATOM 2830 C CA . LEU A 1 359 ? -15.349 3.262 2.562 1.00 95.12 359 LEU A CA 1
ATOM 2831 C C . LEU A 1 359 ? -14.677 2.254 3.512 1.00 95.12 359 LEU A C 1
ATOM 2833 O O . LEU A 1 359 ? -14.372 1.133 3.098 1.00 95.12 359 LEU A O 1
ATOM 2837 N N . LYS A 1 360 ? -14.515 2.628 4.789 1.00 95.06 360 LYS A N 1
ATOM 2838 C CA . LYS A 1 360 ? -14.013 1.778 5.881 1.00 95.06 360 LYS A CA 1
ATOM 2839 C C . LYS A 1 360 ? -14.848 0.506 6.024 1.00 95.06 360 LYS A C 1
ATOM 2841 O O . LYS A 1 360 ? -14.292 -0.588 5.955 1.00 95.06 360 LYS A O 1
ATOM 2846 N N . ASP A 1 361 ? -16.167 0.638 6.141 1.00 96.56 361 ASP A N 1
ATOM 2847 C CA . ASP A 1 361 ? -17.078 -0.491 6.355 1.00 96.56 361 ASP A CA 1
ATOM 2848 C C . ASP A 1 361 ? -17.058 -1.466 5.172 1.00 96.56 361 ASP A C 1
ATOM 2850 O O . ASP A 1 361 ? -16.991 -2.683 5.359 1.00 96.56 361 ASP A O 1
ATOM 2854 N N . ARG A 1 362 ? -17.056 -0.950 3.933 1.00 94.12 362 ARG A N 1
ATOM 2855 C CA . ARG A 1 362 ? -16.940 -1.779 2.721 1.00 94.12 362 ARG A CA 1
ATOM 2856 C C . ARG A 1 362 ? -15.635 -2.565 2.703 1.00 94.12 362 ARG A C 1
ATOM 2858 O O . ARG A 1 362 ? -15.663 -3.770 2.468 1.00 94.12 362 ARG A O 1
ATOM 2865 N N . LEU A 1 363 ? -14.504 -1.913 2.980 1.00 94.25 363 LEU A N 1
ATOM 2866 C CA . LEU A 1 363 ? -13.207 -2.587 3.057 1.00 94.25 363 LEU A CA 1
ATOM 2867 C C . LEU A 1 363 ? -13.194 -3.649 4.168 1.00 94.25 363 LEU A C 1
ATOM 2869 O O . LEU A 1 363 ? -12.767 -4.774 3.909 1.00 94.25 363 LEU A O 1
ATOM 2873 N N . GLN A 1 364 ? -13.730 -3.355 5.358 1.00 95.19 364 GLN A N 1
ATOM 2874 C CA . GLN A 1 364 ? -13.835 -4.331 6.449 1.00 95.19 364 GLN A CA 1
ATOM 2875 C C . GLN A 1 364 ? -14.637 -5.579 6.058 1.00 95.19 364 GLN A C 1
ATOM 2877 O O . GLN A 1 364 ? -14.202 -6.685 6.382 1.00 95.19 364 GLN A O 1
ATOM 2882 N N . HIS A 1 365 ? -15.737 -5.440 5.310 1.00 94.44 365 HIS A N 1
ATOM 2883 C CA . HIS A 1 365 ? -16.490 -6.591 4.799 1.00 94.44 365 HIS A CA 1
ATOM 2884 C C . HIS A 1 365 ? -15.649 -7.466 3.856 1.00 94.44 365 HIS A C 1
ATOM 2886 O O . HIS A 1 365 ? -15.644 -8.686 4.017 1.00 94.44 365 HIS A O 1
ATOM 2892 N N . TYR A 1 366 ? -14.874 -6.879 2.933 1.00 93.19 366 TYR A N 1
ATOM 2893 C CA . TYR A 1 366 ? -13.957 -7.652 2.082 1.00 93.19 366 TYR A CA 1
ATOM 2894 C C . TYR A 1 366 ? -12.847 -8.342 2.894 1.00 93.19 366 TYR A C 1
ATOM 2896 O O . TYR A 1 366 ? -12.559 -9.513 2.651 1.00 93.19 366 TYR A O 1
ATOM 2904 N N . PHE A 1 367 ? -12.258 -7.668 3.888 1.00 93.50 367 PHE A N 1
ATOM 2905 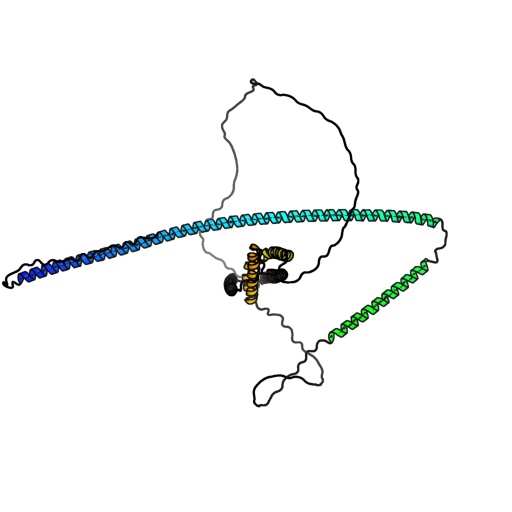C CA . PHE A 1 367 ? -11.260 -8.277 4.779 1.00 93.50 367 PHE A CA 1
ATOM 2906 C C . PHE A 1 367 ? -11.834 -9.430 5.611 1.00 93.50 367 PHE A C 1
ATOM 2908 O O . PHE A 1 367 ? -11.178 -10.463 5.753 1.00 93.50 367 PHE A O 1
ATOM 2915 N N . HIS A 1 368 ? -13.048 -9.277 6.144 1.00 93.69 368 HIS A N 1
ATOM 2916 C CA . HIS A 1 368 ? -13.728 -10.328 6.896 1.00 93.69 368 HIS A CA 1
ATOM 2917 C C . HIS A 1 368 ? -14.063 -11.523 5.995 1.00 93.69 368 HIS A C 1
ATOM 2919 O O . HIS A 1 368 ? -13.735 -12.653 6.346 1.00 93.69 368 HIS A O 1
ATOM 2925 N N . TRP A 1 369 ? -14.631 -11.275 4.810 1.00 93.19 369 TRP A N 1
ATOM 2926 C CA . TRP A 1 369 ? -14.957 -12.318 3.838 1.00 93.19 369 TRP A CA 1
ATOM 2927 C C . TRP A 1 369 ? -13.713 -13.112 3.413 1.00 93.19 369 TRP A C 1
ATOM 2929 O O . TRP A 1 369 ? -13.699 -14.332 3.554 1.00 93.19 369 TRP A O 1
ATOM 2939 N N . VAL A 1 370 ? -12.624 -12.440 3.007 1.00 90.56 370 VAL A N 1
ATOM 2940 C CA . VAL A 1 370 ? -11.362 -13.119 2.646 1.00 90.56 370 VAL A CA 1
ATOM 2941 C C . VAL A 1 370 ? -10.794 -13.914 3.823 1.00 90.56 370 VAL A C 1
ATOM 2943 O O . VAL A 1 370 ? -10.338 -15.038 3.626 1.00 90.56 370 VAL A O 1
ATOM 2946 N N . LYS A 1 371 ? -10.837 -13.380 5.051 1.00 89.50 371 LYS A N 1
ATOM 2947 C CA . LYS A 1 371 ? -10.346 -14.100 6.236 1.00 89.50 371 LYS A CA 1
ATOM 2948 C C . LYS A 1 371 ? -11.145 -15.383 6.488 1.00 89.50 371 LYS A C 1
ATOM 2950 O O . LYS A 1 371 ? -10.537 -16.426 6.721 1.00 89.50 371 LYS A O 1
ATOM 2955 N N . THR A 1 372 ? -12.474 -15.314 6.425 1.00 90.38 372 THR A N 1
ATOM 2956 C CA . THR A 1 372 ? -13.360 -16.477 6.585 1.00 90.38 372 THR A CA 1
ATOM 2957 C C . THR A 1 372 ? -13.090 -17.513 5.494 1.00 90.38 372 THR A C 1
ATOM 2959 O O . THR A 1 372 ? -12.843 -18.676 5.802 1.00 90.38 372 THR A O 1
ATOM 2962 N N . GLU A 1 373 ? -12.998 -17.082 4.236 1.00 85.12 373 GLU A N 1
ATOM 2963 C CA . GLU A 1 373 ? -12.704 -17.954 3.095 1.00 85.12 373 GLU A CA 1
ATOM 2964 C C . GLU A 1 373 ? -11.325 -18.620 3.158 1.00 85.12 373 GLU A C 1
ATOM 2966 O O . GLU A 1 373 ? -11.182 -19.775 2.757 1.00 85.12 373 GLU A O 1
ATOM 2971 N N . MET A 1 374 ? -10.304 -17.939 3.688 1.00 81.94 374 MET A N 1
ATOM 2972 C CA . MET A 1 374 ? -8.985 -18.540 3.910 1.00 81.94 374 MET A CA 1
ATOM 2973 C C . MET A 1 374 ? -9.005 -19.606 5.013 1.00 81.94 374 MET A C 1
ATOM 2975 O O . MET A 1 374 ? -8.330 -20.627 4.873 1.00 81.94 374 MET A O 1
ATOM 2979 N N . VAL A 1 375 ? -9.784 -19.415 6.084 1.00 85.06 375 VAL A N 1
ATOM 2980 C CA . VAL A 1 375 ? -9.985 -20.445 7.121 1.00 85.06 375 VAL A CA 1
ATOM 2981 C C . VAL A 1 375 ? -10.734 -21.651 6.546 1.00 85.06 375 VAL A C 1
ATOM 2983 O O . VAL A 1 375 ? -10.260 -22.777 6.693 1.00 85.06 375 VAL A O 1
ATOM 2986 N N . SER A 1 376 ? -11.833 -21.432 5.816 1.00 82.62 376 SER A N 1
ATOM 2987 C CA . SER A 1 376 ? -12.593 -22.503 5.153 1.00 82.62 376 SER A CA 1
ATOM 2988 C C . SER A 1 376 ? -11.751 -23.277 4.133 1.00 82.62 376 SER A C 1
ATOM 2990 O O . SER A 1 376 ? -11.780 -24.506 4.119 1.00 82.62 376 SER A O 1
ATOM 2992 N N . ALA A 1 377 ? -10.939 -22.588 3.324 1.00 73.69 377 ALA A N 1
ATOM 2993 C CA . ALA A 1 377 ? -10.024 -23.229 2.377 1.00 73.69 377 ALA A CA 1
ATOM 2994 C C . ALA A 1 377 ? -8.909 -24.041 3.065 1.00 73.69 377 ALA A C 1
ATOM 2996 O O . ALA A 1 377 ? -8.434 -25.020 2.496 1.00 73.69 377 ALA A O 1
ATOM 2997 N N . SER A 1 378 ? -8.505 -23.662 4.284 1.00 71.94 378 SER A N 1
ATOM 2998 C CA . SER A 1 378 ? -7.452 -24.355 5.044 1.00 71.94 378 SER A CA 1
ATOM 2999 C C . SER A 1 378 ? -7.952 -25.614 5.767 1.00 71.94 378 SER A C 1
ATOM 3001 O O . SER A 1 378 ? -7.157 -26.502 6.054 1.00 71.94 378 SER A O 1
ATOM 3003 N N . GLN A 1 379 ? -9.255 -25.712 6.059 1.00 66.25 379 GLN A N 1
ATOM 3004 C CA . GLN A 1 379 ? -9.865 -26.899 6.680 1.00 66.25 379 GLN A CA 1
ATOM 3005 C C . GLN A 1 379 ? -10.275 -27.982 5.666 1.00 66.25 379 GLN A C 1
ATOM 3007 O O . GLN A 1 379 ? -10.508 -29.123 6.052 1.00 66.25 379 GLN A O 1
ATOM 3012 N N . ALA A 1 380 ? -10.331 -27.661 4.371 1.00 56.16 380 ALA A N 1
ATOM 3013 C CA . ALA A 1 380 ? -10.810 -28.554 3.312 1.00 56.16 380 ALA A CA 1
ATOM 3014 C C . ALA A 1 380 ? -9.773 -29.597 2.822 1.00 56.16 380 ALA A C 1
ATOM 3016 O O . ALA A 1 380 ? -9.774 -29.964 1.647 1.00 56.16 380 ALA A O 1
ATOM 3017 N N . VAL A 1 381 ? -8.878 -30.076 3.695 1.00 53.06 381 VAL A N 1
ATOM 3018 C CA . VAL A 1 381 ? -7.900 -31.126 3.356 1.00 53.06 381 VAL A CA 1
ATOM 3019 C C . VAL A 1 381 ? -8.539 -32.504 3.582 1.00 53.06 381 VAL A C 1
ATOM 3021 O O . VAL A 1 381 ? -8.802 -32.856 4.733 1.00 53.06 381 VAL A O 1
ATOM 3024 N N . PRO A 1 382 ? -8.800 -33.311 2.535 1.00 48.88 382 PRO A N 1
ATOM 3025 C CA . PRO A 1 382 ? -9.387 -34.633 2.714 1.00 48.88 382 PRO A CA 1
ATOM 3026 C C . PRO A 1 382 ? -8.371 -35.586 3.354 1.00 48.88 382 PRO A C 1
ATOM 3028 O O . PRO A 1 382 ? -7.274 -35.790 2.832 1.00 48.88 382 PRO A O 1
ATOM 3031 N N . ALA A 1 383 ? -8.748 -36.205 4.473 1.00 45.56 383 ALA A N 1
ATOM 3032 C CA . ALA A 1 383 ? -7.952 -37.254 5.096 1.00 45.56 383 ALA A CA 1
ATOM 3033 C C . ALA A 1 383 ? -7.971 -38.513 4.213 1.00 45.56 383 ALA A C 1
ATOM 3035 O O . ALA A 1 383 ? -8.961 -39.245 4.177 1.00 45.56 383 ALA A O 1
ATOM 3036 N N . VAL A 1 384 ? -6.874 -38.766 3.494 1.00 47.31 384 VAL A N 1
ATOM 3037 C CA . VAL A 1 384 ? -6.711 -39.966 2.660 1.00 47.31 384 VAL A CA 1
ATOM 3038 C C . VAL A 1 384 ? -6.517 -41.185 3.565 1.00 47.31 384 VAL A C 1
ATOM 3040 O O . VAL A 1 384 ? -5.398 -41.540 3.931 1.00 47.31 384 VAL A O 1
ATOM 3043 N N . GLN A 1 385 ? -7.622 -41.828 3.943 1.00 48.16 385 GLN A N 1
ATOM 3044 C CA . GLN A 1 385 ? -7.594 -43.145 4.570 1.00 48.16 385 GLN A CA 1
ATOM 3045 C C . GLN A 1 385 ? -7.165 -44.184 3.528 1.00 48.16 385 GLN A C 1
ATOM 3047 O O . GLN A 1 385 ? -7.889 -44.455 2.571 1.00 48.16 385 GLN A O 1
ATOM 3052 N N . ALA A 1 386 ? -5.977 -44.761 3.708 1.00 38.31 386 ALA A N 1
ATOM 3053 C CA . ALA A 1 386 ? -5.507 -45.862 2.877 1.00 38.31 386 ALA A CA 1
ATOM 3054 C C . ALA A 1 386 ? -6.259 -47.160 3.247 1.00 38.31 386 ALA A C 1
ATOM 3056 O O . ALA A 1 386 ? -6.259 -47.534 4.424 1.00 38.31 386 ALA A O 1
ATOM 3057 N N . PRO A 1 387 ? -6.880 -47.873 2.288 1.00 50.34 387 PRO A N 1
ATOM 3058 C CA . PRO A 1 387 ? -7.487 -49.171 2.557 1.00 50.34 387 PRO A CA 1
ATOM 3059 C C . PRO A 1 387 ? -6.395 -50.222 2.803 1.00 50.34 387 PRO A C 1
ATOM 3061 O O . PRO A 1 387 ? -5.464 -50.374 2.010 1.00 50.34 387 PRO A O 1
ATOM 3064 N N . GLY A 1 388 ? -6.505 -50.956 3.912 1.00 42.72 388 GLY A N 1
ATOM 3065 C CA . GLY A 1 388 ? -5.552 -52.007 4.264 1.00 42.72 388 GLY A CA 1
ATOM 3066 C C . GLY A 1 388 ? -5.592 -53.184 3.286 1.00 42.72 388 GLY A C 1
ATOM 3067 O O . GLY A 1 388 ? -6.662 -53.593 2.843 1.00 42.72 388 GLY A O 1
ATOM 3068 N N . SER A 1 389 ? -4.424 -53.750 2.978 1.00 38.38 389 SER A N 1
ATOM 3069 C CA . SER A 1 389 ? -4.286 -54.970 2.171 1.00 38.38 389 SER A CA 1
ATOM 3070 C C . SER A 1 389 ? -3.577 -56.054 2.979 1.00 38.38 389 SER A C 1
ATOM 3072 O O . SER A 1 389 ? -2.357 -56.036 3.128 1.00 38.38 389 SER A O 1
ATOM 3074 N N . THR A 1 390 ? -4.347 -56.996 3.518 1.00 45.53 390 THR A N 1
ATOM 3075 C CA . THR A 1 390 ? -3.840 -58.203 4.178 1.00 45.53 390 THR A CA 1
ATOM 3076 C C . THR A 1 390 ? -3.507 -59.274 3.140 1.00 45.53 390 THR A C 1
ATOM 3078 O O . THR A 1 390 ? -4.400 -59.866 2.541 1.00 45.53 390 THR A O 1
ATOM 3081 N N . ALA A 1 391 ? -2.218 -59.560 2.966 1.00 37.59 391 ALA A N 1
ATOM 3082 C CA . ALA A 1 391 ? -1.720 -60.729 2.245 1.00 37.59 391 ALA A CA 1
ATOM 3083 C C . ALA A 1 391 ? -0.504 -61.311 2.987 1.00 37.59 391 ALA A C 1
ATOM 3085 O O . ALA A 1 391 ? 0.234 -60.587 3.655 1.00 37.59 391 ALA A O 1
ATOM 3086 N N . GLN A 1 392 ? -0.329 -62.628 2.90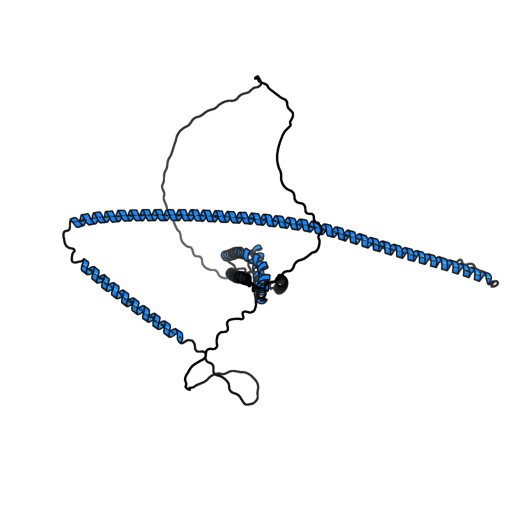7 1.00 36.16 392 GLN A N 1
ATOM 3087 C CA . GLN A 1 392 ? 0.562 -63.423 3.756 1.00 36.16 392 GLN A CA 1
ATOM 3088 C C . GLN A 1 392 ? 1.274 -64.476 2.890 1.00 36.16 392 GLN A C 1
ATOM 3090 O O . GLN A 1 392 ? 0.707 -64.899 1.885 1.00 36.16 392 GLN A O 1
ATOM 3095 N N . ILE A 1 393 ? 2.427 -64.993 3.356 1.00 36.78 393 ILE A N 1
ATOM 3096 C CA . ILE A 1 393 ? 3.206 -66.095 2.734 1.00 36.78 393 ILE A CA 1
ATOM 3097 C C . ILE A 1 393 ? 3.871 -65.620 1.397 1.00 36.78 393 ILE A C 1
ATOM 3099 O O . ILE A 1 393 ? 3.299 -64.821 0.670 1.00 36.78 393 ILE A O 1
ATOM 3103 N N . THR A 1 394 ? 5.113 -65.940 1.000 1.00 33.38 394 THR A N 1
ATOM 3104 C CA . THR A 1 394 ? 6.044 -67.039 1.340 1.00 33.38 394 THR A CA 1
ATOM 3105 C C . THR A 1 394 ? 7.512 -66.568 1.308 1.00 33.38 394 THR A C 1
ATOM 3107 O O . THR A 1 394 ? 7.851 -65.639 0.581 1.00 33.38 394 THR A O 1
ATOM 3110 N N . GLN A 1 395 ? 8.394 -67.245 2.050 1.00 35.97 395 GLN A N 1
ATOM 3111 C CA . GLN A 1 395 ? 9.861 -67.179 1.897 1.00 35.97 395 GLN A CA 1
ATOM 3112 C C . GLN A 1 395 ? 10.309 -67.997 0.657 1.00 35.97 395 GLN A C 1
ATOM 3114 O O . GLN A 1 395 ? 9.565 -68.882 0.232 1.00 35.97 395 GLN A O 1
ATOM 3119 N N . PRO A 1 396 ? 11.499 -67.755 0.068 1.00 50.00 396 PRO A N 1
ATOM 3120 C CA . PRO A 1 396 ? 12.672 -68.509 0.533 1.00 50.00 396 PRO A CA 1
ATOM 3121 C C . PRO A 1 396 ? 14.005 -67.728 0.498 1.00 50.00 396 PRO A C 1
ATOM 3123 O O . PRO A 1 396 ? 14.110 -66.633 -0.047 1.00 50.00 396 PRO A O 1
ATOM 3126 N N . SER A 1 397 ? 15.041 -68.322 1.092 1.00 44.06 397 SER A N 1
ATOM 3127 C CA . SER A 1 397 ? 16.407 -67.780 1.196 1.00 44.06 397 SER A CA 1
ATOM 3128 C C . SER A 1 397 ? 17.318 -68.227 0.043 1.00 44.06 397 SER A C 1
ATOM 3130 O O . SER A 1 397 ? 17.173 -69.364 -0.399 1.00 44.06 397 SER A O 1
ATOM 3132 N N . ALA A 1 398 ? 18.334 -67.423 -0.323 1.00 38.88 398 ALA A N 1
ATOM 3133 C CA . ALA A 1 398 ? 19.769 -67.802 -0.252 1.00 38.88 398 ALA A CA 1
ATOM 3134 C C . ALA A 1 398 ? 20.736 -66.839 -0.997 1.00 38.88 398 ALA A C 1
ATOM 3136 O O . ALA A 1 398 ? 20.402 -66.329 -2.056 1.00 38.88 398 ALA A O 1
ATOM 3137 N N . LEU A 1 399 ? 21.972 -66.739 -0.465 1.00 33.94 399 LEU A N 1
ATOM 3138 C CA . LEU A 1 399 ? 23.267 -66.442 -1.133 1.00 33.94 399 LEU A CA 1
ATOM 3139 C C . LEU A 1 399 ? 23.485 -65.105 -1.892 1.00 33.94 399 LEU A C 1
ATOM 3141 O O . LEU A 1 399 ? 22.783 -64.800 -2.846 1.00 33.94 399 LEU A O 1
ATOM 3145 N N . GLY A 1 400 ? 24.605 -64.411 -1.595 1.00 31.91 400 GLY A N 1
ATOM 3146 C CA . GLY A 1 400 ? 25.259 -63.528 -2.587 1.00 31.91 400 GLY A CA 1
ATOM 3147 C C . GLY A 1 400 ? 26.016 -62.270 -2.114 1.00 31.91 400 GLY A C 1
ATOM 3148 O O . GLY A 1 400 ? 25.567 -61.181 -2.425 1.00 31.91 400 GLY A O 1
ATOM 3149 N N . ALA A 1 401 ? 27.182 -62.431 -1.468 1.00 35.41 401 ALA A N 1
ATOM 3150 C CA . ALA A 1 401 ? 28.341 -61.502 -1.426 1.00 35.41 401 ALA A CA 1
ATOM 3151 C C . ALA A 1 401 ? 28.198 -59.985 -1.069 1.00 35.41 401 ALA A C 1
ATOM 3153 O O . ALA A 1 401 ? 27.435 -59.224 -1.650 1.00 35.41 401 ALA A O 1
ATOM 3154 N N . ALA A 1 402 ? 29.095 -59.520 -0.184 1.00 35.62 402 ALA A N 1
ATOM 3155 C CA . ALA A 1 402 ? 29.532 -58.112 -0.051 1.00 35.62 402 ALA A CA 1
ATOM 3156 C C . ALA A 1 402 ? 30.760 -57.856 -0.992 1.00 35.62 402 ALA A C 1
ATOM 3158 O O . ALA A 1 402 ? 31.095 -58.804 -1.711 1.00 35.62 402 ALA A O 1
ATOM 3159 N N . PRO A 1 403 ? 31.468 -56.689 -1.053 1.00 58.44 403 PRO A N 1
ATOM 3160 C CA . PRO A 1 403 ? 31.809 -55.720 0.017 1.00 58.44 403 PRO A CA 1
ATOM 3161 C C . PRO A 1 403 ? 31.597 -54.229 -0.413 1.00 58.44 403 PRO A C 1
ATOM 3163 O O . PRO A 1 403 ? 30.955 -53.992 -1.429 1.00 58.44 403 PRO A O 1
ATOM 3166 N N . THR A 1 404 ? 32.020 -53.152 0.274 1.00 37.66 404 THR A N 1
ATOM 3167 C CA . THR A 1 404 ? 32.791 -52.949 1.527 1.00 37.66 404 THR A CA 1
ATOM 3168 C C . THR A 1 404 ? 32.319 -51.663 2.244 1.00 37.66 404 THR A C 1
ATOM 3170 O O . THR A 1 404 ? 31.835 -50.734 1.604 1.00 37.66 404 THR A O 1
ATOM 3173 N N . GLN A 1 405 ? 32.531 -51.577 3.561 1.00 37.84 405 GLN A N 1
ATOM 3174 C CA . GLN A 1 405 ? 32.541 -50.328 4.359 1.00 37.84 405 GLN A CA 1
ATOM 3175 C C . GLN A 1 405 ? 33.936 -49.628 4.258 1.00 37.84 405 GLN A C 1
ATOM 3177 O O . GLN A 1 405 ? 34.782 -50.205 3.569 1.00 37.84 405 GLN A O 1
ATOM 3182 N N . PRO A 1 406 ? 34.242 -48.440 4.857 1.00 54.78 406 PRO A N 1
ATOM 3183 C CA . PRO A 1 406 ? 33.755 -47.886 6.140 1.00 54.78 406 PRO A CA 1
ATOM 3184 C C . PRO A 1 406 ? 33.229 -46.421 6.051 1.00 54.78 406 PRO A C 1
ATOM 3186 O O . PRO A 1 406 ? 33.428 -45.754 5.044 1.00 54.78 406 PRO A O 1
ATOM 3189 N N . ALA A 1 407 ? 32.452 -45.835 6.975 1.00 40.09 407 ALA A N 1
ATOM 3190 C CA . ALA A 1 407 ? 32.278 -45.971 8.433 1.00 40.09 407 ALA A CA 1
ATOM 3191 C C . ALA A 1 407 ? 33.388 -45.319 9.290 1.00 40.09 407 ALA A C 1
ATOM 3193 O O . ALA A 1 407 ? 34.492 -45.831 9.407 1.00 40.09 407 ALA A O 1
ATOM 3194 N N . ASN A 1 408 ? 33.083 -44.200 9.956 1.00 34.44 408 ASN A N 1
ATOM 3195 C CA . ASN A 1 408 ? 33.942 -43.648 11.007 1.00 34.44 408 ASN A CA 1
ATOM 3196 C C . ASN A 1 408 ? 33.079 -43.076 12.141 1.00 34.44 408 ASN A C 1
ATOM 3198 O O . ASN A 1 408 ? 32.143 -42.317 11.885 1.00 34.44 408 ASN A O 1
ATOM 3202 N N . SER A 1 409 ? 33.351 -43.487 13.379 1.00 40.06 409 SER A N 1
ATOM 3203 C CA . SER A 1 409 ? 32.683 -43.034 14.605 1.00 40.06 409 SER A CA 1
ATOM 3204 C C . SER A 1 409 ? 33.503 -43.460 15.828 1.00 40.06 409 SER A C 1
ATOM 3206 O O . SER A 1 409 ? 33.753 -44.646 16.023 1.00 40.06 409 SER A O 1
ATOM 3208 N N . GLY A 1 410 ? 33.891 -42.488 16.651 1.00 31.62 410 GLY A N 1
ATOM 3209 C CA . GLY A 1 410 ? 34.620 -42.633 17.916 1.00 31.62 410 GLY A CA 1
ATOM 3210 C C . GLY A 1 410 ? 34.705 -41.234 18.545 1.00 31.62 410 GLY A C 1
ATOM 3211 O O . GLY A 1 410 ? 35.150 -40.332 17.845 1.00 31.62 410 GLY A O 1
ATOM 3212 N N . VAL A 1 411 ? 34.174 -40.862 19.718 1.00 36.06 411 VAL A N 1
ATOM 3213 C CA . VAL A 1 411 ? 33.875 -41.491 21.030 1.00 36.06 411 VAL A CA 1
ATOM 3214 C C . VAL A 1 411 ? 34.844 -40.978 22.107 1.00 36.06 411 VAL A C 1
ATOM 3216 O O . VAL A 1 411 ? 35.934 -41.503 22.259 1.00 36.06 411 VAL A O 1
ATOM 3219 N N . MET A 1 412 ? 34.333 -39.987 22.855 1.00 36.19 412 MET A N 1
ATOM 3220 C CA . MET A 1 412 ? 34.554 -39.660 24.279 1.00 36.19 412 MET A CA 1
ATOM 3221 C C . MET A 1 412 ? 35.967 -39.369 24.836 1.00 36.19 412 MET A C 1
ATOM 3223 O O . MET A 1 412 ? 36.978 -39.475 24.160 1.00 36.19 412 MET A O 1
ATOM 3227 N N . GLU A 1 413 ? 35.938 -38.941 26.110 1.00 33.28 413 GLU A N 1
ATOM 3228 C CA . GLU A 1 413 ? 37.039 -38.579 27.021 1.00 33.28 413 GLU A CA 1
ATOM 3229 C C . GLU A 1 413 ? 37.814 -37.285 26.664 1.00 33.28 413 GLU A C 1
ATOM 3231 O O . GLU A 1 413 ? 38.009 -36.946 25.504 1.00 33.28 413 GLU A O 1
ATOM 3236 N N . GLY A 1 414 ? 38.240 -36.450 27.620 1.00 33.66 414 GLY A N 1
ATOM 3237 C CA . GLY A 1 414 ? 38.010 -36.461 29.074 1.00 33.66 414 GLY A CA 1
ATOM 3238 C C . GLY A 1 414 ? 39.255 -36.011 29.851 1.00 33.66 414 GLY A C 1
ATOM 3239 O O . GLY A 1 414 ? 40.347 -36.434 29.497 1.00 33.66 414 GLY A O 1
ATOM 3240 N N . MET A 1 415 ? 39.086 -35.230 30.938 1.00 32.84 415 MET A N 1
ATOM 3241 C CA . MET A 1 415 ? 40.174 -34.789 31.854 1.00 32.84 415 MET A CA 1
ATOM 3242 C C . MET A 1 415 ? 41.247 -33.878 31.194 1.00 32.84 415 MET A C 1
ATOM 3244 O O . MET A 1 415 ? 41.293 -33.755 29.978 1.00 32.84 415 MET A O 1
ATOM 3248 N N . ASN A 1 416 ? 42.140 -33.162 31.894 1.00 32.28 416 ASN A N 1
ATOM 3249 C CA . ASN A 1 416 ? 42.115 -32.467 33.201 1.00 32.28 416 ASN A CA 1
ATOM 3250 C C . ASN A 1 416 ? 43.142 -31.291 33.110 1.00 32.28 416 ASN A C 1
ATOM 3252 O O . ASN A 1 416 ? 43.774 -31.113 32.070 1.00 32.28 416 ASN A O 1
ATOM 3256 N N . ALA A 1 417 ? 43.284 -30.450 34.137 1.00 30.88 417 ALA A N 1
ATOM 3257 C CA . ALA A 1 417 ? 43.950 -29.143 34.056 1.00 30.88 417 ALA A CA 1
ATOM 3258 C C . ALA A 1 417 ? 45.405 -29.062 34.594 1.00 30.88 417 ALA A C 1
ATOM 3260 O O . ALA A 1 417 ? 45.850 -29.924 35.347 1.00 30.88 417 ALA A O 1
ATOM 3261 N N . SER A 1 418 ? 46.025 -27.897 34.327 1.00 32.12 418 SER A N 1
ATOM 3262 C CA . SER A 1 418 ? 46.921 -27.126 35.228 1.00 32.12 418 SER A CA 1
ATOM 3263 C C . SER A 1 418 ? 48.442 -27.383 35.299 1.00 32.12 418 SER A C 1
ATOM 3265 O O . SER A 1 418 ? 48.894 -28.520 35.301 1.00 32.12 418 SER A O 1
ATOM 3267 N N . ILE A 1 419 ? 49.166 -26.268 35.571 1.00 32.09 419 ILE A N 1
ATOM 3268 C CA . ILE A 1 419 ? 50.523 -26.143 36.187 1.00 32.09 419 ILE A CA 1
ATOM 3269 C C . ILE A 1 419 ? 51.684 -26.568 35.244 1.00 32.09 419 ILE A C 1
ATOM 3271 O O . ILE A 1 419 ? 51.519 -27.484 34.452 1.00 32.09 419 ILE A O 1
ATOM 3275 N N . VAL A 1 420 ? 52.860 -25.918 35.135 1.00 32.31 420 VAL A N 1
ATOM 3276 C CA . VAL A 1 420 ? 53.750 -25.064 35.982 1.00 32.31 420 VAL A CA 1
ATOM 3277 C C . VAL A 1 420 ? 54.122 -23.792 35.154 1.00 32.31 420 VAL A C 1
ATOM 3279 O O . VAL A 1 420 ? 54.247 -23.929 33.942 1.00 32.31 420 VAL A O 1
ATOM 3282 N N . ALA A 1 421 ? 54.193 -22.517 35.584 1.00 34.56 421 ALA A N 1
ATOM 3283 C CA . ALA A 1 421 ? 54.673 -21.787 36.781 1.00 34.56 421 ALA A CA 1
ATOM 3284 C C . ALA A 1 421 ? 56.191 -21.434 36.794 1.00 34.56 421 ALA A C 1
ATOM 3286 O O . ALA A 1 421 ? 57.009 -22.208 36.315 1.00 34.56 421 ALA A O 1
ATOM 3287 N N . ASP A 1 422 ? 56.560 -20.271 37.357 1.00 29.80 422 ASP A N 1
ATOM 3288 C CA . ASP A 1 422 ? 57.917 -19.959 37.863 1.00 29.80 422 ASP A CA 1
ATOM 3289 C C . ASP A 1 422 ? 57.846 -18.890 38.987 1.00 29.80 422 ASP A C 1
ATOM 3291 O O . ASP A 1 422 ? 56.941 -18.051 38.965 1.00 29.80 422 ASP A O 1
ATOM 3295 N N . VAL A 1 423 ? 58.705 -18.987 40.020 1.00 40.53 423 VAL A N 1
ATOM 3296 C CA . VAL A 1 423 ? 58.563 -18.330 41.355 1.00 40.53 423 VAL A CA 1
ATOM 3297 C C . VAL A 1 423 ? 59.937 -18.149 42.041 1.00 40.53 423 VAL A C 1
ATOM 3299 O O . VAL A 1 423 ? 60.590 -19.156 42.322 1.00 40.53 423 VAL A O 1
ATOM 3302 N N . PRO A 1 424 ? 60.400 -16.914 42.358 1.00 55.00 424 PRO A N 1
ATOM 3303 C CA . PRO A 1 424 ? 60.089 -16.209 43.634 1.00 55.00 424 PRO A CA 1
ATOM 3304 C C . PRO A 1 424 ? 59.546 -14.770 43.414 1.00 55.00 424 PRO A C 1
ATOM 3306 O O . PRO A 1 424 ? 59.302 -14.385 42.279 1.00 55.00 424 PRO A O 1
ATOM 3309 N N . GLY A 1 425 ? 59.317 -13.887 44.403 1.00 30.77 425 GLY A N 1
ATOM 3310 C CA . GLY A 1 425 ? 59.451 -13.900 45.882 1.00 30.77 425 GLY A CA 1
ATOM 3311 C C . GLY A 1 425 ? 59.944 -12.519 46.390 1.00 30.77 425 GLY A C 1
ATOM 3312 O O . GLY A 1 425 ? 60.499 -11.764 45.603 1.00 30.77 425 GLY A O 1
ATOM 3313 N N . GLY A 1 426 ? 59.792 -12.078 47.647 1.00 29.61 426 GLY A N 1
ATOM 3314 C CA . GLY A 1 426 ? 59.120 -12.608 48.847 1.00 29.61 426 GLY A CA 1
ATOM 3315 C C . GLY A 1 426 ? 59.266 -11.614 50.034 1.00 29.61 426 GLY A C 1
ATOM 3316 O O . GLY A 1 426 ? 59.955 -10.616 49.882 1.00 29.61 426 GLY A O 1
ATOM 3317 N N . ASN A 1 427 ? 58.620 -11.885 51.183 1.00 34.78 427 ASN A N 1
ATOM 3318 C CA . ASN A 1 427 ? 58.756 -11.270 52.535 1.00 34.78 427 ASN A CA 1
ATOM 3319 C C . ASN A 1 427 ? 59.235 -9.800 52.712 1.00 34.78 427 ASN A C 1
ATOM 3321 O O . ASN A 1 427 ? 60.381 -9.475 52.420 1.00 34.78 427 ASN A O 1
ATOM 3325 N N . GLY A 1 428 ? 58.469 -8.969 53.444 1.00 28.92 428 GLY A N 1
ATOM 3326 C CA . GLY A 1 428 ? 58.994 -7.690 53.966 1.00 28.92 428 GLY A CA 1
ATOM 3327 C C . GLY A 1 428 ? 58.090 -6.921 54.941 1.00 28.92 428 GLY A C 1
ATOM 3328 O O . GLY A 1 428 ? 57.179 -6.217 54.524 1.00 28.92 428 GLY A O 1
ATOM 3329 N N . ILE A 1 429 ? 58.381 -7.014 56.243 1.00 30.67 429 ILE A N 1
ATOM 3330 C CA . ILE A 1 429 ? 57.857 -6.132 57.309 1.00 30.67 429 ILE A CA 1
ATOM 3331 C C . ILE A 1 429 ? 58.515 -4.742 57.189 1.00 30.67 429 ILE A C 1
ATOM 3333 O O . ILE A 1 429 ? 59.724 -4.688 56.973 1.00 30.67 429 ILE A O 1
ATOM 3337 N N . GLY A 1 430 ? 57.805 -3.632 57.442 1.00 29.22 430 GLY A N 1
ATOM 3338 C CA . GLY A 1 430 ? 58.481 -2.346 57.694 1.00 29.22 430 GLY A CA 1
ATOM 3339 C C . GLY A 1 430 ? 57.604 -1.088 57.720 1.00 29.22 430 GLY A C 1
ATOM 3340 O O . GLY A 1 430 ? 56.824 -0.845 56.806 1.00 29.22 430 GLY A O 1
ATOM 3341 N N . SER A 1 431 ? 57.779 -0.268 58.759 1.00 31.14 431 SER A N 1
ATOM 3342 C CA . SER A 1 431 ? 57.208 1.084 58.897 1.00 31.14 431 SER A CA 1
ATOM 3343 C C . SER A 1 431 ? 58.145 2.163 58.312 1.00 31.14 431 SER A C 1
ATOM 3345 O O . SER A 1 431 ? 59.256 1.849 57.899 1.00 31.14 431 SER A O 1
ATOM 3347 N N . THR A 1 432 ? 57.743 3.439 58.451 1.00 33.28 432 THR A N 1
ATOM 3348 C CA . THR A 1 432 ? 58.514 4.711 58.319 1.00 33.28 432 THR A CA 1
ATOM 3349 C C . THR A 1 432 ? 58.619 5.363 56.929 1.00 33.28 432 THR A C 1
ATOM 3351 O O . THR A 1 432 ? 58.655 4.647 55.939 1.00 33.28 432 THR A O 1
ATOM 3354 N N . THR A 1 433 ? 58.725 6.698 56.751 1.00 33.69 433 THR A N 1
ATOM 3355 C CA . THR A 1 433 ? 58.174 7.909 57.447 1.00 33.69 433 THR A CA 1
ATOM 3356 C C . THR A 1 433 ? 58.360 9.124 56.498 1.00 33.69 433 THR A C 1
ATOM 3358 O O . THR A 1 433 ? 59.346 9.144 55.766 1.00 33.69 433 THR A O 1
ATOM 3361 N N . THR A 1 434 ? 57.546 10.196 56.626 1.00 31.09 434 THR A N 1
ATOM 3362 C CA . THR A 1 434 ? 57.771 11.577 56.077 1.00 31.09 434 THR A CA 1
ATOM 3363 C C . THR A 1 434 ? 57.675 11.722 54.538 1.00 31.09 434 THR A C 1
ATOM 3365 O O . THR A 1 434 ? 58.000 10.787 53.822 1.00 31.09 434 THR A O 1
ATOM 3368 N N . THR A 1 435 ? 57.193 12.809 53.909 1.00 31.02 435 THR A N 1
ATOM 3369 C CA . THR A 1 435 ? 56.753 14.197 54.272 1.00 31.02 435 THR A CA 1
ATOM 3370 C C . THR A 1 435 ? 55.573 14.555 53.289 1.00 31.02 435 THR A C 1
ATOM 3372 O O . THR A 1 435 ? 55.302 13.740 52.413 1.00 31.02 435 THR A O 1
ATOM 3375 N N . THR A 1 436 ? 54.755 15.630 53.288 1.00 31.38 436 THR A N 1
ATOM 3376 C CA . THR A 1 436 ? 54.798 17.017 53.812 1.00 31.38 436 THR A CA 1
ATOM 3377 C C . THR A 1 436 ? 53.376 17.638 53.939 1.00 31.38 436 THR A C 1
ATOM 3379 O O . THR A 1 436 ? 52.464 17.240 53.227 1.00 31.38 436 THR A O 1
ATOM 3382 N N . TYR A 1 437 ? 53.232 18.621 54.844 1.00 33.12 437 TYR A N 1
ATOM 3383 C CA . TYR A 1 437 ? 52.335 19.809 54.929 1.00 33.12 437 TYR A CA 1
ATOM 3384 C C . TYR A 1 437 ? 51.377 20.150 53.734 1.00 33.12 437 TYR A C 1
ATOM 3386 O O . TYR A 1 437 ? 51.763 19.975 52.586 1.00 33.12 437 TYR A O 1
ATOM 3394 N N . THR A 1 438 ? 50.179 20.762 53.898 1.00 34.06 438 THR A N 1
ATOM 3395 C CA . THR A 1 438 ? 49.538 21.330 55.114 1.00 34.06 438 THR A CA 1
ATOM 3396 C C . THR A 1 438 ? 47.990 21.469 55.065 1.00 34.06 438 THR A C 1
ATOM 3398 O O . THR A 1 438 ? 47.433 21.912 54.069 1.00 34.06 438 THR A O 1
ATOM 3401 N N . SER A 1 439 ? 47.364 21.174 56.216 1.00 35.81 439 SER A N 1
ATOM 3402 C CA . SER A 1 439 ? 46.230 21.845 56.915 1.00 35.81 439 SER A CA 1
ATOM 3403 C C . SER A 1 439 ? 44.788 21.962 56.360 1.00 35.81 439 SER A C 1
ATOM 3405 O O . SER A 1 439 ? 44.518 22.650 55.384 1.00 35.81 439 SER A O 1
ATOM 3407 N N . ALA A 1 440 ? 43.844 21.444 57.168 1.00 40.72 440 ALA A N 1
ATOM 3408 C CA . ALA A 1 440 ? 42.440 21.891 57.341 1.00 40.72 440 ALA A CA 1
ATOM 3409 C C . ALA A 1 440 ? 42.369 22.848 58.586 1.00 40.72 440 ALA A C 1
ATOM 3411 O O . ALA A 1 440 ? 43.414 23.465 58.826 1.00 40.72 440 ALA A O 1
ATOM 3412 N N . PRO A 1 441 ? 41.313 22.987 59.447 1.00 59.50 441 PRO A N 1
ATOM 3413 C CA . PRO A 1 441 ? 39.928 22.447 59.534 1.00 59.50 441 PRO A CA 1
ATOM 3414 C C . PRO A 1 441 ? 38.860 23.608 59.602 1.00 59.50 441 PRO A C 1
ATOM 3416 O O . PRO A 1 441 ? 39.185 24.698 59.142 1.00 59.50 441 PRO A O 1
ATOM 3419 N N . SER A 1 442 ? 37.578 23.530 60.030 1.00 38.22 442 SER A N 1
ATOM 3420 C CA . SER A 1 442 ? 36.859 22.660 60.994 1.00 38.22 442 SER A CA 1
ATOM 3421 C C . SER A 1 442 ? 35.318 22.621 60.829 1.00 38.22 442 SER A C 1
ATOM 3423 O O . SER A 1 442 ? 34.716 23.532 60.272 1.00 38.22 442 SER A O 1
ATOM 3425 N N . ASP A 1 443 ? 34.717 21.578 61.415 1.00 38.06 443 ASP A N 1
ATOM 3426 C CA . ASP A 1 443 ? 33.286 21.319 61.742 1.00 38.06 443 ASP A CA 1
ATOM 3427 C C . ASP A 1 443 ? 32.918 21.917 63.149 1.00 38.06 443 ASP A C 1
ATOM 3429 O O . ASP A 1 443 ? 33.821 22.520 63.745 1.00 38.06 443 ASP A O 1
ATOM 3433 N N . PRO A 1 444 ? 31.736 21.709 63.809 1.00 61.91 444 PRO A N 1
ATOM 3434 C CA . PRO A 1 444 ? 30.410 21.215 63.365 1.00 61.91 444 PRO A CA 1
ATOM 3435 C C . PRO A 1 444 ? 29.136 21.916 63.959 1.00 61.91 444 PRO A C 1
ATOM 3437 O O . PRO A 1 444 ? 29.203 22.703 64.896 1.00 61.91 444 PRO A O 1
ATOM 3440 N N . ALA A 1 445 ? 27.956 21.480 63.474 1.00 40.62 445 ALA A N 1
ATOM 3441 C CA . ALA A 1 445 ? 26.650 21.280 64.167 1.00 40.62 445 ALA A CA 1
ATOM 3442 C C . ALA A 1 445 ? 25.890 22.404 64.937 1.00 40.62 445 ALA A C 1
ATOM 3444 O O . ALA A 1 445 ? 26.379 22.930 65.933 1.00 40.62 445 ALA A O 1
ATOM 3445 N N . SER A 1 446 ? 24.580 22.577 64.631 1.00 36.31 446 SER A N 1
ATOM 3446 C CA . SER A 1 446 ? 23.425 22.432 65.577 1.00 36.31 446 SER A CA 1
ATOM 3447 C C . SER A 1 446 ? 22.041 22.804 64.972 1.00 36.31 446 SER A C 1
ATOM 3449 O O . SER A 1 446 ? 21.953 23.542 63.998 1.00 36.31 446 SER A O 1
ATOM 3451 N N . ILE A 1 447 ? 20.957 22.288 65.577 1.00 40.75 447 ILE A N 1
ATOM 3452 C CA . ILE A 1 447 ? 19.506 22.598 65.369 1.00 40.75 447 ILE A CA 1
ATOM 3453 C C . ILE A 1 447 ? 18.980 23.414 66.603 1.00 40.75 447 ILE A C 1
ATOM 3455 O O . ILE A 1 447 ? 19.825 23.604 67.483 1.00 40.75 447 ILE A O 1
ATOM 3459 N N . PRO A 1 448 ? 17.697 23.876 66.802 1.00 56.34 448 PRO A N 1
ATOM 3460 C CA . PRO A 1 448 ? 16.386 23.461 66.222 1.00 56.34 448 PRO A CA 1
ATOM 3461 C C . PRO A 1 448 ? 15.277 24.576 66.021 1.00 56.34 448 PRO A C 1
ATOM 3463 O O . PRO A 1 448 ? 15.535 25.766 66.144 1.00 56.34 448 PRO A O 1
ATOM 3466 N N . VAL A 1 449 ? 14.014 24.124 65.828 1.00 37.88 449 VAL A N 1
ATOM 3467 C CA . VAL A 1 449 ? 12.653 24.704 66.122 1.00 37.88 449 VAL A CA 1
ATOM 3468 C C . VAL A 1 449 ? 11.920 25.743 65.218 1.00 37.88 449 VAL A C 1
ATOM 3470 O O . VAL A 1 449 ? 12.359 26.873 65.068 1.00 37.88 449 VAL A O 1
ATOM 3473 N N . ASN A 1 450 ? 10.660 25.382 64.871 1.00 34.22 450 ASN A N 1
ATOM 3474 C CA . ASN A 1 450 ? 9.425 26.204 64.691 1.00 34.22 450 ASN A CA 1
ATOM 3475 C C . ASN A 1 450 ? 9.330 27.249 63.539 1.00 34.22 450 ASN A C 1
ATOM 3477 O O . ASN A 1 450 ? 10.336 27.691 63.009 1.00 34.22 450 ASN A O 1
ATOM 3481 N N . HIS A 1 451 ? 8.146 27.671 63.044 1.00 38.12 451 HIS A N 1
ATOM 3482 C CA . HIS A 1 451 ? 6.742 27.580 63.527 1.00 38.12 451 HIS A CA 1
ATOM 3483 C C . HIS A 1 451 ? 5.731 27.053 62.468 1.00 38.12 451 HIS A C 1
ATOM 3485 O O . HIS A 1 451 ? 6.070 26.872 61.304 1.00 38.12 451 HIS A O 1
ATOM 3491 N N . SER A 1 452 ? 4.460 26.847 62.863 1.00 46.09 452 SER A N 1
ATOM 3492 C CA . SER A 1 452 ? 3.314 26.467 62.000 1.00 46.09 452 SER A CA 1
ATOM 3493 C C . SER A 1 452 ? 2.092 27.392 62.176 1.00 46.09 452 SER A C 1
ATOM 3495 O O . SER A 1 452 ? 1.818 27.802 63.299 1.00 46.09 452 SER A O 1
ATOM 3497 N N . THR A 1 453 ? 1.336 27.672 61.101 1.00 41.16 453 THR A N 1
ATOM 3498 C CA . THR A 1 453 ? -0.116 28.047 61.012 1.00 41.16 453 THR A CA 1
ATOM 3499 C C . THR A 1 453 ? -0.452 28.288 59.517 1.00 41.16 453 THR A C 1
ATOM 3501 O O . THR A 1 453 ? 0.441 28.700 58.789 1.00 41.16 453 THR A O 1
ATOM 3504 N N . SER A 1 454 ? -1.601 27.984 58.882 1.00 42.41 454 SER A N 1
ATOM 3505 C CA . SER A 1 454 ? -3.000 27.609 59.226 1.00 42.41 454 SER A CA 1
ATOM 3506 C C . SER A 1 454 ? -4.049 28.726 59.416 1.00 42.41 454 SER A C 1
ATOM 3508 O O . SER A 1 454 ? -4.352 29.068 60.552 1.00 42.41 454 SER A O 1
ATOM 3510 N N . THR A 1 455 ? -4.674 29.155 58.303 1.00 40.44 455 THR A N 1
ATOM 3511 C CA . THR A 1 455 ? -6.090 29.600 58.083 1.00 40.44 455 THR A CA 1
ATOM 3512 C C . THR A 1 455 ? -6.281 29.773 56.550 1.00 40.44 455 THR A C 1
ATOM 3514 O O . THR A 1 455 ? -5.315 30.145 55.893 1.00 40.44 455 THR A O 1
ATOM 3517 N N . VAL A 1 456 ? -7.354 29.427 55.810 1.00 44.97 456 VAL A N 1
ATOM 3518 C CA . VAL A 1 456 ? -8.814 29.173 55.989 1.00 44.97 456 VAL A CA 1
ATOM 3519 C C . VAL A 1 456 ? -9.720 30.397 55.703 1.00 44.97 456 VAL A C 1
ATOM 3521 O O . VAL A 1 456 ? -9.451 31.486 56.191 1.00 44.97 456 VAL A O 1
ATOM 3524 N N . ALA A 1 457 ? -10.821 30.146 54.961 1.00 35.59 457 ALA A N 1
ATOM 3525 C CA . ALA A 1 457 ? -11.874 31.046 54.425 1.00 35.59 457 ALA A CA 1
ATOM 3526 C C . ALA A 1 457 ? -11.468 31.940 53.217 1.00 35.59 457 ALA A C 1
ATOM 3528 O O . ALA A 1 457 ? -10.368 32.472 53.212 1.00 35.59 457 ALA A O 1
ATOM 3529 N N . ALA A 1 458 ? -12.209 32.137 52.106 1.00 39.34 458 ALA A N 1
ATOM 3530 C CA . ALA A 1 458 ? -13.583 31.850 51.615 1.00 39.34 458 ALA A CA 1
ATOM 3531 C C . ALA A 1 458 ? -14.552 33.060 51.543 1.00 39.34 458 ALA A C 1
ATOM 3533 O O . ALA A 1 458 ? -15.056 33.513 52.566 1.00 39.34 458 ALA A O 1
ATOM 3534 N N . ALA A 1 459 ? -14.873 33.504 50.315 1.00 37.28 459 ALA A N 1
ATOM 3535 C CA . ALA A 1 459 ? -16.016 34.361 49.946 1.00 37.28 459 ALA A CA 1
ATOM 3536 C C . ALA A 1 459 ? -16.275 34.313 48.415 1.00 37.28 459 ALA A C 1
ATOM 3538 O O . ALA A 1 459 ? -15.393 33.924 47.651 1.00 37.28 459 ALA A O 1
ATOM 3539 N N . ALA A 1 460 ? -17.472 34.715 47.971 1.00 44.69 460 ALA A N 1
ATOM 3540 C CA . ALA A 1 460 ? -17.922 34.823 46.566 1.00 44.69 460 ALA A CA 1
ATOM 3541 C C . ALA A 1 460 ? -18.978 35.969 46.472 1.00 44.69 460 ALA A C 1
ATOM 3543 O O . ALA A 1 460 ? -19.066 36.736 47.430 1.00 44.69 460 ALA A O 1
ATOM 3544 N N . PRO A 1 461 ? -19.898 36.047 45.483 1.00 61.78 461 PRO A N 1
ATOM 3545 C CA . PRO A 1 461 ? -19.763 36.059 44.015 1.00 61.78 461 PRO A CA 1
ATOM 3546 C C . PRO A 1 461 ? -20.351 37.344 43.354 1.00 61.78 461 PRO A C 1
ATOM 3548 O O . PRO A 1 461 ? -21.238 37.983 43.913 1.00 61.78 461 PRO A O 1
ATOM 3551 N N . ALA A 1 462 ? -19.955 37.662 42.112 1.00 41.22 462 ALA A N 1
ATOM 3552 C CA . ALA A 1 462 ? -20.625 38.613 41.194 1.00 41.22 462 ALA A CA 1
ATOM 3553 C C . ALA A 1 462 ? -20.019 38.491 39.771 1.00 41.22 462 ALA A C 1
ATOM 3555 O O . ALA A 1 462 ? -18.866 38.087 39.664 1.00 41.22 462 ALA A O 1
ATOM 3556 N N . ALA A 1 463 ? -20.656 38.854 38.649 1.00 45.06 463 ALA A N 1
ATOM 3557 C CA . ALA A 1 463 ? -22.077 38.983 38.282 1.00 45.06 463 ALA A CA 1
ATOM 3558 C C . ALA A 1 463 ? -22.187 38.993 36.729 1.00 45.06 463 ALA A C 1
ATOM 3560 O O . ALA A 1 463 ? -21.184 39.168 36.039 1.00 45.06 463 ALA A O 1
ATOM 3561 N N . ILE A 1 464 ? -23.390 38.810 36.170 1.00 51.06 464 ILE A N 1
ATOM 3562 C CA . ILE A 1 464 ? -23.653 38.865 34.712 1.00 51.06 464 ILE A CA 1
ATOM 3563 C C . ILE A 1 464 ? -23.746 40.333 34.238 1.00 51.06 464 ILE A C 1
ATOM 3565 O O . ILE A 1 464 ? -24.174 41.190 35.013 1.00 51.06 464 ILE A O 1
ATOM 3569 N N . PRO A 1 465 ? -23.458 40.627 32.957 1.00 57.25 465 PRO A N 1
ATOM 3570 C CA . PRO A 1 465 ? -24.468 41.353 32.177 1.00 57.25 465 PRO A CA 1
ATOM 3571 C C . PRO A 1 465 ? -24.777 40.715 30.810 1.00 57.25 465 PRO A C 1
ATOM 3573 O O . PRO A 1 465 ? -23.965 40.005 30.218 1.00 57.25 465 PRO A O 1
ATOM 3576 N N . SER A 1 466 ? -25.986 40.980 30.316 1.00 47.88 466 SER A N 1
ATOM 3577 C CA . SER A 1 466 ? -26.578 40.334 29.139 1.00 47.88 466 SER A CA 1
ATOM 3578 C C . SER A 1 466 ? -26.428 41.142 27.845 1.00 47.88 466 SER A C 1
ATOM 3580 O O . SER A 1 466 ? -26.374 42.364 27.881 1.00 47.88 466 SER A O 1
ATOM 3582 N N . ALA A 1 467 ? -26.487 40.423 26.719 1.00 44.25 467 ALA A N 1
ATOM 3583 C CA . ALA A 1 467 ? -27.061 40.802 25.418 1.00 44.25 467 ALA A CA 1
ATOM 3584 C C . ALA A 1 467 ? -26.925 42.252 24.889 1.00 44.25 467 ALA A C 1
ATOM 3586 O O . ALA A 1 467 ? -27.542 43.187 25.394 1.00 44.25 467 ALA A O 1
ATOM 3587 N N . GLN A 1 468 ? -26.339 42.379 23.692 1.00 50.22 468 GLN A N 1
ATOM 3588 C CA . GLN A 1 468 ? -26.729 43.416 22.729 1.00 50.22 468 GLN A CA 1
ATOM 3589 C C . GLN A 1 468 ? -26.894 42.823 21.325 1.00 50.22 468 GLN A C 1
ATOM 3591 O O . GLN A 1 468 ? -26.066 42.043 20.861 1.00 50.22 468 GLN A O 1
ATOM 3596 N N . SER A 1 469 ? -27.987 43.197 20.659 1.00 48.78 469 SER A N 1
ATOM 3597 C CA . SER A 1 469 ? -28.301 42.834 19.272 1.00 48.78 469 SER A CA 1
ATOM 3598 C C . SER A 1 469 ? -27.973 43.999 18.339 1.00 48.78 469 SER A C 1
ATOM 3600 O O . SER A 1 469 ? -28.231 45.147 18.696 1.00 48.78 469 SER A O 1
ATOM 3602 N N . VAL A 1 470 ? -27.486 43.719 17.125 1.00 52.06 470 VAL A N 1
ATOM 3603 C CA . VAL A 1 470 ? -27.306 44.728 16.063 1.00 52.06 470 VAL A CA 1
ATOM 3604 C C . VAL A 1 470 ? -27.828 44.165 14.727 1.00 52.06 470 VAL A C 1
ATOM 3606 O O . VAL A 1 470 ? -27.455 43.042 14.384 1.00 52.06 470 VAL A O 1
ATOM 3609 N N . PRO A 1 471 ? -28.697 44.881 13.982 1.00 58.31 471 PRO A N 1
ATOM 3610 C CA . PRO A 1 471 ? -29.319 44.363 12.760 1.00 58.31 471 PRO A CA 1
ATOM 3611 C C . PRO A 1 471 ? -28.708 44.874 11.434 1.00 58.31 471 PRO A C 1
ATOM 3613 O O . PRO A 1 471 ? -28.318 46.028 11.312 1.00 58.31 471 PRO A O 1
ATOM 3616 N N . GLY A 1 472 ? -28.734 43.991 10.429 1.00 48.97 472 GLY A N 1
ATOM 3617 C CA . GLY A 1 472 ? -28.948 44.205 8.981 1.00 48.97 472 GLY A CA 1
ATOM 3618 C C . GLY A 1 472 ? -28.473 45.460 8.216 1.00 48.97 472 GLY A C 1
ATOM 3619 O O . GLY A 1 472 ? -29.105 46.507 8.287 1.00 48.97 472 GLY A O 1
ATOM 3620 N N . MET A 1 473 ? -27.543 45.240 7.273 1.00 51.72 473 MET A N 1
ATOM 3621 C CA . MET A 1 473 ? -27.478 45.804 5.899 1.00 51.72 473 MET A CA 1
ATOM 3622 C C . MET A 1 473 ? -26.826 44.721 5.000 1.00 51.72 473 MET A C 1
ATOM 3624 O O . MET A 1 473 ? -25.918 44.053 5.484 1.00 51.72 473 MET A O 1
ATOM 3628 N N . VAL A 1 474 ? -27.225 44.348 3.770 1.00 59.00 474 VAL A N 1
ATOM 3629 C CA . VAL A 1 474 ? -28.123 44.870 2.704 1.00 59.00 474 VAL A CA 1
ATOM 3630 C C . VAL A 1 474 ? -27.471 45.890 1.744 1.00 59.00 474 VAL A C 1
ATOM 3632 O O . VAL A 1 474 ? -27.178 47.004 2.159 1.00 59.00 474 VAL A O 1
ATOM 3635 N N . VAL A 1 475 ? -27.345 45.490 0.457 1.00 55.41 475 VAL A N 1
ATOM 3636 C CA . VAL A 1 475 ? -26.729 46.161 -0.734 1.00 55.41 475 VAL A CA 1
ATOM 3637 C C . VAL A 1 475 ? -25.238 46.547 -0.567 1.00 55.41 475 VAL A C 1
ATOM 3639 O O . VAL A 1 475 ? -24.865 47.182 0.409 1.00 55.41 475 VAL A O 1
ATOM 3642 N N . LYS A 1 476 ? -24.312 46.218 -1.481 1.00 56.09 476 LYS A N 1
ATOM 3643 C CA . LYS A 1 476 ? -24.397 46.027 -2.945 1.00 56.09 476 LYS A CA 1
ATOM 3644 C C . LYS A 1 476 ? -23.651 44.798 -3.457 1.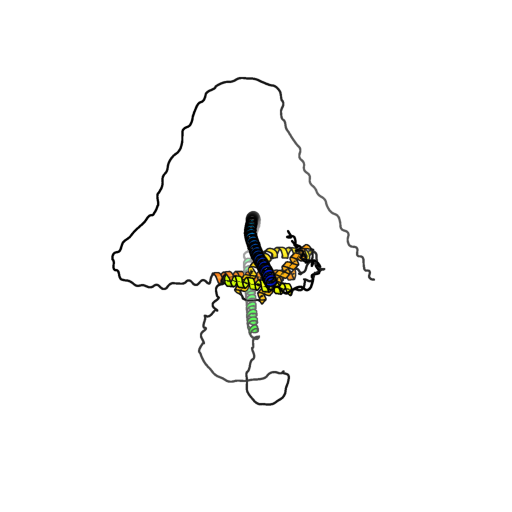00 56.09 476 LYS A C 1
ATOM 3646 O O . LYS A 1 476 ? -22.655 44.422 -2.811 1.00 56.09 476 LYS A O 1
#

InterPro domains:
  IPR008626 Mediator complex, subunit Med15, fungi [PF05397] (263-372)

Foldseek 3Di:
DDDDDPPPPPPPPPPPPDDPDDDDDPDDDDPVVVVVVVVVVVVVVVVVVVVVVVVVVVVVVVVVVVVVVVVVVVVVVVVVVVVVVVVVVVVVVVVVVVVVVVVVVVVVVVVVVVVVVVVVVVVVVVVVVVVVVVVVVVVVVVVVVVVVVVVVVVVVVVVVDDDDDPPPVVVVVVVVVVVVVVVVVVVVVVVVVVVVVVVVVPPPDDDDDDDDDDDDDDDDDDDDDDDDDDYDDDDDDDDDDDDDDDPDDDDDQDAQDPVLLVVLLVVLVVLLVVCVVVDDDFDWDDDDDPVQLVLLVVLLVVCVVLLVCLNVLLSLLCSRPVDSVVSNVSSVLSVQSVNQVVLVVVSIGRDTSVVSVVSSVSSVVSVVVSVVVVVVSVPPDDDPDDDDDDDDDDDDDDDDDDDDDDDDDDDDDDDDDDDDDDDDDDDDDDDDDDDDDDDDDDDDDDDDDDDDDDDDDDDDDDDDDDDDDDDDDDDD

Sequence (476 aa):
MVPQANTQMQLNQATTQQRPIQATVPGRNDPLLMLHQHNQKVQQDRQAQAQAQISLLQQQQQQQHQLHQQQQAQQQAQQQAQQQAQQQAQQQAQQAQQQAQAQAQAQQQAQAQAQAQAQAQAQAQAQAQAQAQAQAQAQAQAQAHQQQQAQQQAQAQQQQLLPTQSQQQQHQQQQMQQHNAQLFQQQQQQQQQQQYHAQQQQQALQPNVIPGGLQTQTTTVSNQDATHTMTPQGLVHNALPNPAQQPGATPARMPITNASRIQAAAAVQSMVERIQTSRVPPNLLGDLSPEQKQSVKEQMNQMMPMFMKLDQLMPFFFALTGNREATARLILMKFMFQDQLDSLKHEQYTITPENLVRLKDRLQHYFHWVKTEMVSASQAVPAVQAPGSTAQITQPSALGAAPTQPANSGVMEGMNASIVADVPGGNGIGSTTTTTYTSAPSDPASIPVNHSTSTVAAAAPAAIPSAQSVPGMVVK